Protein AF-0000000080749570 (afdb_homodimer)

Structure (mmCIF, N/CA/C/O backbone):
data_AF-0000000080749570-model_v1
#
loop_
_entity.id
_entity.type
_entity.pdbx_description
1 polymer 'precorrin-2 dehydrogenase'
#
loop_
_atom_site.group_PDB
_atom_site.id
_atom_site.type_symbol
_atom_site.label_atom_id
_atom_site.label_alt_id
_atom_site.label_comp_id
_atom_site.label_asym_id
_atom_site.label_entity_id
_atom_site.label_seq_id
_atom_site.pdbx_PDB_ins_code
_atom_site.Cartn_x
_atom_site.Cartn_y
_atom_site.Cartn_z
_atom_site.occupancy
_atom_site.B_iso_or_equiv
_atom_site.auth_seq_id
_atom_site.auth_comp_id
_atom_site.auth_asym_id
_atom_site.auth_atom_id
_atom_site.pdbx_PDB_model_num
ATOM 1 N N . MET A 1 1 ? -4.152 6.586 -16.875 1 64.56 1 MET A N 1
ATOM 2 C CA . MET A 1 1 ? -4.52 6.867 -15.484 1 64.56 1 MET A CA 1
ATOM 3 C C . MET A 1 1 ? -3.297 6.824 -14.578 1 64.56 1 MET A C 1
ATOM 5 O O . MET A 1 1 ? -2.416 5.98 -14.758 1 64.56 1 MET A O 1
ATOM 9 N N . ALA A 1 2 ? -3.205 7.879 -13.703 1 78.88 2 ALA A N 1
ATOM 10 C CA . ALA A 1 2 ? -2.021 8.008 -12.859 1 78.88 2 ALA A CA 1
ATOM 11 C C . ALA A 1 2 ? -1.94 6.863 -11.852 1 78.88 2 ALA A C 1
ATOM 13 O O . ALA A 1 2 ? -2.967 6.348 -11.406 1 78.88 2 ALA A O 1
ATOM 14 N N . ASN A 1 3 ? -0.75 6.363 -11.641 1 90.94 3 ASN A N 1
ATOM 15 C CA . ASN A 1 3 ? -0.526 5.344 -10.617 1 90.94 3 ASN A CA 1
ATOM 16 C C . ASN A 1 3 ? -0.785 5.891 -9.219 1 90.94 3 ASN A C 1
ATOM 18 O O . ASN A 1 3 ? -0.678 7.098 -8.984 1 90.94 3 ASN A O 1
ATOM 22 N N . SER A 1 4 ? -1.277 5.031 -8.391 1 94.94 4 SER A N 1
ATOM 23 C CA . SER A 1 4 ? -1.299 5.348 -6.969 1 94.94 4 SER A CA 1
ATOM 24 C C . SER A 1 4 ? 0.067 5.121 -6.332 1 94.94 4 SER A C 1
ATOM 26 O O . SER A 1 4 ? 0.882 4.355 -6.852 1 94.94 4 SER A O 1
ATOM 28 N N . LEU A 1 5 ? 0.403 5.84 -5.367 1 97.56 5 LEU A N 1
ATOM 29 C CA . LEU A 1 5 ? 1.567 5.523 -4.551 1 97.56 5 LEU A CA 1
ATOM 30 C C . LEU A 1 5 ? 1.2 4.547 -3.438 1 97.56 5 LEU A C 1
ATOM 32 O O . LEU A 1 5 ? 0.427 4.883 -2.539 1 97.56 5 LEU A O 1
ATOM 36 N N . GLN A 1 6 ? 1.698 3.361 -3.506 1 97.69 6 GLN A N 1
ATOM 37 C CA . GLN A 1 6 ? 1.393 2.354 -2.494 1 97.69 6 GLN A CA 1
ATOM 38 C C . GLN A 1 6 ? 2.426 2.369 -1.372 1 97.69 6 GLN A C 1
ATOM 40 O O . GLN A 1 6 ? 3.623 2.221 -1.621 1 97.69 6 GLN A O 1
ATOM 45 N N . LEU A 1 7 ? 1.91 2.537 -0.157 1 97.81 7 LEU A N 1
ATOM 46 C CA . LEU A 1 7 ? 2.791 2.652 1 1 97.81 7 LEU A CA 1
ATOM 47 C C . LEU A 1 7 ? 2.305 1.77 2.145 1 97.81 7 LEU A C 1
ATOM 49 O O . LEU A 1 7 ? 1.117 1.447 2.225 1 97.81 7 LEU A O 1
ATOM 53 N N . ALA A 1 8 ? 3.225 1.352 2.971 1 96.81 8 ALA A N 1
ATOM 54 C CA . ALA A 1 8 ? 2.941 0.642 4.215 1 96.81 8 ALA A CA 1
ATOM 55 C C . ALA A 1 8 ? 3.088 1.567 5.422 1 96.81 8 ALA A C 1
ATOM 57 O O . ALA A 1 8 ? 4.203 1.917 5.809 1 96.81 8 ALA A O 1
ATOM 58 N N . HIS A 1 9 ? 1.997 1.903 6.074 1 97.38 9 HIS A N 1
ATOM 59 C CA . HIS A 1 9 ? 1.994 2.906 7.133 1 97.38 9 HIS A CA 1
ATOM 60 C C . HIS A 1 9 ? 2.193 2.264 8.5 1 97.38 9 HIS A C 1
ATOM 62 O O . HIS A 1 9 ? 1.623 1.209 8.789 1 97.38 9 HIS A O 1
ATOM 68 N N . GLN A 1 10 ? 2.988 2.902 9.281 1 94.38 10 GLN A N 1
ATOM 69 C CA . GLN A 1 10 ? 3.189 2.512 10.672 1 94.38 10 GLN A CA 1
ATOM 70 C C . GLN A 1 10 ? 2.229 3.256 11.602 1 94.38 10 GLN A C 1
ATOM 72 O O . GLN A 1 10 ? 2.379 4.457 11.82 1 94.38 10 GLN A O 1
ATOM 77 N N . LEU A 1 11 ? 1.306 2.463 12.25 1 95.88 11 LEU A N 1
ATOM 78 C CA . LEU A 1 11 ? 0.235 3.152 12.961 1 95.88 11 LEU A CA 1
ATOM 79 C C . LEU A 1 11 ? 0.234 2.777 14.438 1 95.88 11 LEU A C 1
ATOM 81 O O . LEU A 1 11 ? -0.666 3.172 15.188 1 95.88 11 LEU A O 1
ATOM 85 N N . LYS A 1 12 ? 1.249 2.039 14.859 1 94.5 12 LYS A N 1
ATOM 86 C CA . LYS A 1 12 ? 1.294 1.617 16.25 1 94.5 12 LYS A CA 1
ATOM 87 C C . LYS A 1 12 ? 1.203 2.816 17.188 1 94.5 12 LYS A C 1
ATOM 89 O O . LYS A 1 12 ? 2.061 3.703 17.156 1 94.5 12 LYS A O 1
ATOM 94 N N . GLY A 1 13 ? 0.148 2.877 17.938 1 93.38 13 GLY A N 1
ATOM 95 C CA . GLY A 1 13 ? -0.026 3.912 18.953 1 93.38 13 GLY A CA 1
ATOM 96 C C . GLY A 1 13 ? -0.554 5.215 18.375 1 93.38 13 GLY A C 1
ATOM 97 O O . GLY A 1 13 ? -0.75 6.184 19.109 1 93.38 13 GLY A O 1
ATOM 98 N N . LYS A 1 14 ? -0.749 5.301 17.125 1 94.69 14 LYS A N 1
ATOM 99 C CA . LYS A 1 14 ? -1.244 6.52 16.5 1 94.69 14 LYS A CA 1
ATOM 100 C C . LYS A 1 14 ? -2.77 6.551 16.484 1 94.69 14 LYS A C 1
ATOM 102 O O . LYS A 1 14 ? -3.418 5.508 16.391 1 94.69 14 LYS A O 1
ATOM 107 N N . HIS A 1 15 ? -3.312 7.715 16.531 1 96.19 15 HIS A N 1
ATOM 108 C CA . HIS A 1 15 ? -4.762 7.875 16.609 1 96.19 15 HIS A CA 1
ATOM 109 C C . HIS A 1 15 ? -5.379 7.906 15.211 1 96.19 15 HIS A C 1
ATOM 111 O O . HIS A 1 15 ? -4.887 8.602 14.32 1 96.19 15 HIS A O 1
ATOM 117 N N . VAL A 1 16 ? -6.43 7.121 15.023 1 97.5 16 VAL A N 1
ATOM 118 C CA . VAL A 1 16 ? -7.195 7.078 13.781 1 97.5 16 VAL A CA 1
ATOM 119 C C . VAL A 1 16 ? -8.68 7.289 14.086 1 97.5 16 VAL A C 1
ATOM 121 O O . VAL A 1 16 ? -9.211 6.723 15.047 1 97.5 16 VAL A O 1
ATOM 124 N N . LEU A 1 17 ? -9.32 8.117 13.305 1 97.56 17 LEU A N 1
ATOM 125 C CA . LEU A 1 17 ? -10.734 8.422 13.5 1 97.56 17 LEU A CA 1
ATOM 126 C C . LEU A 1 17 ? -11.586 7.773 12.414 1 97.56 17 LEU A C 1
ATOM 128 O O . LEU A 1 17 ? -11.312 7.938 11.219 1 97.56 17 LEU A O 1
ATOM 132 N N . LEU A 1 18 ? -12.562 7.016 12.773 1 98.12 18 LEU A N 1
ATOM 133 C CA . LEU A 1 18 ? -13.539 6.418 11.867 1 98.12 18 LEU A CA 1
ATOM 134 C C . LEU A 1 18 ? -14.953 6.852 12.227 1 98.12 18 LEU A C 1
ATOM 136 O O . LEU A 1 18 ? -15.445 6.535 13.312 1 98.12 18 LEU A O 1
ATOM 140 N N . VAL A 1 19 ? -15.578 7.613 11.375 1 98.25 19 VAL A N 1
ATOM 141 C CA . VAL A 1 19 ? -16.953 8.047 11.562 1 98.25 19 VAL A CA 1
ATOM 142 C C . VAL A 1 19 ? -17.906 7.078 10.867 1 98.25 19 VAL A C 1
ATOM 144 O O . VAL A 1 19 ? -17.922 6.992 9.633 1 98.25 19 VAL A O 1
ATOM 147 N N . GLY A 1 20 ? -18.703 6.383 11.609 1 97.19 20 GLY A N 1
ATOM 148 C CA . GLY A 1 20 ? -19.578 5.348 11.102 1 97.19 20 GLY A CA 1
ATOM 149 C C . GLY A 1 20 ? -19.391 4.012 11.797 1 97.19 20 GLY A C 1
ATOM 150 O O . GLY A 1 20 ? -18.281 3.668 12.203 1 97.19 20 GLY A O 1
ATOM 151 N N . GLY A 1 21 ? -20.438 3.193 11.859 1 95.12 21 GLY A N 1
ATOM 152 C CA . GLY A 1 21 ? -20.391 1.929 12.57 1 95.12 21 GLY A CA 1
ATOM 153 C C . GLY A 1 21 ? -21.125 0.81 11.852 1 95.12 21 GLY A C 1
ATOM 154 O O . GLY A 1 21 ? -21.5 -0.193 12.469 1 95.12 21 GLY A O 1
ATOM 155 N N . GLY A 1 22 ? -21.344 0.989 10.586 1 94 22 GLY A N 1
ATOM 156 C CA . GLY A 1 22 ? -22.062 -0.008 9.812 1 94 22 GLY A CA 1
ATOM 157 C C . GLY A 1 22 ? -21.156 -1.038 9.164 1 94 22 GLY A C 1
ATOM 158 O O . GLY A 1 22 ? -20.047 -1.284 9.641 1 94 22 GLY A O 1
ATOM 159 N N . GLU A 1 23 ? -21.656 -1.644 8.102 1 92.5 23 GLU A N 1
ATOM 160 C CA . GLU A 1 23 ? -20.953 -2.715 7.406 1 92.5 23 GLU A CA 1
ATOM 161 C C . GLU A 1 23 ? -19.656 -2.203 6.77 1 92.5 23 GLU A C 1
ATOM 163 O O . GLU A 1 23 ? -18.625 -2.867 6.836 1 92.5 23 GLU A O 1
ATOM 168 N N . VAL A 1 24 ? -19.797 -1.054 6.172 1 93.38 24 VAL A N 1
ATOM 169 C CA . VAL A 1 24 ? -18.625 -0.469 5.535 1 93.38 24 VAL A CA 1
ATOM 170 C C . VAL A 1 24 ? -17.562 -0.155 6.59 1 93.38 24 VAL A C 1
ATOM 172 O O . VAL A 1 24 ? -16.375 -0.413 6.383 1 93.38 24 VAL A O 1
ATOM 175 N N . ALA A 1 25 ? -17.953 0.399 7.684 1 95.5 25 ALA A N 1
ATOM 176 C CA . ALA A 1 25 ? -17.047 0.666 8.789 1 95.5 25 ALA A CA 1
ATOM 177 C C . ALA A 1 25 ? -16.344 -0.614 9.25 1 95.5 25 ALA A C 1
ATOM 179 O O . ALA A 1 25 ? -15.148 -0.61 9.531 1 95.5 25 ALA A O 1
ATOM 180 N N . LEU A 1 26 ? -17.109 -1.695 9.32 1 94.5 26 LEU A N 1
ATOM 181 C CA . LEU A 1 26 ? -16.562 -2.984 9.742 1 94.5 26 LEU A CA 1
ATOM 182 C C . LEU A 1 26 ? -15.406 -3.408 8.836 1 94.5 26 LEU A C 1
ATOM 184 O O . LEU A 1 26 ? -14.383 -3.898 9.312 1 94.5 26 LEU A O 1
ATOM 188 N N . THR A 1 27 ? -15.5 -3.168 7.555 1 92.69 27 THR A N 1
ATOM 189 C CA . THR A 1 27 ? -14.445 -3.531 6.609 1 92.69 27 THR A CA 1
ATOM 190 C C . THR A 1 27 ? -13.172 -2.75 6.898 1 92.69 27 THR A C 1
ATOM 192 O O . THR A 1 27 ? -12.062 -3.277 6.738 1 92.69 27 THR A O 1
ATOM 195 N N . ARG A 1 28 ? -13.312 -1.502 7.352 1 95.94 28 ARG A N 1
ATOM 196 C CA . ARG A 1 28 ? -12.148 -0.694 7.691 1 95.94 28 ARG A CA 1
ATOM 197 C C . ARG A 1 28 ? -11.523 -1.156 9 1 95.94 28 ARG A C 1
ATOM 199 O O . ARG A 1 28 ? -10.297 -1.222 9.125 1 95.94 28 ARG A O 1
ATOM 206 N N . ILE A 1 29 ? -12.391 -1.461 9.914 1 95.94 29 ILE A N 1
ATOM 207 C CA . ILE A 1 29 ? -11.938 -1.851 11.242 1 95.94 29 ILE A CA 1
ATOM 208 C C . ILE A 1 29 ? -11.07 -3.105 11.148 1 95.94 29 ILE A C 1
ATOM 210 O O . ILE A 1 29 ? -10.023 -3.195 11.789 1 95.94 29 ILE A O 1
ATOM 214 N N . LEU A 1 30 ? -11.445 -4.043 10.336 1 93.12 30 LEU A N 1
ATOM 215 C CA . LEU A 1 30 ? -10.719 -5.297 10.164 1 93.12 30 LEU A CA 1
ATOM 216 C C . LEU A 1 30 ? -9.289 -5.043 9.703 1 93.12 30 LEU A C 1
ATOM 218 O O . LEU A 1 30 ? -8.375 -5.773 10.086 1 93.12 30 LEU A O 1
ATOM 222 N N . LYS A 1 31 ? -9.078 -4.004 8.961 1 95 31 LYS A N 1
ATOM 223 C CA . LYS A 1 31 ? -7.754 -3.658 8.453 1 95 31 LYS A CA 1
ATOM 224 C C . LYS A 1 31 ? -6.977 -2.812 9.453 1 95 31 LYS A C 1
ATOM 226 O O . LYS A 1 31 ? -5.754 -2.93 9.562 1 95 31 LYS A O 1
ATOM 231 N N . LEU A 1 32 ? -7.672 -2.027 10.227 1 97.25 32 LEU A N 1
ATOM 232 C CA . LEU A 1 32 ? -7.047 -1.048 11.109 1 97.25 32 LEU A CA 1
ATOM 233 C C . LEU A 1 32 ? -6.641 -1.688 12.43 1 97.25 32 LEU A C 1
ATOM 235 O O . LEU A 1 32 ? -5.586 -1.365 12.984 1 97.25 32 LEU A O 1
ATOM 239 N N . ILE A 1 33 ? -7.438 -2.594 12.914 1 95.44 33 ILE A N 1
ATOM 240 C CA . ILE A 1 33 ? -7.266 -3.127 14.258 1 95.44 33 ILE A CA 1
ATOM 241 C C . ILE A 1 33 ? -5.926 -3.852 14.367 1 95.44 33 ILE A C 1
ATOM 243 O O . ILE A 1 33 ? -5.262 -3.799 15.398 1 95.44 33 ILE A O 1
ATOM 247 N N . LYS A 1 34 ? -5.461 -4.457 13.312 1 94.19 34 LYS A N 1
ATOM 248 C CA . LYS A 1 34 ? -4.234 -5.25 13.297 1 94.19 34 LYS A CA 1
ATOM 249 C C . LYS A 1 34 ? -3 -4.355 13.25 1 94.19 34 LYS A C 1
ATOM 251 O O . LYS A 1 34 ? -1.874 -4.836 13.398 1 94.19 34 LYS A O 1
ATOM 256 N N . THR A 1 35 ? -3.129 -3.094 13.055 1 96.31 35 THR A N 1
ATOM 257 C CA . THR A 1 35 ? -2.002 -2.176 12.93 1 96.31 35 THR A CA 1
ATOM 258 C C . THR A 1 35 ? -1.602 -1.619 14.289 1 96.31 35 THR A C 1
ATOM 260 O O . THR A 1 35 ? -0.654 -0.837 14.391 1 96.31 35 THR A O 1
ATOM 263 N N . ASP A 1 36 ? -2.391 -1.942 15.367 1 95.94 36 ASP A N 1
ATOM 264 C CA . ASP A 1 36 ? -2.174 -1.469 16.734 1 95.94 36 ASP A CA 1
ATOM 265 C C . ASP A 1 36 ? -2.363 0.043 16.828 1 95.94 36 ASP A C 1
ATOM 267 O O . ASP A 1 36 ? -1.687 0.711 17.609 1 95.94 36 ASP A O 1
ATOM 271 N N . CYS A 1 37 ? -3.164 0.59 15.992 1 96.5 37 CYS A N 1
ATOM 272 C CA . CYS A 1 37 ? -3.521 1.999 16.109 1 96.5 37 CYS A CA 1
ATOM 273 C C . CYS A 1 37 ? -4.531 2.215 17.234 1 96.5 37 CYS A C 1
ATOM 275 O O . CYS A 1 37 ? -5.207 1.274 17.656 1 96.5 37 CYS A O 1
ATOM 277 N N . LYS A 1 38 ? -4.555 3.387 17.766 1 95.81 38 LYS A N 1
ATOM 278 C CA . LYS A 1 38 ? -5.621 3.811 18.672 1 95.81 38 LYS A CA 1
ATOM 279 C C . LYS A 1 38 ? -6.852 4.258 17.891 1 95.81 38 LYS A C 1
ATOM 281 O O . LYS A 1 38 ? -7.012 5.441 17.594 1 95.81 38 LYS A O 1
ATOM 286 N N . LEU A 1 39 ? -7.734 3.285 17.625 1 96.69 39 LEU A N 1
ATOM 287 C CA . LEU A 1 39 ? -8.891 3.496 16.75 1 96.69 39 LEU A CA 1
ATOM 288 C C . LEU A 1 39 ? -10.062 4.059 17.547 1 96.69 39 LEU A C 1
ATOM 290 O O . LEU A 1 39 ? -10.484 3.471 18.547 1 96.69 39 LEU A O 1
ATOM 294 N N . THR A 1 40 ? -10.555 5.188 17.141 1 95.69 40 THR A N 1
ATOM 295 C CA . THR A 1 40 ? -11.75 5.812 17.703 1 95.69 40 THR A CA 1
ATOM 296 C C . THR A 1 40 ? -12.898 5.777 16.688 1 95.69 40 THR A C 1
ATOM 298 O O . THR A 1 40 ? -12.758 6.254 15.562 1 95.69 40 THR A O 1
ATOM 301 N N . ILE A 1 41 ? -14.008 5.254 17.109 1 96.5 41 ILE A N 1
ATOM 302 C CA . ILE A 1 41 ? -15.203 5.207 16.266 1 96.5 41 ILE A CA 1
ATOM 303 C C . ILE A 1 41 ? -16.25 6.176 16.797 1 96.5 41 ILE A C 1
ATOM 305 O O . ILE A 1 41 ? -16.484 6.238 18.016 1 96.5 41 ILE A O 1
ATOM 309 N N . VAL A 1 42 ? -16.797 6.941 15.945 1 96.38 42 VAL A N 1
ATOM 310 C CA . VAL A 1 42 ? -17.922 7.801 16.297 1 96.38 42 VAL A CA 1
ATOM 311 C C . VAL A 1 42 ? -19.156 7.391 15.492 1 96.38 42 VAL A C 1
ATOM 313 O O . VAL A 1 42 ? -19.172 7.504 14.266 1 96.38 42 VAL A O 1
ATOM 316 N N . ALA A 1 43 ? -20.156 6.965 16.125 1 96.81 43 ALA A N 1
ATOM 317 C CA . ALA A 1 43 ? -21.391 6.523 15.492 1 96.81 43 ALA A CA 1
ATOM 318 C C . ALA A 1 43 ? -22.516 6.418 16.516 1 96.81 43 ALA A C 1
ATOM 320 O O . ALA A 1 43 ? -22.297 6.004 17.656 1 96.81 43 ALA A O 1
ATOM 321 N N . PRO A 1 44 ? -23.688 6.816 16.094 1 95.56 44 PRO A N 1
ATOM 322 C CA . PRO A 1 44 ? -24.812 6.648 17.031 1 95.56 44 PRO A CA 1
ATOM 323 C C . PRO A 1 44 ? -25.125 5.18 17.312 1 95.56 44 PRO A C 1
ATOM 325 O O . PRO A 1 44 ? -25.609 4.848 18.391 1 95.56 44 PRO A O 1
ATOM 328 N N . VAL A 1 45 ? -24.938 4.383 16.312 1 91.75 45 VAL A N 1
ATOM 329 C CA . VAL A 1 45 ? -25.156 2.943 16.422 1 91.75 45 VAL A CA 1
ATOM 330 C C . VAL A 1 45 ? -23.984 2.199 15.773 1 91.75 45 VAL A C 1
ATOM 332 O O . VAL A 1 45 ? -23.516 2.584 14.703 1 91.75 45 VAL A O 1
ATOM 335 N N . ILE A 1 46 ? -23.484 1.22 16.469 1 89.12 46 ILE A N 1
ATOM 336 C CA . ILE A 1 46 ? -22.375 0.45 15.938 1 89.12 46 ILE A CA 1
ATOM 337 C C . ILE A 1 46 ? -22.812 -0.983 15.656 1 89.12 46 ILE A C 1
ATOM 339 O O . ILE A 1 46 ? -23.594 -1.555 16.422 1 89.12 46 ILE A O 1
ATOM 343 N N . HIS A 1 47 ? -22.422 -1.49 14.609 1 86.25 47 HIS A N 1
ATOM 344 C CA . HIS A 1 47 ? -22.734 -2.865 14.234 1 86.25 47 HIS A CA 1
ATOM 345 C C . HIS A 1 47 ? -22.391 -3.834 15.367 1 86.25 47 HIS A C 1
ATOM 347 O O . HIS A 1 47 ? -21.344 -3.717 16 1 86.25 47 HIS A O 1
ATOM 353 N N . GLU A 1 48 ? -23.203 -4.758 15.633 1 87.06 48 GLU A N 1
ATOM 354 C CA . GLU A 1 48 ? -23.094 -5.684 16.75 1 87.06 48 GLU A CA 1
ATOM 355 C C . GLU A 1 48 ? -21.797 -6.484 16.672 1 87.06 48 GLU A C 1
ATOM 357 O O . GLU A 1 48 ? -21.141 -6.738 17.688 1 87.06 48 GLU A O 1
ATOM 362 N N . LYS A 1 49 ? -21.406 -6.883 15.5 1 88.06 49 LYS A N 1
ATOM 363 C CA . LYS A 1 49 ? -20.203 -7.668 15.297 1 88.06 49 LYS A CA 1
ATOM 364 C C . LYS A 1 49 ? -18.953 -6.887 15.727 1 88.06 49 LYS A C 1
ATOM 366 O O . LYS A 1 49 ? -17.984 -7.473 16.219 1 88.06 49 LYS A O 1
ATOM 371 N N . ILE A 1 50 ? -19.031 -5.559 15.578 1 87 50 ILE A N 1
ATOM 372 C CA . ILE A 1 50 ? -17.922 -4.699 15.93 1 87 50 ILE A CA 1
ATOM 373 C C . ILE A 1 50 ? -17.75 -4.676 17.453 1 87 50 ILE A C 1
ATOM 375 O O . ILE A 1 50 ? -16.641 -4.898 17.953 1 87 50 ILE A O 1
ATOM 379 N N . LEU A 1 51 ? -18.844 -4.461 18.078 1 84.06 51 LEU A N 1
ATOM 380 C CA . LEU A 1 51 ? -18.797 -4.355 19.531 1 84.06 51 LEU A CA 1
ATOM 381 C C . LEU A 1 51 ? -18.406 -5.688 20.172 1 84.06 51 LEU A C 1
ATOM 383 O O . LEU A 1 51 ? -17.625 -5.727 21.109 1 84.06 51 LEU A O 1
ATOM 387 N N . ARG A 1 52 ? -18.953 -6.723 19.688 1 87.25 52 ARG A N 1
ATOM 388 C CA . ARG A 1 52 ? -18.719 -8.047 20.25 1 87.25 52 ARG A CA 1
ATOM 389 C C . ARG A 1 52 ? -17.25 -8.453 20.078 1 87.25 52 ARG A C 1
ATOM 391 O O . ARG A 1 52 ? -16.641 -8.984 21 1 87.25 52 ARG A O 1
ATOM 398 N N . LYS A 1 53 ? -16.703 -8.18 19 1 89.5 53 LYS A N 1
ATOM 399 C CA . LYS A 1 53 ? -15.383 -8.695 18.672 1 89.5 53 LYS A CA 1
ATOM 400 C C . LYS A 1 53 ? -14.297 -7.715 19.109 1 89.5 53 LYS A C 1
ATOM 402 O O . LYS A 1 53 ? -13.219 -8.125 19.547 1 89.5 53 LYS A O 1
ATOM 407 N N . TYR A 1 54 ? -14.586 -6.43 18.984 1 91.19 54 TYR A N 1
ATOM 408 C CA . TYR A 1 54 ? -13.5 -5.465 19.109 1 91.19 54 TYR A CA 1
ATOM 409 C C . TYR A 1 54 ? -13.766 -4.496 20.25 1 91.19 54 TYR A C 1
ATOM 411 O O . TYR A 1 54 ? -12.922 -3.645 20.562 1 91.19 54 TYR A O 1
ATOM 419 N N . GLY A 1 55 ? -14.914 -4.73 20.828 1 85.31 55 GLY A N 1
ATOM 420 C CA . GLY A 1 55 ? -15.234 -3.9 21.984 1 85.31 55 GLY A CA 1
ATOM 421 C C . GLY A 1 55 ? -14.516 -4.328 23.25 1 85.31 55 GLY A C 1
ATOM 422 O O . GLY A 1 55 ? -13.758 -5.301 23.234 1 85.31 55 GLY A O 1
ATOM 423 N N . GLY A 1 56 ? -14.617 -3.676 24.281 1 76.38 56 GLY A N 1
ATOM 424 C CA . GLY A 1 56 ? -14.016 -3.92 25.578 1 76.38 56 GLY A CA 1
ATOM 425 C C . GLY A 1 56 ? -13.938 -2.676 26.453 1 76.38 56 GLY A C 1
ATOM 426 O O . GLY A 1 56 ? -12.93 -2.443 27.125 1 76.38 56 GLY A O 1
ATOM 427 N N . PHE A 1 57 ? -14.93 -2.023 26.25 1 74.44 57 PHE A N 1
ATOM 428 C CA . PHE A 1 57 ? -14.953 -0.741 26.938 1 74.44 57 PHE A CA 1
ATOM 429 C C . PHE A 1 57 ? -15.422 -0.911 28.375 1 74.44 57 PHE A C 1
ATOM 431 O O . PHE A 1 57 ? -16.172 -1.838 28.688 1 74.44 57 PHE A O 1
ATOM 438 N N . ASP A 1 58 ? -14.594 -0.319 29.234 1 62.5 58 ASP A N 1
ATOM 439 C CA . ASP A 1 58 ? -14.992 -0.351 30.641 1 62.5 58 ASP A CA 1
ATOM 440 C C . ASP A 1 58 ? -16.312 0.387 30.844 1 62.5 58 ASP A C 1
ATOM 442 O O . ASP A 1 58 ? -16.625 1.33 30.125 1 62.5 58 ASP A O 1
ATOM 446 N N . THR A 1 59 ? -17.328 -0.321 31.375 1 54.69 59 THR A N 1
ATOM 447 C CA . THR A 1 59 ? -18.656 0.139 31.75 1 54.69 59 THR A CA 1
ATOM 448 C C . THR A 1 59 ? -18.609 1.544 32.344 1 54.69 59 THR A C 1
ATOM 450 O O . THR A 1 59 ? -19.625 2.232 32.438 1 54.69 59 THR A O 1
ATOM 453 N N . ALA A 1 60 ? -17.531 1.9 33.031 1 50.12 60 ALA A N 1
ATOM 454 C CA . ALA A 1 60 ? -17.609 3.148 33.781 1 50.12 60 ALA A CA 1
ATOM 455 C C . ALA A 1 60 ? -17.719 4.352 32.844 1 50.12 60 ALA A C 1
ATOM 457 O O . ALA A 1 60 ? -17.453 5.484 33.25 1 50.12 60 ALA A O 1
ATOM 458 N N . SER A 1 61 ? -17.922 4.039 31.594 1 55.28 61 SER A N 1
ATOM 459 C CA . SER A 1 61 ? -17.891 5.121 30.609 1 55.28 61 SER A CA 1
ATOM 460 C C . SER A 1 61 ? -18.922 6.203 30.938 1 55.28 61 SER A C 1
ATOM 462 O O . SER A 1 61 ? -20.062 5.898 31.297 1 55.28 61 SER A O 1
ATOM 464 N N . ASP A 1 62 ? -18.469 7.34 31.453 1 55.88 62 ASP A N 1
ATOM 465 C CA . ASP A 1 62 ? -19.281 8.531 31.672 1 55.88 62 ASP A CA 1
ATOM 466 C C . ASP A 1 62 ? -19.828 9.078 30.359 1 55.88 62 ASP A C 1
ATOM 468 O O . ASP A 1 62 ? -19.062 9.477 29.484 1 55.88 62 ASP A O 1
ATOM 472 N N . GLY A 1 63 ? -21 8.734 29.984 1 79.06 63 GLY A N 1
ATOM 473 C CA . GLY A 1 63 ? -21.719 9.453 28.938 1 79.06 63 GLY A CA 1
ATOM 474 C C . GLY A 1 63 ? -21.562 8.812 27.578 1 79.06 63 GLY A C 1
ATOM 475 O O . GLY A 1 63 ? -21.641 7.59 27.453 1 79.06 63 GLY A O 1
ATOM 476 N N . LYS A 1 64 ? -21.266 9.562 26.516 1 88.75 64 LYS A N 1
ATOM 477 C CA . LYS A 1 64 ? -21.297 9.125 25.125 1 88.75 64 LYS A CA 1
ATOM 478 C C . LYS A 1 64 ? -19.922 8.602 24.688 1 88.75 64 LYS A C 1
ATOM 480 O O . LYS A 1 64 ? -19.812 7.926 23.672 1 88.75 64 LYS A O 1
ATOM 485 N N . VAL A 1 65 ? -18.906 8.812 25.547 1 90.25 65 VAL A N 1
ATOM 486 C CA . VAL A 1 65 ? -17.547 8.43 25.172 1 90.25 65 VAL A CA 1
ATOM 487 C C . VAL A 1 65 ? -17.109 7.211 25.969 1 90.25 65 VAL A C 1
ATOM 489 O O . VAL A 1 65 ? -17.062 7.254 27.203 1 90.25 65 VAL A O 1
ATOM 492 N N . HIS A 1 66 ? -16.859 6.145 25.344 1 90.94 66 HIS A N 1
ATOM 493 C CA . HIS A 1 66 ? -16.391 4.895 25.938 1 90.94 66 HIS A CA 1
ATOM 494 C C . HIS A 1 66 ? -14.938 4.609 25.562 1 90.94 66 HIS A C 1
ATOM 496 O O . HIS A 1 66 ? -14.648 4.25 24.422 1 90.94 66 HIS A O 1
ATOM 502 N N . ARG A 1 67 ? -14.062 4.738 26.531 1 91.19 67 ARG A N 1
ATOM 503 C CA . ARG A 1 67 ? -12.633 4.559 26.281 1 91.19 67 ARG A CA 1
ATOM 504 C C . ARG A 1 67 ? -12.125 3.264 26.906 1 91.19 67 ARG A C 1
ATOM 506 O O . ARG A 1 67 ? -12.523 2.906 28.016 1 91.19 67 ARG A O 1
ATOM 513 N N . ASN A 1 68 ? -11.273 2.615 26.203 1 91.62 68 ASN A N 1
ATOM 514 C CA . ASN A 1 68 ? -10.57 1.461 26.75 1 91.62 68 ASN A CA 1
ATOM 515 C C . ASN A 1 68 ? -9.305 1.876 27.5 1 91.62 68 ASN A C 1
ATOM 517 O O . ASN A 1 68 ? -8.242 2.027 26.891 1 91.62 68 ASN A O 1
ATOM 521 N N . GLU A 1 69 ? -9.359 1.955 28.766 1 88.62 69 GLU A N 1
ATOM 522 C CA . GLU A 1 69 ? -8.258 2.43 29.594 1 88.62 69 GLU A CA 1
ATOM 523 C C . GLU A 1 69 ? -7.117 1.417 29.625 1 88.62 69 GLU A C 1
ATOM 525 O O . GLU A 1 69 ? -5.984 1.762 29.969 1 88.62 69 GLU A O 1
ATOM 530 N N . LYS A 1 70 ? -7.406 0.164 29.359 1 91.75 70 LYS A N 1
ATOM 531 C CA . LYS A 1 70 ? -6.402 -0.893 29.406 1 91.75 70 LYS A CA 1
ATOM 532 C C . LYS A 1 70 ? -5.844 -1.182 28.016 1 91.75 70 LYS A C 1
ATOM 534 O O . LYS A 1 70 ? -5.203 -2.211 27.797 1 91.75 70 LYS A O 1
ATOM 539 N N . TRP A 1 71 ? -6.125 -0.277 27.078 1 93.75 71 TRP A N 1
ATOM 540 C CA . TRP A 1 71 ? -5.684 -0.492 25.703 1 93.75 71 TRP A CA 1
ATOM 541 C C . TRP A 1 71 ? -4.16 -0.521 25.625 1 93.75 71 TRP A C 1
ATOM 543 O O . TRP A 1 71 ? -3.484 0.338 26.188 1 93.75 71 TRP A O 1
ATOM 553 N N . VAL A 1 72 ? -3.598 -1.487 24.984 1 94.12 72 VAL A N 1
ATOM 554 C CA . VAL A 1 72 ? -2.174 -1.627 24.688 1 94.12 72 VAL A CA 1
ATOM 555 C C . VAL A 1 72 ? -1.988 -2.215 23.281 1 94.12 72 VAL A C 1
ATOM 557 O O . VAL A 1 72 ? -2.85 -2.945 22.797 1 94.12 72 VAL A O 1
ATOM 560 N N . PRO A 1 73 ? -0.879 -1.902 22.672 1 93.56 73 PRO A N 1
ATOM 561 C CA . PRO A 1 73 ? -0.634 -2.555 21.375 1 93.56 73 PRO A CA 1
ATOM 562 C C . PRO A 1 73 ? -0.752 -4.074 21.453 1 93.56 73 PRO A C 1
ATOM 564 O O . PRO A 1 73 ? -0.306 -4.684 22.438 1 93.56 73 PRO A O 1
ATOM 567 N N . GLY A 1 74 ? -1.396 -4.613 20.469 1 93.5 74 GLY A N 1
ATOM 568 C CA . GLY A 1 74 ? -1.532 -6.062 20.406 1 93.5 74 GLY A CA 1
ATOM 569 C C . GLY A 1 74 ? -2.855 -6.559 20.969 1 93.5 74 GLY A C 1
ATOM 570 O O . GLY A 1 74 ? -3.227 -7.715 20.75 1 93.5 74 GLY A O 1
ATOM 571 N N . CYS A 1 75 ? -3.666 -5.707 21.625 1 93.62 75 CYS A N 1
ATOM 572 C CA . CYS A 1 75 ? -4.887 -6.16 22.281 1 93.62 75 CYS A CA 1
ATOM 573 C C . CYS A 1 75 ? -5.996 -6.402 21.266 1 93.62 75 CYS A C 1
ATOM 575 O O . CYS A 1 75 ? -7.004 -7.039 21.578 1 93.62 75 CYS A O 1
ATOM 577 N N . LEU A 1 76 ? -5.902 -5.855 20.047 1 93.5 76 LEU A N 1
ATOM 578 C CA . LEU A 1 76 ? -6.848 -6.047 18.953 1 93.5 76 LEU A CA 1
ATOM 579 C C . LEU A 1 76 ? -8.242 -5.574 19.344 1 93.5 76 LEU A C 1
ATOM 581 O O . LEU A 1 76 ? -9.234 -6.25 19.062 1 93.5 76 LEU A O 1
ATOM 585 N N . LYS A 1 77 ? -8.305 -4.434 20.094 1 94.81 77 LYS A N 1
ATOM 586 C CA . LYS A 1 77 ? -9.555 -3.814 20.516 1 94.81 77 LYS A CA 1
ATOM 587 C C . LYS A 1 77 ? -9.586 -2.336 20.141 1 94.81 77 LYS A C 1
ATOM 589 O O . LYS A 1 77 ? -8.547 -1.722 19.922 1 94.81 77 LYS A O 1
ATOM 594 N N . LEU A 1 78 ? -10.797 -1.834 20.156 1 95.31 78 LEU A N 1
ATOM 595 C CA . LEU A 1 78 ? -10.977 -0.406 19.922 1 95.31 78 LEU A CA 1
ATOM 596 C C . LEU A 1 78 ? -10.406 0.414 21.078 1 95.31 78 LEU A C 1
ATOM 598 O O . LEU A 1 78 ? -10.492 0.006 22.234 1 95.31 78 LEU A O 1
ATOM 602 N N . TYR A 1 79 ? -9.828 1.496 20.734 1 94.44 79 TYR A N 1
ATOM 603 C CA . TYR A 1 79 ? -9.328 2.406 21.75 1 94.44 79 TYR A CA 1
ATOM 604 C C . TYR A 1 79 ? -10.469 3.199 22.375 1 94.44 79 TYR A C 1
ATOM 606 O O . TYR A 1 79 ? -10.492 3.408 23.594 1 94.44 79 TYR A O 1
ATOM 614 N N . GLN A 1 80 ? -11.398 3.615 21.5 1 93.19 80 GLN A N 1
ATOM 615 C CA . GLN A 1 80 ? -12.469 4.492 21.953 1 93.19 80 GLN A CA 1
ATOM 616 C C . GLN A 1 80 ? -13.703 4.379 21.062 1 93.19 80 GLN A C 1
ATOM 618 O O . GLN A 1 80 ? -13.57 4.219 19.844 1 93.19 80 GLN A O 1
ATOM 623 N N . TYR A 1 81 ? -14.883 4.465 21.688 1 93.56 81 TYR A N 1
ATO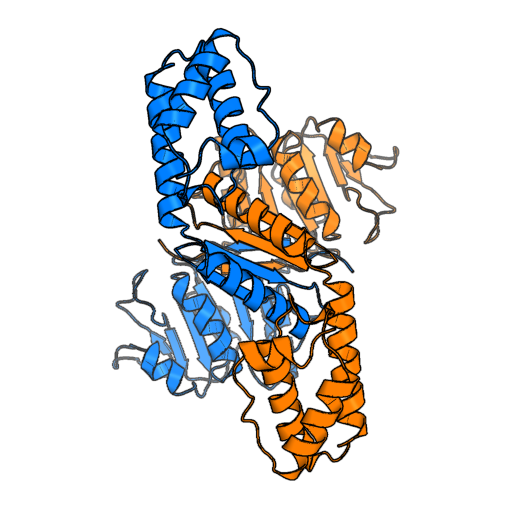M 624 C CA . TYR A 1 81 ? -16.172 4.52 21 1 93.56 81 TYR A CA 1
ATOM 625 C C . TYR A 1 81 ? -17 5.688 21.516 1 93.56 81 TYR A C 1
ATOM 627 O O . TYR A 1 81 ? -17.266 5.805 22.719 1 93.56 81 TYR A O 1
ATOM 635 N N . VAL A 1 82 ? -17.328 6.57 20.625 1 93.75 82 VAL A N 1
ATOM 636 C CA . VAL A 1 82 ? -18.219 7.676 20.938 1 93.75 82 VAL A CA 1
ATOM 637 C C . VAL A 1 82 ? -19.609 7.387 20.391 1 93.75 82 VAL A C 1
ATOM 639 O O . VAL A 1 82 ? -19.828 7.445 19.188 1 93.75 82 VAL A O 1
ATOM 642 N N . GLU A 1 83 ? -20.516 7.094 21.281 1 93.31 83 GLU A N 1
ATOM 643 C CA . GLU A 1 83 ? -21.875 6.73 20.906 1 93.31 83 GLU A CA 1
ATOM 644 C C . GLU A 1 83 ? -22.719 7.973 20.625 1 93.31 83 GLU A C 1
ATOM 646 O O . GLU A 1 83 ? -23.609 8.32 21.391 1 93.31 83 GLU A O 1
ATOM 651 N N . ASP A 1 84 ? -22.422 8.57 19.516 1 95.12 84 ASP A N 1
ATOM 652 C CA . ASP A 1 84 ? -23.078 9.812 19.109 1 95.12 84 ASP A CA 1
ATOM 653 C C . ASP A 1 84 ? -22.938 10.055 17.609 1 95.12 84 ASP A C 1
ATOM 655 O O . ASP A 1 84 ? -22.125 9.398 16.953 1 95.12 84 ASP A O 1
ATOM 659 N N . THR A 1 85 ? -23.844 10.984 17.156 1 96 85 THR A N 1
ATOM 660 C CA . THR A 1 85 ? -23.609 11.523 15.812 1 96 85 THR A CA 1
ATOM 661 C C . THR A 1 85 ? -22.375 12.422 15.797 1 96 85 THR A C 1
ATOM 663 O O . THR A 1 85 ? -22.156 13.203 16.719 1 96 85 THR A O 1
ATOM 666 N N . PHE A 1 86 ? -21.656 12.281 14.742 1 96.5 86 PHE A N 1
ATOM 667 C CA . PHE A 1 86 ? -20.422 13.047 14.656 1 96.5 86 PHE A CA 1
ATOM 668 C C . PHE A 1 86 ? -20.688 14.539 14.75 1 96.5 86 PHE A C 1
ATOM 670 O O . PHE A 1 86 ? -21.656 15.039 14.156 1 96.5 86 PHE A O 1
ATOM 677 N N . ASN A 1 87 ? -19.938 15.219 15.383 1 94.38 87 ASN A N 1
ATOM 678 C CA . ASN A 1 87 ? -19.875 16.672 15.367 1 94.38 87 ASN A CA 1
ATOM 679 C C . ASN A 1 87 ? -18.438 17.172 15.445 1 94.38 87 ASN A C 1
ATOM 681 O O . ASN A 1 87 ? -17.531 16.422 15.828 1 94.38 87 ASN A O 1
ATOM 685 N N . ASP A 1 88 ? -18.156 18.406 15.164 1 94.31 88 ASP A N 1
ATOM 686 C CA . ASP A 1 88 ? -16.812 18.953 14.945 1 94.31 88 ASP A CA 1
ATOM 687 C C . ASP A 1 88 ? -15.984 18.906 16.219 1 94.31 88 ASP A C 1
ATOM 689 O O . ASP A 1 88 ? -14.75 18.891 16.172 1 94.31 88 ASP A O 1
ATOM 693 N N . ASP A 1 89 ? -16.641 18.875 17.391 1 91.88 89 ASP A N 1
ATOM 694 C CA . ASP A 1 89 ? -15.938 18.812 18.672 1 91.88 89 ASP A CA 1
ATOM 695 C C . ASP A 1 89 ? -15.117 17.531 18.781 1 91.88 89 ASP A C 1
ATOM 697 O O . ASP A 1 89 ? -14.117 17.484 19.516 1 91.88 89 ASP A O 1
ATOM 701 N N . TYR A 1 90 ? -15.484 16.562 18.031 1 91.81 90 TYR A N 1
ATOM 702 C CA . TYR A 1 90 ? -14.844 15.266 18.156 1 91.81 90 TYR A CA 1
ATOM 703 C C . TYR A 1 90 ? -13.508 15.242 17.422 1 91.81 90 TYR A C 1
ATOM 705 O O . TYR A 1 90 ? -12.703 14.32 17.609 1 91.81 90 TYR A O 1
ATOM 713 N N . PHE A 1 91 ? -13.203 16.281 16.609 1 93.12 91 PHE A N 1
ATOM 714 C CA . PHE A 1 91 ? -11.867 16.438 16.047 1 93.12 91 PHE A CA 1
ATOM 715 C C . PHE A 1 91 ? -10.844 16.688 17.141 1 93.12 91 PHE A C 1
ATOM 717 O O . PHE A 1 91 ? -9.672 16.344 17 1 93.12 91 PHE A O 1
ATOM 724 N N . ALA A 1 92 ? -11.328 17.172 18.25 1 88.81 92 ALA A N 1
ATOM 725 C CA . ALA A 1 92 ? -10.414 17.547 19.328 1 88.81 92 ALA A CA 1
ATOM 726 C C . ALA A 1 92 ? -10.336 16.438 20.391 1 88.81 92 ALA A C 1
ATOM 728 O O . ALA A 1 92 ? -9.664 16.594 21.406 1 88.81 92 ALA A O 1
ATOM 729 N N . LEU A 1 93 ? -11.008 15.391 20.094 1 83.25 93 LEU A N 1
ATOM 730 C CA . LEU A 1 93 ? -10.938 14.273 21.031 1 83.25 93 LEU A CA 1
ATOM 731 C C . LEU A 1 93 ? -9.508 13.742 21.141 1 83.25 93 LEU A C 1
ATOM 733 O O . LEU A 1 93 ? -8.844 13.539 20.125 1 83.25 93 LEU A O 1
ATOM 737 N N . ASP A 1 94 ? -8.969 13.672 22.188 1 66.94 94 ASP A N 1
ATOM 738 C CA . ASP A 1 94 ? -7.617 13.164 22.406 1 66.94 94 ASP A CA 1
ATOM 739 C C . ASP A 1 94 ? -6.602 13.953 21.578 1 66.94 94 ASP A C 1
ATOM 741 O O . ASP A 1 94 ? -5.707 13.367 20.969 1 66.94 94 ASP A O 1
ATOM 745 N N . ASN A 1 95 ? -6.711 15.156 21.359 1 63.25 95 ASN A N 1
ATOM 746 C CA . ASN A 1 95 ? -6.23 16.172 20.438 1 63.25 95 ASN A CA 1
ATOM 747 C C . ASN A 1 95 ? -4.727 16.391 20.562 1 63.25 95 ASN A C 1
ATOM 749 O O . ASN A 1 95 ? -4.133 17.125 19.766 1 63.25 95 ASN A O 1
ATOM 753 N N . LYS A 1 96 ? -3.957 15.773 21.406 1 68.44 96 LYS A N 1
ATOM 754 C CA . LYS A 1 96 ? -2.58 16.25 21.469 1 68.44 96 LYS A CA 1
ATOM 755 C C . LYS A 1 96 ? -1.764 15.766 20.281 1 68.44 96 LYS A C 1
ATOM 757 O O . LYS A 1 96 ? -0.87 16.469 19.797 1 68.44 96 LYS A O 1
ATOM 762 N N . GLU A 1 97 ? -2.217 14.758 19.734 1 79.12 97 GLU A N 1
ATOM 763 C CA . GLU A 1 97 ? -1.347 14.195 18.703 1 79.12 97 GLU A CA 1
ATOM 764 C C . GLU A 1 97 ? -2.02 14.227 17.344 1 79.12 97 GLU A C 1
ATOM 766 O O . GLU A 1 97 ? -1.374 13.969 16.312 1 79.12 97 GLU A O 1
ATOM 771 N N . GLY A 1 98 ? -3.346 14.75 17.375 1 88.56 98 GLY A N 1
ATOM 772 C CA . GLY A 1 98 ? -4.062 14.789 16.125 1 88.56 98 GLY A CA 1
ATOM 773 C C . GLY A 1 98 ? -4.402 13.406 15.586 1 88.56 98 GLY A C 1
ATOM 774 O O . GLY A 1 98 ? -4.352 12.422 16.328 1 88.56 98 GLY A O 1
ATOM 775 N N . TRP A 1 99 ? -4.949 13.359 14.297 1 95.69 99 TRP A N 1
ATOM 776 C CA . TRP A 1 99 ? -5.367 12.117 13.664 1 95.69 99 TRP A CA 1
ATOM 777 C C . TRP A 1 99 ? -4.445 11.758 12.5 1 95.69 99 TRP A C 1
ATOM 779 O O . TRP A 1 99 ? -4.223 12.57 11.602 1 95.69 99 TRP A O 1
ATOM 789 N N . SER A 1 100 ? -3.926 10.578 12.547 1 96.19 100 SER A N 1
ATOM 790 C CA . SER A 1 100 ? -3.131 10.133 11.406 1 96.19 100 SER A CA 1
ATOM 791 C C . SER A 1 100 ? -4 9.938 10.172 1 96.19 100 SER A C 1
ATOM 793 O O . SER A 1 100 ? -3.605 10.305 9.062 1 96.19 100 SER A O 1
ATOM 795 N N . PHE A 1 101 ? -5.133 9.336 10.391 1 97.94 101 PHE A N 1
ATOM 796 C CA . PHE A 1 101 ? -6.113 9.117 9.336 1 97.94 101 PHE A CA 1
ATOM 797 C C . PHE A 1 101 ? -7.523 9.406 9.836 1 97.94 101 PHE A C 1
ATOM 799 O O . PHE A 1 101 ? -7.844 9.133 10.992 1 97.94 101 PHE A O 1
ATOM 806 N N . ILE A 1 102 ? -8.289 9.969 8.953 1 98.12 102 ILE A N 1
ATOM 807 C CA . ILE A 1 102 ? -9.711 10.203 9.195 1 98.12 102 ILE A CA 1
ATOM 808 C C . ILE A 1 102 ? -10.539 9.539 8.102 1 98.12 102 ILE A C 1
ATOM 810 O O . ILE A 1 102 ? -10.266 9.727 6.91 1 98.12 102 ILE A O 1
ATOM 814 N N . MET A 1 103 ? -11.5 8.773 8.492 1 98.5 103 MET A N 1
ATOM 815 C CA . MET A 1 103 ? -12.336 8.07 7.527 1 98.5 103 MET A CA 1
ATOM 816 C C . MET A 1 103 ? -13.82 8.25 7.852 1 98.5 103 MET A C 1
ATOM 818 O O . MET A 1 103 ? -14.203 8.258 9.016 1 98.5 103 MET A O 1
ATOM 822 N N . THR A 1 104 ? -14.594 8.359 6.832 1 98.31 104 THR A N 1
ATOM 823 C CA . THR A 1 104 ? -16.047 8.398 7 1 98.31 104 THR A CA 1
ATOM 824 C C . THR A 1 104 ? -16.703 7.223 6.281 1 98.31 104 THR A C 1
ATOM 826 O O . THR A 1 104 ? -16.344 6.898 5.148 1 98.31 104 THR A O 1
ATOM 829 N N . ALA A 1 105 ? -17.547 6.547 6.922 1 97.25 105 ALA A N 1
ATOM 830 C CA . ALA A 1 105 ? -18.328 5.434 6.398 1 97.25 105 ALA A CA 1
ATOM 831 C C . ALA A 1 105 ? -19.797 5.551 6.82 1 97.25 105 ALA A C 1
ATOM 833 O O . ALA A 1 105 ? -20.344 4.629 7.43 1 97.25 105 ALA A O 1
ATOM 834 N N . ILE A 1 106 ? -20.406 6.641 6.48 1 96.12 106 ILE A N 1
ATOM 835 C CA . ILE A 1 106 ? -21.812 6.918 6.785 1 96.12 106 ILE A CA 1
ATOM 836 C C . ILE A 1 106 ? -22.594 7.102 5.488 1 96.12 106 ILE A C 1
ATOM 838 O O . ILE A 1 106 ? -22.016 7.441 4.449 1 96.12 106 ILE A O 1
ATOM 842 N N . PRO A 1 107 ? -23.859 6.875 5.484 1 92.81 107 PRO A N 1
ATOM 843 C CA . PRO A 1 107 ? -24.672 6.961 4.258 1 92.81 107 PRO A CA 1
ATOM 844 C C . PRO A 1 107 ? -24.938 8.398 3.828 1 92.81 107 PRO A C 1
ATOM 846 O O . PRO A 1 107 ? -25.281 8.648 2.67 1 92.81 107 PRO A O 1
ATOM 849 N N . ASP A 1 108 ? -24.75 9.383 4.602 1 94.69 108 ASP A N 1
ATOM 850 C CA . ASP A 1 108 ? -24.984 10.797 4.309 1 94.69 108 ASP A CA 1
ATOM 851 C C . ASP A 1 108 ? -23.781 11.422 3.609 1 94.69 108 ASP A C 1
ATOM 853 O O . ASP A 1 108 ? -22.828 11.859 4.266 1 94.69 108 ASP A O 1
ATOM 857 N N . GLN A 1 109 ? -23.859 11.594 2.354 1 94.94 109 GLN A N 1
ATOM 858 C CA . GLN A 1 109 ? -22.734 12.094 1.562 1 94.94 109 GLN A CA 1
ATOM 859 C C . GLN A 1 109 ? -22.469 13.562 1.859 1 94.94 109 GLN A C 1
ATOM 861 O O . GLN A 1 109 ? -21.312 14.008 1.839 1 94.94 109 GLN A O 1
ATOM 866 N N . VAL A 1 110 ? -23.531 14.25 2.074 1 97.25 110 VAL A N 1
ATOM 867 C CA . VAL A 1 110 ? -23.391 15.664 2.393 1 97.25 110 VAL A CA 1
ATOM 868 C C . VAL A 1 110 ? -22.594 15.828 3.688 1 97.25 110 VAL A C 1
ATOM 870 O O . VAL A 1 110 ? -21.672 16.641 3.756 1 97.25 110 VAL A O 1
ATOM 873 N N . GLU A 1 111 ? -22.969 15.062 4.641 1 97.5 111 GLU A N 1
ATOM 874 C CA . GLU A 1 111 ? -22.25 15.102 5.91 1 97.5 111 GLU A CA 1
ATOM 875 C C . GLU A 1 111 ? -20.812 14.633 5.75 1 97.5 111 GLU A C 1
ATOM 877 O O . GLU A 1 111 ? -19.891 15.211 6.336 1 97.5 111 GLU A O 1
ATOM 882 N N . SER A 1 112 ? -20.594 13.648 5.031 1 97.69 112 SER A N 1
ATOM 883 C CA . SER A 1 112 ? -19.25 13.133 4.777 1 97.69 112 SER A CA 1
ATOM 884 C C . SER A 1 112 ? -18.359 14.203 4.148 1 97.69 112 SER A C 1
ATOM 886 O O . SER A 1 112 ? -17.203 14.367 4.543 1 97.69 112 SER A O 1
ATOM 888 N N . GLU A 1 113 ? -18.906 14.875 3.195 1 97.81 113 GLU A N 1
ATOM 889 C CA . GLU A 1 113 ? -18.172 15.945 2.541 1 97.81 113 GLU A CA 1
ATOM 890 C C . GLU A 1 113 ? -17.844 17.078 3.52 1 97.81 113 GLU A C 1
ATOM 892 O O . GLU A 1 113 ? -16.75 17.625 3.492 1 97.81 113 GLU A O 1
ATOM 897 N N . ARG A 1 114 ? -18.844 17.391 4.316 1 98.12 114 ARG A N 1
ATOM 898 C CA . ARG A 1 114 ? -18.625 18.422 5.336 1 98.12 114 ARG A CA 1
ATOM 899 C C . ARG A 1 114 ? -17.484 18.047 6.266 1 98.12 114 ARG A C 1
ATOM 901 O O . ARG A 1 114 ? -16.641 18.875 6.582 1 98.12 114 ARG A O 1
ATOM 908 N N . ILE A 1 115 ? -17.438 16.812 6.723 1 98.06 115 ILE A N 1
ATOM 909 C CA . ILE A 1 115 ? -16.391 16.312 7.609 1 98.06 115 ILE A CA 1
ATOM 910 C C . ILE A 1 115 ? -15.039 16.406 6.91 1 98.06 115 ILE A C 1
ATOM 912 O O . ILE A 1 115 ? -14.047 16.828 7.512 1 98.06 115 ILE A O 1
ATOM 916 N N . TYR A 1 116 ? -15.055 16.062 5.66 1 98.19 116 TYR A N 1
ATOM 917 C CA . TYR A 1 116 ? -13.844 16.141 4.855 1 98.19 116 TYR A CA 1
ATOM 918 C C . TYR A 1 116 ? -13.297 17.562 4.832 1 98.19 116 TYR A C 1
ATOM 920 O O . TYR A 1 116 ? -12.133 17.781 5.18 1 98.19 116 TYR A O 1
ATOM 928 N N . LYS A 1 117 ? -14.117 18.484 4.453 1 97.88 117 LYS A N 1
ATOM 929 C CA . LYS A 1 117 ? -13.719 19.875 4.336 1 97.88 117 LYS A CA 1
ATOM 930 C C . LYS A 1 117 ? -13.258 20.438 5.68 1 97.88 117 LYS A C 1
ATOM 932 O O . LYS A 1 117 ? -12.266 21.156 5.75 1 97.88 117 LYS A O 1
ATOM 937 N N . LYS A 1 118 ? -13.969 20.078 6.695 1 97.62 118 LYS A N 1
ATOM 938 C CA . LYS A 1 118 ? -13.617 20.562 8.031 1 97.62 118 LYS A CA 1
ATOM 939 C C . LYS A 1 118 ? -12.273 20 8.477 1 97.62 118 LYS A C 1
ATOM 941 O O . LYS A 1 118 ? -11.453 20.734 9.047 1 97.62 118 LYS A O 1
ATOM 946 N N . ALA A 1 119 ? -12.031 18.703 8.273 1 96.44 119 ALA A N 1
ATOM 947 C CA . ALA A 1 119 ? -10.758 18.094 8.617 1 96.44 119 ALA A CA 1
ATOM 948 C C . ALA A 1 119 ? -9.594 18.797 7.926 1 96.44 119 ALA A C 1
ATOM 950 O O . ALA A 1 119 ? -8.586 19.109 8.555 1 96.44 119 ALA A O 1
ATOM 951 N N . LYS A 1 120 ? -9.805 19.047 6.621 1 95.5 120 LYS A N 1
ATOM 952 C CA . LYS A 1 120 ? -8.766 19.734 5.859 1 95.5 120 LYS A CA 1
ATOM 953 C C . LYS A 1 120 ? -8.539 21.156 6.391 1 95.5 120 LYS A C 1
ATOM 955 O O . LYS A 1 120 ? -7.402 21.625 6.438 1 95.5 120 LYS A O 1
ATOM 960 N N . SER A 1 121 ? -9.609 21.781 6.801 1 95 121 SER A N 1
ATOM 961 C CA . SER A 1 121 ? -9.523 23.125 7.332 1 95 121 SER A CA 1
ATOM 962 C C . SER A 1 121 ? -8.773 23.156 8.664 1 95 121 SER A C 1
ATOM 964 O O . SER A 1 121 ? -8 24.078 8.93 1 95 121 SER A O 1
ATOM 966 N N . ILE A 1 122 ? -8.938 22.156 9.461 1 92.94 122 ILE A N 1
ATOM 967 C CA . ILE A 1 122 ? -8.367 22.109 10.805 1 92.94 122 ILE A CA 1
ATOM 968 C C . ILE A 1 122 ? -6.922 21.641 10.742 1 92.94 122 ILE A C 1
ATOM 970 O O . ILE A 1 122 ? -6.035 22.234 11.359 1 92.94 122 ILE A O 1
ATOM 974 N N . TYR A 1 123 ? -6.664 20.625 9.953 1 92.69 123 TYR A N 1
ATOM 975 C CA . TYR A 1 123 ? -5.383 19.938 10.047 1 92.69 123 TYR A CA 1
ATOM 976 C C . TYR A 1 123 ? -4.52 20.219 8.82 1 92.69 123 TYR A C 1
ATOM 978 O O . TYR A 1 123 ? -3.336 19.875 8.789 1 92.69 123 TYR A O 1
ATOM 986 N N . GLY A 1 124 ? -5.098 20.891 7.832 1 91.62 124 GLY A N 1
ATOM 987 C CA . GLY A 1 124 ? -4.371 21.219 6.617 1 91.62 124 GLY A CA 1
ATOM 988 C C . GLY A 1 124 ? -4.672 20.266 5.469 1 91.62 124 GLY A C 1
ATOM 989 O O . GLY A 1 124 ? -5.191 19.172 5.684 1 91.62 124 GLY A O 1
ATOM 990 N N . PRO A 1 125 ? -4.324 20.656 4.25 1 92.88 125 PRO A N 1
ATOM 991 C CA . PRO A 1 125 ? -4.617 19.859 3.059 1 92.88 125 PRO A CA 1
ATOM 992 C C . PRO A 1 125 ? -3.91 18.5 3.064 1 92.88 125 PRO A C 1
ATOM 994 O O . PRO A 1 125 ? -4.344 17.578 2.379 1 92.88 125 PRO A O 1
ATOM 997 N N . GLN A 1 126 ? -2.898 18.375 3.84 1 93.5 126 GLN A N 1
ATOM 998 C CA . GLN A 1 126 ? -2.115 17.141 3.846 1 93.5 126 GLN A CA 1
ATOM 999 C C . GLN A 1 126 ? -2.766 16.078 4.727 1 93.5 126 GLN A C 1
ATOM 1001 O O . GLN A 1 126 ? -2.328 14.922 4.746 1 93.5 126 GLN A O 1
ATOM 1006 N N . GLN A 1 127 ? -3.809 16.453 5.484 1 95.5 127 GLN A N 1
ATOM 1007 C CA . GLN A 1 127 ? -4.512 15.477 6.309 1 95.5 127 GLN A CA 1
ATOM 1008 C C . GLN A 1 127 ? -5.09 14.352 5.457 1 95.5 127 GLN A C 1
ATOM 1010 O O . GLN A 1 127 ? -5.789 14.609 4.473 1 95.5 127 GLN A O 1
ATOM 1015 N N . MET A 1 128 ? -4.773 13.133 5.844 1 97.44 128 MET A N 1
ATOM 1016 C CA . MET A 1 128 ? -5.254 11.961 5.105 1 97.44 128 MET A CA 1
ATOM 1017 C C . MET A 1 128 ? -6.703 11.656 5.465 1 97.44 128 MET A C 1
ATOM 1019 O O . MET A 1 128 ? -7.016 11.367 6.625 1 97.44 128 MET A O 1
ATOM 1023 N N . VAL A 1 129 ? -7.547 11.742 4.445 1 98.25 129 VAL A N 1
ATOM 1024 C CA . VAL A 1 129 ? -8.969 11.516 4.656 1 98.25 129 VAL A CA 1
ATOM 1025 C C . VAL A 1 129 ? -9.508 10.57 3.59 1 98.25 129 VAL A C 1
ATOM 1027 O O . VAL A 1 129 ? -9.094 10.625 2.43 1 98.25 129 VAL A O 1
ATOM 1030 N N . ASN A 1 130 ? -10.367 9.633 3.953 1 98.12 130 ASN A N 1
ATOM 1031 C CA . ASN A 1 130 ? -11.07 8.719 3.061 1 98.12 130 ASN A CA 1
ATOM 1032 C C . ASN A 1 130 ? -12.578 8.758 3.291 1 98.12 130 ASN A C 1
ATOM 1034 O O . ASN A 1 130 ? -13.047 8.531 4.406 1 98.12 130 ASN A O 1
ATOM 1038 N N . VAL A 1 131 ? -13.32 9.102 2.256 1 97.5 131 VAL A N 1
ATOM 1039 C CA . VAL A 1 131 ? -14.773 9.156 2.309 1 97.5 131 VAL A CA 1
ATOM 1040 C C . VAL A 1 131 ? -15.359 7.977 1.532 1 97.5 131 VAL A C 1
ATOM 1042 O O . VAL A 1 131 ? -15.242 7.91 0.307 1 97.5 131 VAL A O 1
ATOM 1045 N N . AL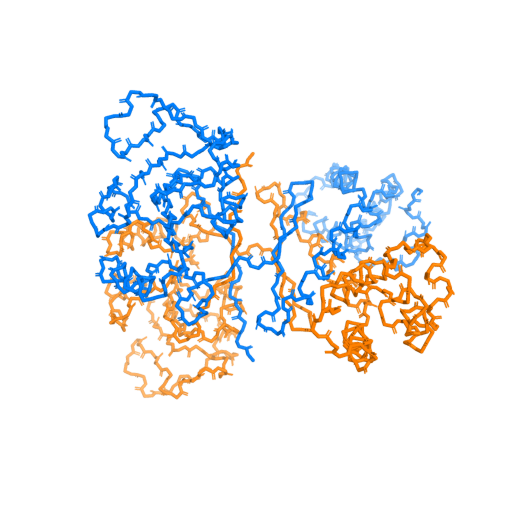A A 1 132 ? -16.047 7.094 2.264 1 94.75 132 ALA A N 1
ATOM 1046 C CA . ALA A 1 132 ? -16.594 5.898 1.621 1 94.75 132 ALA A CA 1
ATOM 1047 C C . ALA A 1 132 ? -17.5 6.273 0.457 1 94.75 132 ALA A C 1
ATOM 1049 O O . ALA A 1 132 ? -18.328 7.191 0.569 1 94.75 132 ALA A O 1
ATOM 1050 N N . ASP A 1 133 ? -17.312 5.66 -0.739 1 86.88 133 ASP A N 1
ATOM 1051 C CA . ASP A 1 133 ? -18.125 5.723 -1.949 1 86.88 133 ASP A CA 1
ATOM 1052 C C . ASP A 1 133 ? -18.047 7.109 -2.586 1 86.88 133 ASP A C 1
ATOM 1054 O O . ASP A 1 133 ? -19 7.543 -3.25 1 86.88 133 ASP A O 1
ATOM 1058 N N . ASN A 1 134 ? -17.031 7.898 -2.295 1 91.94 134 ASN A N 1
ATOM 1059 C CA . ASN A 1 134 ? -16.781 9.203 -2.904 1 91.94 134 ASN A CA 1
ATOM 1060 C C . ASN A 1 134 ? -15.328 9.352 -3.336 1 91.94 134 ASN A C 1
ATOM 1062 O O . ASN A 1 134 ? -14.547 10.039 -2.67 1 91.94 134 ASN A O 1
ATOM 1066 N N . PRO A 1 135 ? -14.969 8.875 -4.422 1 89.38 135 PRO A N 1
ATOM 1067 C CA . PRO A 1 135 ? -13.57 8.781 -4.859 1 89.38 135 PRO A CA 1
ATOM 1068 C C . PRO A 1 135 ? -12.883 10.141 -4.918 1 89.38 135 PRO A C 1
ATOM 1070 O O . PRO A 1 135 ? -11.742 10.281 -4.473 1 89.38 135 PRO A O 1
ATOM 1073 N N . PRO A 1 136 ? -13.547 11.25 -5.324 1 91.69 136 PRO A N 1
ATOM 1074 C CA . PRO A 1 136 ? -12.875 12.555 -5.391 1 91.69 136 PRO A CA 1
ATOM 1075 C C . PRO A 1 136 ? -12.43 13.055 -4.02 1 91.69 136 PRO A C 1
ATOM 1077 O O . PRO A 1 136 ? -11.562 13.93 -3.932 1 91.69 136 PRO A O 1
ATOM 1080 N N . LEU A 1 137 ? -13.023 12.523 -2.977 1 96.19 137 LEU A N 1
ATOM 1081 C CA . LEU A 1 137 ? -12.703 12.992 -1.63 1 96.19 137 LEU A CA 1
ATOM 1082 C C . LEU A 1 137 ? -11.891 11.945 -0.874 1 96.19 137 LEU A C 1
ATOM 1084 O O . LEU A 1 137 ? -11.945 11.883 0.356 1 96.19 137 LEU A O 1
ATOM 1088 N N . CYS A 1 138 ? -11.203 11.125 -1.626 1 96.12 138 CYS A N 1
ATOM 1089 C CA . CYS A 1 138 ? -10.336 10.102 -1.036 1 96.12 138 CYS A CA 1
ATOM 1090 C C . CYS A 1 138 ? -8.875 10.398 -1.323 1 96.12 138 CYS A C 1
ATOM 1092 O O . CYS A 1 138 ? -8.453 10.414 -2.482 1 96.12 138 CYS A O 1
ATOM 1094 N N . ASP A 1 139 ? -8.156 10.633 -0.282 1 97.06 139 ASP A N 1
ATOM 1095 C CA . ASP A 1 139 ? -6.715 10.82 -0.427 1 97.06 139 ASP A CA 1
ATOM 1096 C C . ASP A 1 139 ? -6.012 9.484 -0.667 1 97.06 139 ASP A C 1
ATOM 1098 O O . ASP A 1 139 ? -4.867 9.453 -1.131 1 97.06 139 ASP A O 1
ATOM 1102 N N . PHE A 1 140 ? -6.664 8.43 -0.34 1 97 140 PHE A N 1
ATOM 1103 C CA . PHE A 1 140 ? -6.102 7.09 -0.478 1 97 140 PHE A CA 1
ATOM 1104 C C . PHE A 1 140 ? -7.203 6.047 -0.625 1 97 140 PHE A C 1
ATOM 1106 O O . PHE A 1 140 ? -8.375 6.332 -0.354 1 97 140 PHE A O 1
ATOM 1113 N N . TYR A 1 141 ? -6.781 4.828 -1.002 1 94.81 141 TYR A N 1
ATOM 1114 C CA . TYR A 1 141 ? -7.676 3.684 -1.128 1 94.81 141 TYR A CA 1
ATOM 1115 C C . TYR A 1 141 ? -7.098 2.461 -0.426 1 94.81 141 TYR A C 1
ATOM 1117 O O . TYR A 1 141 ? -5.875 2.318 -0.317 1 94.81 141 TYR A O 1
ATOM 1125 N N . PHE A 1 142 ? -7.84 1.55 0.125 1 93.44 142 PHE A N 1
ATOM 1126 C CA . PHE A 1 142 ? -7.41 0.326 0.793 1 93.44 142 PHE A CA 1
ATOM 1127 C C . PHE A 1 142 ? -7.047 -0.748 -0.224 1 93.44 142 PHE A C 1
ATOM 1129 O O . PHE A 1 142 ? -6.211 -1.612 0.052 1 93.44 142 PHE A O 1
ATOM 1136 N N . GLY A 1 143 ? -7.48 -0.777 -1.355 1 91.44 143 GLY A N 1
ATOM 1137 C CA . GLY A 1 143 ? -7.223 -1.812 -2.344 1 91.44 143 GLY A CA 1
ATOM 1138 C C . GLY A 1 143 ? -7.531 -3.209 -1.84 1 91.44 143 GLY A C 1
ATOM 1139 O O . GLY A 1 143 ? -8.164 -3.371 -0.793 1 91.44 143 GLY A O 1
ATOM 1140 N N . ALA A 1 144 ? -7.148 -4.309 -2.572 1 93.88 144 ALA A N 1
ATOM 1141 C CA . ALA A 1 144 ? -7.289 -5.711 -2.186 1 93.88 144 ALA A CA 1
ATOM 1142 C C . ALA A 1 144 ? -6.055 -6.199 -1.427 1 93.88 144 ALA A C 1
ATOM 1144 O O . ALA A 1 144 ? -4.922 -5.977 -1.864 1 93.88 144 ALA A O 1
ATOM 1145 N N . ASN A 1 145 ? -6.266 -6.871 -0.306 1 96 145 ASN A N 1
ATOM 1146 C CA . ASN A 1 145 ? -5.145 -7.25 0.543 1 96 145 ASN A CA 1
ATOM 1147 C C . ASN A 1 145 ? -4.98 -8.766 0.612 1 96 145 ASN A C 1
ATOM 1149 O O . ASN A 1 145 ? -5.965 -9.5 0.569 1 96 145 ASN A O 1
ATOM 1153 N N . VAL A 1 146 ? -3.744 -9.18 0.689 1 95.25 146 VAL A N 1
ATOM 1154 C CA . VAL A 1 146 ? -3.363 -10.57 0.937 1 95.25 146 VAL A CA 1
ATOM 1155 C C . VAL A 1 146 ? -2.455 -10.641 2.162 1 95.25 146 VAL A C 1
ATOM 1157 O O . VAL A 1 146 ? -1.538 -9.836 2.312 1 95.25 146 VAL A O 1
ATOM 1160 N N . GLU A 1 147 ? -2.797 -11.523 3.014 1 92.25 147 GLU A N 1
ATOM 1161 C CA . GLU A 1 147 ? -1.912 -11.836 4.133 1 92.25 147 GLU A CA 1
ATOM 1162 C C . GLU A 1 147 ? -1.55 -13.312 4.152 1 92.25 147 GLU A C 1
ATOM 1164 O O . GLU A 1 147 ? -2.432 -14.172 4.203 1 92.25 147 GLU A O 1
ATOM 1169 N N . VAL A 1 148 ? -0.234 -13.516 4.066 1 88.31 148 VAL A N 1
ATOM 1170 C CA . VAL A 1 148 ? 0.239 -14.898 4.074 1 88.31 148 VAL A CA 1
ATOM 1171 C C . VAL A 1 148 ? 1.565 -14.984 4.824 1 88.31 148 VAL A C 1
ATOM 1173 O O . VAL A 1 148 ? 2.535 -14.312 4.465 1 88.31 148 VAL A O 1
ATOM 1176 N N . GLU A 1 149 ? 1.684 -15.844 5.867 1 81.56 149 GLU A N 1
ATOM 1177 C CA . GLU A 1 149 ? 2.914 -16.188 6.566 1 81.56 149 GLU A CA 1
ATOM 1178 C C . GLU A 1 149 ? 3.734 -14.945 6.898 1 81.56 149 GLU A C 1
ATOM 1180 O O . GLU A 1 149 ? 4.926 -14.883 6.598 1 81.56 149 GLU A O 1
ATOM 1185 N N . GLY A 1 150 ? 3.061 -13.906 7.406 1 82.56 150 GLY A N 1
ATOM 1186 C CA . GLY A 1 150 ? 3.773 -12.727 7.863 1 82.56 150 GLY A CA 1
ATOM 1187 C C . GLY A 1 150 ? 3.961 -11.688 6.777 1 82.56 150 GLY A C 1
ATOM 1188 O O . GLY A 1 150 ? 4.5 -10.609 7.031 1 82.56 150 GLY A O 1
ATOM 1189 N N . LEU A 1 151 ? 3.529 -12.047 5.535 1 89.94 151 LEU A N 1
ATOM 1190 C CA . LEU A 1 151 ? 3.621 -11.117 4.414 1 89.94 151 LEU A CA 1
ATOM 1191 C C . LEU A 1 151 ? 2.293 -10.406 4.188 1 89.94 151 LEU A C 1
ATOM 1193 O O . LEU A 1 151 ? 1.227 -10.984 4.402 1 89.94 151 LEU A O 1
ATOM 1197 N N . GLN A 1 152 ? 2.389 -9.203 3.809 1 95.19 152 GLN A N 1
ATOM 1198 C CA . GLN A 1 152 ? 1.223 -8.438 3.379 1 95.19 152 GLN A CA 1
ATOM 1199 C C . GLN A 1 152 ? 1.372 -7.969 1.933 1 95.19 152 GLN A C 1
ATOM 1201 O O . GLN A 1 152 ? 2.455 -7.551 1.521 1 95.19 152 GLN A O 1
ATOM 1206 N N . LEU A 1 153 ? 0.342 -8.094 1.192 1 96.94 153 LEU A N 1
ATOM 1207 C CA . LEU A 1 153 ? 0.305 -7.574 -0.169 1 96.94 153 LEU A CA 1
ATOM 1208 C C . LEU A 1 153 ? -0.898 -6.656 -0.367 1 96.94 153 LEU A C 1
ATOM 1210 O O . LEU A 1 153 ? -1.999 -6.961 0.097 1 96.94 153 LEU A O 1
ATOM 1214 N N . LEU A 1 154 ? -0.692 -5.574 -1.016 1 97.56 154 LEU A N 1
ATOM 1215 C CA . LEU A 1 154 ? -1.743 -4.676 -1.484 1 97.56 154 LEU A CA 1
ATOM 1216 C C . LEU A 1 154 ? -1.841 -4.699 -3.006 1 97.56 154 LEU A C 1
ATOM 1218 O O . LEU A 1 154 ? -0.839 -4.508 -3.699 1 97.56 154 LEU A O 1
ATOM 1222 N N . ILE A 1 155 ? -3 -4.965 -3.498 1 96.06 155 ILE A N 1
ATOM 1223 C CA . ILE A 1 155 ? -3.221 -5.035 -4.938 1 96.06 155 ILE A CA 1
ATOM 1224 C C . ILE A 1 155 ? -4.207 -3.945 -5.359 1 96.06 155 ILE A C 1
ATOM 1226 O O . ILE A 1 155 ? -5.277 -3.805 -4.762 1 96.06 155 ILE A O 1
ATOM 1230 N N . SER A 1 156 ? -3.783 -3.211 -6.34 1 93.06 156 SER A N 1
ATOM 1231 C CA . SER A 1 156 ? -4.625 -2.141 -6.863 1 93.06 156 SER A CA 1
ATOM 1232 C C . SER A 1 156 ? -4.691 -2.182 -8.383 1 93.06 156 SER A C 1
ATOM 1234 O O . SER A 1 156 ? -3.686 -2.443 -9.047 1 93.06 156 SER A O 1
ATOM 1236 N N . SER A 1 157 ? -5.84 -1.938 -8.914 1 85.62 157 SER A N 1
ATOM 1237 C CA . SER A 1 157 ? -6.016 -1.818 -10.359 1 85.62 157 SER A CA 1
ATOM 1238 C C . SER A 1 157 ? -6.113 -0.358 -10.781 1 85.62 157 SER A C 1
ATOM 1240 O O . SER A 1 157 ? -6.453 -0.063 -11.93 1 85.62 157 SER A O 1
ATOM 1242 N N . ASN A 1 158 ? -5.91 0.589 -9.875 1 81.19 158 ASN A N 1
ATOM 1243 C CA . ASN A 1 158 ? -6 2.025 -10.117 1 81.19 158 ASN A CA 1
ATOM 1244 C C . ASN A 1 158 ? -7.332 2.404 -10.75 1 81.19 158 ASN A C 1
ATOM 1246 O O . ASN A 1 158 ? -7.375 3.209 -11.688 1 81.19 158 ASN A O 1
ATOM 1250 N N . GLY A 1 159 ? -8.406 1.768 -10.281 1 70.56 159 GLY A N 1
ATOM 1251 C CA . GLY A 1 159 ? -9.75 2.139 -10.703 1 70.56 159 GLY A CA 1
ATOM 1252 C C . GLY A 1 159 ? -10.242 1.354 -11.906 1 70.56 159 GLY A C 1
ATOM 1253 O O . GLY A 1 159 ? -11.414 1.433 -12.266 1 70.56 159 GLY A O 1
ATOM 1254 N N . SER A 1 160 ? -9.438 0.598 -12.539 1 67.5 160 SER A N 1
ATOM 1255 C CA . SER A 1 160 ? -9.875 -0.058 -13.766 1 67.5 160 SER A CA 1
ATOM 1256 C C . SER A 1 160 ? -10.945 -1.104 -13.484 1 67.5 160 SER A C 1
ATOM 1258 O O . SER A 1 160 ? -11.938 -1.192 -14.211 1 67.5 160 SER A O 1
ATOM 1260 N N . SER A 1 161 ? -10.734 -1.936 -12.43 1 70.44 161 SER A N 1
ATOM 1261 C CA . SER A 1 161 ? -11.727 -2.973 -12.172 1 70.44 161 SER A CA 1
ATOM 1262 C C . SER A 1 161 ? -11.547 -3.586 -10.789 1 70.44 161 SER A C 1
ATOM 1264 O O . SER A 1 161 ? -10.633 -4.387 -10.578 1 70.44 161 SER A O 1
ATOM 1266 N N . PRO A 1 162 ? -12.383 -3.15 -9.859 1 73.5 162 PRO A N 1
ATOM 1267 C CA . PRO A 1 162 ? -12.32 -3.781 -8.531 1 73.5 162 PRO A CA 1
ATOM 1268 C C . PRO A 1 162 ? -12.445 -5.301 -8.602 1 73.5 162 PRO A C 1
ATOM 1270 O O . PRO A 1 162 ? -11.789 -6.012 -7.832 1 73.5 162 PRO A O 1
ATOM 1273 N N . ARG A 1 163 ? -13.219 -5.762 -9.461 1 71.44 163 ARG A N 1
ATOM 1274 C CA . ARG A 1 163 ? -13.375 -7.203 -9.625 1 71.44 163 ARG A CA 1
ATOM 1275 C C . ARG A 1 163 ? -12.07 -7.844 -10.086 1 71.44 163 ARG A C 1
ATOM 1277 O O . ARG A 1 163 ? -11.703 -8.922 -9.617 1 71.44 163 ARG A O 1
ATOM 1284 N N . PHE A 1 164 ? -11.445 -7.164 -10.977 1 77.12 164 PHE A N 1
ATOM 1285 C CA . PHE A 1 164 ? -10.172 -7.656 -11.477 1 77.12 164 PHE A CA 1
ATOM 1286 C C . PHE A 1 164 ? -9.133 -7.711 -10.359 1 77.12 164 PHE A C 1
ATOM 1288 O O . PHE A 1 164 ? -8.43 -8.711 -10.211 1 77.12 164 PHE A O 1
ATOM 1295 N N . ALA A 1 165 ? -9.039 -6.715 -9.555 1 85.56 165 ALA A N 1
ATOM 1296 C CA . ALA A 1 165 ? -8.117 -6.684 -8.43 1 85.56 165 ALA A CA 1
ATOM 1297 C C . ALA A 1 165 ? -8.391 -7.828 -7.457 1 85.56 165 ALA A C 1
ATOM 1299 O O . ALA A 1 165 ? -7.465 -8.461 -6.949 1 85.56 165 ALA A O 1
ATOM 1300 N N . ALA A 1 166 ? -9.648 -8.102 -7.242 1 84.38 166 ALA A N 1
ATOM 1301 C CA . ALA A 1 166 ? -10.039 -9.164 -6.328 1 84.38 166 ALA A CA 1
ATOM 1302 C C . ALA A 1 166 ? -9.625 -10.531 -6.867 1 84.38 166 ALA A C 1
ATOM 1304 O O . ALA A 1 166 ? -9.164 -11.391 -6.109 1 84.38 166 ALA A O 1
ATOM 1305 N N . LEU A 1 167 ? -9.812 -10.711 -8.148 1 82.25 167 LEU A N 1
ATOM 1306 C CA . LEU A 1 167 ? -9.43 -11.969 -8.781 1 82.25 167 LEU A CA 1
ATOM 1307 C C . LEU A 1 167 ? -7.926 -12.188 -8.672 1 82.25 167 LEU A C 1
ATOM 1309 O O . LEU A 1 167 ? -7.477 -13.305 -8.391 1 82.25 167 LEU A O 1
ATOM 1313 N N . ILE A 1 168 ? -7.195 -11.141 -8.883 1 88.94 168 ILE A N 1
ATOM 1314 C CA . ILE A 1 168 ? -5.742 -11.234 -8.797 1 88.94 168 ILE A CA 1
ATOM 1315 C C . ILE A 1 168 ? -5.324 -11.5 -7.352 1 88.94 168 ILE A C 1
ATOM 1317 O O . ILE A 1 168 ? -4.426 -12.305 -7.094 1 88.94 168 ILE A O 1
ATOM 1321 N N . ARG A 1 169 ? -5.965 -10.82 -6.445 1 91.75 169 ARG A N 1
ATOM 1322 C CA . ARG A 1 169 ? -5.719 -11.055 -5.023 1 91.75 169 ARG A CA 1
ATOM 1323 C C . ARG A 1 169 ? -5.875 -12.531 -4.676 1 91.75 169 ARG A C 1
ATOM 1325 O O . ARG A 1 169 ? -4.988 -13.125 -4.051 1 91.75 169 ARG A O 1
ATOM 1332 N N . ASP A 1 170 ? -6.98 -13.078 -5.117 1 87.31 170 ASP A N 1
ATOM 1333 C CA . ASP A 1 170 ? -7.254 -14.477 -4.812 1 87.31 170 ASP A CA 1
ATOM 1334 C C . ASP A 1 170 ? -6.23 -15.398 -5.473 1 87.31 170 ASP A C 1
ATOM 1336 O O . ASP A 1 170 ? -5.797 -16.375 -4.875 1 87.31 170 ASP A O 1
ATOM 1340 N N . GLU A 1 171 ? -5.859 -15.055 -6.676 1 86.5 171 GLU A N 1
ATOM 1341 C CA . GLU A 1 171 ? -4.859 -15.828 -7.406 1 86.5 171 GLU A CA 1
ATOM 1342 C C . GLU A 1 171 ? -3.508 -15.789 -6.699 1 86.5 171 GLU A C 1
ATOM 1344 O O . GLU A 1 171 ? -2.863 -16.828 -6.52 1 86.5 171 GLU A O 1
ATOM 1349 N N . VAL A 1 172 ? -3.08 -14.641 -6.344 1 91.94 172 VAL A N 1
ATOM 1350 C CA . VAL A 1 172 ? -1.794 -14.469 -5.676 1 91.94 172 VAL A CA 1
ATOM 1351 C C . VAL A 1 172 ? -1.804 -15.203 -4.336 1 91.94 172 VAL A C 1
ATOM 1353 O O . VAL A 1 172 ? -0.838 -15.883 -3.99 1 91.94 172 VAL A O 1
ATOM 1356 N N . LYS A 1 173 ? -2.896 -15.047 -3.621 1 91.25 173 LYS A N 1
ATOM 1357 C CA . LYS A 1 173 ? -3.023 -15.742 -2.34 1 91.25 173 LYS A CA 1
ATOM 1358 C C . LYS A 1 173 ? -2.883 -17.25 -2.514 1 91.25 173 LYS A C 1
ATOM 1360 O O . LYS A 1 173 ? -2.1 -17.891 -1.81 1 91.25 173 LYS A O 1
ATOM 1365 N N . ARG A 1 174 ? -3.643 -17.797 -3.438 1 84.56 174 ARG A N 1
ATOM 1366 C CA . ARG A 1 174 ? -3.596 -19.234 -3.709 1 84.56 174 ARG A CA 1
ATOM 1367 C C . ARG A 1 174 ? -2.186 -19.672 -4.09 1 84.56 174 ARG A C 1
ATOM 1369 O O . ARG A 1 174 ? -1.684 -20.672 -3.578 1 84.56 174 ARG A O 1
ATOM 1376 N N . HIS A 1 175 ? -1.618 -18.875 -4.949 1 85.62 175 HIS A N 1
ATOM 1377 C CA . HIS A 1 175 ? -0.277 -19.203 -5.418 1 85.62 175 HIS A CA 1
ATOM 1378 C C . HIS A 1 175 ? 0.721 -19.219 -4.266 1 85.62 175 HIS A C 1
ATOM 1380 O O . HIS A 1 175 ? 1.498 -20.172 -4.129 1 85.62 175 HIS A O 1
ATOM 1386 N N . LEU A 1 176 ? 0.714 -18.281 -3.441 1 89.25 176 LEU A N 1
ATOM 1387 C CA . LEU A 1 176 ? 1.668 -18.172 -2.342 1 89.25 176 LEU A CA 1
ATOM 1388 C C . LEU A 1 176 ? 1.422 -19.266 -1.301 1 89.25 176 LEU A C 1
ATOM 1390 O O . LEU A 1 176 ? 2.365 -19.75 -0.676 1 89.25 176 LEU A O 1
ATOM 1394 N N . GLU A 1 177 ? 0.165 -19.578 -1.087 1 86.88 177 GLU A N 1
ATOM 1395 C CA . GLU A 1 177 ? -0.182 -20.594 -0.103 1 86.88 177 GLU A CA 1
ATOM 1396 C C . GLU A 1 177 ? 0.283 -21.969 -0.553 1 86.88 177 GLU A C 1
ATOM 1398 O O . GLU A 1 177 ? 0.408 -22.891 0.263 1 86.88 177 GLU A O 1
ATOM 1403 N N . THR A 1 178 ? 0.464 -22.125 -1.834 1 82.5 178 THR A N 1
ATOM 1404 C CA . THR A 1 178 ? 0.942 -23.406 -2.344 1 82.5 178 THR A CA 1
ATOM 1405 C C . THR A 1 178 ? 2.449 -23.531 -2.145 1 82.5 178 THR A C 1
ATOM 1407 O O . THR A 1 178 ? 3 -24.641 -2.242 1 82.5 178 THR A O 1
ATOM 1410 N N . LEU A 1 179 ? 3.066 -22.438 -1.888 1 83.94 179 LEU A N 1
ATOM 1411 C CA . LEU A 1 179 ? 4.516 -22.438 -1.735 1 83.94 179 LEU A CA 1
ATOM 1412 C C . LEU A 1 179 ? 4.914 -22.719 -0.292 1 83.94 179 LEU A C 1
ATOM 1414 O O . LEU A 1 179 ? 4.172 -22.391 0.639 1 83.94 179 LEU A O 1
ATOM 1418 N N . ASP A 1 180 ? 5.922 -23.469 -0.104 1 83.69 180 ASP A N 1
ATOM 1419 C CA . ASP A 1 180 ? 6.488 -23.641 1.231 1 83.69 180 ASP A CA 1
ATOM 1420 C C . ASP A 1 180 ? 7.453 -22.5 1.562 1 83.69 180 ASP A C 1
ATOM 1422 O O . ASP A 1 180 ? 8.672 -22.688 1.522 1 83.69 180 ASP A O 1
ATOM 1426 N N . LEU A 1 181 ? 6.934 -21.391 1.93 1 82.19 181 LEU A N 1
ATOM 1427 C CA . LEU A 1 181 ? 7.703 -20.156 2.078 1 82.19 181 LEU A CA 1
ATOM 1428 C C . LEU A 1 181 ? 8.664 -20.266 3.254 1 82.19 181 LEU A C 1
ATOM 1430 O O . LEU A 1 181 ? 9.82 -19.828 3.158 1 82.19 181 LEU A O 1
ATOM 1434 N N . GLU A 1 182 ? 8.18 -20.812 4.305 1 79.44 182 GLU A N 1
ATOM 1435 C CA . GLU A 1 182 ? 9.039 -20.953 5.477 1 79.44 182 GLU A CA 1
ATOM 1436 C C . GLU A 1 182 ? 10.266 -21.812 5.164 1 79.44 182 GLU A C 1
ATOM 1438 O O . GLU A 1 182 ? 11.391 -21.422 5.473 1 79.44 182 GLU A O 1
ATOM 1443 N N . LYS A 1 183 ? 10.047 -22.984 4.566 1 86 183 LYS A N 1
ATOM 1444 C CA . LYS A 1 183 ? 11.148 -23.875 4.207 1 86 183 LYS A CA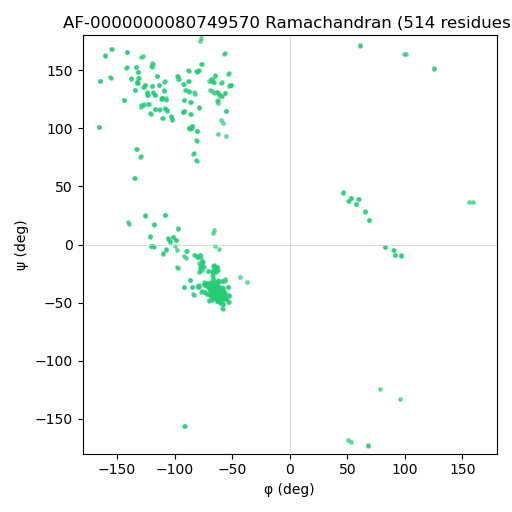 1
ATOM 1445 C C . LYS A 1 183 ? 12.086 -23.219 3.199 1 86 183 LYS A C 1
ATOM 1447 O O . LYS A 1 183 ? 13.305 -23.391 3.262 1 86 183 LYS A O 1
ATOM 1452 N N . SER A 1 184 ? 11.453 -22.469 2.336 1 85.75 184 SER A N 1
ATOM 1453 C CA . SER A 1 184 ? 12.25 -21.781 1.331 1 85.75 184 SER A CA 1
ATOM 1454 C C . SER A 1 184 ? 13.203 -20.766 1.977 1 85.75 184 SER A C 1
ATOM 1456 O O . SER A 1 184 ? 14.391 -20.734 1.66 1 85.75 184 SER A O 1
ATOM 1458 N N . VAL A 1 185 ? 12.711 -20 2.885 1 78.44 185 VAL A N 1
ATOM 1459 C CA . VAL A 1 185 ? 13.516 -18.984 3.557 1 78.44 185 VAL A CA 1
ATOM 1460 C C . VAL A 1 185 ? 14.594 -19.656 4.41 1 78.44 185 VAL A C 1
ATOM 1462 O O . VAL A 1 185 ? 15.742 -19.203 4.445 1 78.44 185 VAL A O 1
ATOM 1465 N N . GLU A 1 186 ? 14.219 -20.688 5.047 1 83.81 186 GLU A N 1
ATOM 1466 C CA . GLU A 1 186 ? 15.164 -21.438 5.871 1 83.81 186 GLU A CA 1
ATOM 1467 C C . GLU A 1 186 ? 16.297 -22.016 5.031 1 83.81 186 GLU A C 1
ATOM 1469 O O . GLU A 1 186 ? 17.469 -21.938 5.414 1 83.81 186 GLU A O 1
ATOM 1474 N N . THR A 1 187 ? 15.906 -22.641 3.951 1 88.12 187 THR A N 1
ATOM 1475 C CA . THR A 1 187 ? 16.891 -23.266 3.068 1 88.12 187 THR A CA 1
ATOM 1476 C C . THR A 1 187 ? 17.859 -22.219 2.525 1 88.12 187 THR A C 1
ATOM 1478 O O . THR A 1 187 ? 19.078 -22.438 2.512 1 88.12 187 THR A O 1
ATOM 1481 N N . LEU A 1 188 ? 17.344 -21.062 2.143 1 85.25 188 LEU A N 1
ATOM 1482 C CA . LEU A 1 188 ? 18.203 -19.984 1.644 1 85.25 188 LEU A CA 1
ATOM 1483 C C . LEU A 1 188 ? 19.109 -19.453 2.748 1 85.25 188 LEU A C 1
ATOM 1485 O O . LEU A 1 188 ? 20.266 -19.125 2.498 1 85.25 188 LEU A O 1
ATOM 1489 N N . GLY A 1 189 ? 18.547 -19.391 3.883 1 83.69 189 GLY A N 1
ATOM 1490 C CA . GLY A 1 189 ? 19.359 -19 5.023 1 83.69 189 GLY A CA 1
ATOM 1491 C C . GLY A 1 189 ? 20.5 -19.953 5.305 1 83.69 189 GLY A C 1
ATOM 1492 O O . GLY A 1 189 ? 21.625 -19.531 5.562 1 83.69 189 GLY A O 1
ATOM 1493 N N . THR A 1 190 ? 20.234 -21.219 5.293 1 89.38 190 THR A N 1
ATOM 1494 C CA . THR A 1 190 ? 21.234 -22.25 5.508 1 89.38 190 THR A CA 1
ATOM 1495 C C . THR A 1 190 ? 22.328 -22.172 4.441 1 89.38 190 THR A C 1
ATOM 1497 O O . THR A 1 190 ? 23.516 -22.266 4.754 1 89.38 190 THR A O 1
ATOM 1500 N N . LEU A 1 191 ? 21.938 -22.016 3.238 1 90.12 191 LEU A N 1
ATOM 1501 C CA . LEU A 1 191 ? 22.891 -21.891 2.141 1 90.12 191 LEU A CA 1
ATOM 1502 C C . LEU A 1 191 ? 23.812 -20.688 2.361 1 90.12 191 LEU A C 1
ATOM 1504 O O . LEU A 1 191 ? 25.031 -20.812 2.221 1 90.12 191 LEU A O 1
ATOM 1508 N N . ARG A 1 192 ? 23.219 -19.562 2.746 1 85.5 192 ARG A N 1
ATOM 1509 C CA . ARG A 1 192 ? 23.984 -18.344 2.977 1 85.5 192 ARG A CA 1
ATOM 1510 C C . ARG A 1 192 ? 24.984 -18.531 4.109 1 85.5 192 ARG A C 1
ATOM 1512 O O . ARG A 1 192 ? 26.141 -18.125 3.994 1 85.5 192 ARG A O 1
ATOM 1519 N N . SER A 1 193 ? 24.594 -19.203 5.086 1 88.62 193 SER A N 1
ATOM 1520 C CA . SER A 1 193 ? 25.453 -19.453 6.23 1 88.62 193 SER A CA 1
ATOM 1521 C C . SER A 1 193 ? 26.609 -20.375 5.859 1 88.62 193 SER A C 1
ATOM 1523 O O . SER A 1 193 ? 27.766 -20.125 6.242 1 88.62 193 SER A O 1
ATOM 1525 N N . ARG A 1 194 ? 26.344 -21.344 5.141 1 91.19 194 ARG A N 1
ATOM 1526 C CA . ARG A 1 194 ? 27.359 -22.328 4.762 1 91.19 194 ARG A CA 1
ATOM 1527 C C . ARG A 1 194 ? 28.406 -21.719 3.844 1 91.19 194 ARG A C 1
ATOM 1529 O O . ARG A 1 194 ? 29.594 -22 3.982 1 91.19 194 ARG A O 1
ATOM 1536 N N . ILE A 1 195 ? 27.953 -20.906 2.941 1 90.12 195 ILE A N 1
ATOM 1537 C CA . ILE A 1 195 ? 28.906 -20.297 2.01 1 90.12 195 ILE A CA 1
ATOM 1538 C C . ILE A 1 195 ? 29.734 -19.234 2.727 1 90.12 195 ILE A C 1
ATOM 1540 O O . ILE A 1 195 ? 30.891 -19.016 2.396 1 90.12 195 ILE A O 1
ATOM 1544 N N . ARG A 1 196 ? 29.125 -18.531 3.658 1 87.75 196 ARG A N 1
ATOM 1545 C CA . ARG A 1 196 ? 29.859 -17.562 4.461 1 87.75 196 ARG A CA 1
ATOM 1546 C C . ARG A 1 196 ? 30.984 -18.219 5.254 1 87.75 196 ARG A C 1
ATOM 1548 O O . ARG A 1 196 ? 32.062 -17.672 5.371 1 87.75 196 ARG A O 1
ATOM 1555 N N . ASP A 1 197 ? 30.641 -19.391 5.73 1 89.12 197 ASP A N 1
ATOM 1556 C CA . ASP A 1 197 ? 31.609 -20.141 6.508 1 89.12 197 ASP A CA 1
ATOM 1557 C C . ASP A 1 197 ? 32.781 -20.578 5.633 1 89.12 197 ASP A C 1
ATOM 1559 O O . ASP A 1 197 ? 33.906 -20.734 6.117 1 89.12 197 ASP A O 1
ATOM 1563 N N . LEU A 1 198 ? 32.562 -20.797 4.391 1 86.88 198 LEU A N 1
ATOM 1564 C CA . LEU A 1 198 ? 33.562 -21.25 3.453 1 86.88 198 LEU A CA 1
ATOM 1565 C C . LEU A 1 198 ? 34.469 -20.094 3.01 1 86.88 198 LEU A C 1
ATOM 1567 O O . LEU A 1 198 ? 35.625 -20.297 2.654 1 86.88 198 LEU A O 1
ATOM 1571 N N . SER A 1 199 ? 33.875 -18.922 2.873 1 81.12 199 SER A N 1
ATOM 1572 C CA . SER A 1 199 ? 34.625 -17.734 2.441 1 81.12 199 SER A CA 1
ATOM 1573 C C . SER A 1 199 ? 34.375 -16.562 3.377 1 81.12 199 SER A C 1
ATOM 1575 O O . SER A 1 199 ? 33.781 -15.57 2.984 1 81.12 199 SER A O 1
ATOM 1577 N N . PRO A 1 200 ? 35.031 -16.625 4.57 1 73.19 200 PRO A N 1
ATOM 1578 C CA . PRO A 1 200 ? 34.781 -15.602 5.586 1 73.19 200 PRO A CA 1
ATOM 1579 C C . PRO A 1 200 ? 35.469 -14.281 5.297 1 73.19 200 PRO A C 1
ATOM 1581 O O . PRO A 1 200 ? 35.125 -13.242 5.859 1 73.19 200 PRO A O 1
ATOM 1584 N N . ASP A 1 201 ? 36.406 -14.328 4.359 1 74.19 201 ASP A N 1
ATOM 1585 C CA . ASP A 1 201 ? 37.188 -13.133 4.094 1 74.19 201 ASP A CA 1
ATOM 1586 C C . ASP A 1 201 ? 36.344 -12.023 3.486 1 74.19 201 ASP A C 1
ATOM 1588 O O . ASP A 1 201 ? 35.531 -12.273 2.58 1 74.19 201 ASP A O 1
ATOM 1592 N N . MET A 1 202 ? 36.469 -10.867 4.023 1 69.81 202 MET A N 1
ATOM 1593 C CA . MET A 1 202 ? 35.719 -9.68 3.605 1 69.81 202 MET A CA 1
ATOM 1594 C C . MET A 1 202 ? 35.938 -9.398 2.125 1 69.81 202 MET A C 1
ATOM 1596 O O . MET A 1 202 ? 35.062 -8.859 1.451 1 69.81 202 MET A O 1
ATOM 1600 N N . SER A 1 203 ? 37.156 -9.781 1.61 1 75 203 SER A N 1
ATOM 1601 C CA . SER A 1 203 ? 37.5 -9.516 0.215 1 75 203 SER A CA 1
ATOM 1602 C C . SER A 1 203 ? 36.594 -10.305 -0.729 1 75 203 SER A C 1
ATOM 1604 O O . SER A 1 203 ? 36.406 -9.906 -1.879 1 75 203 SER A O 1
ATOM 1606 N N . GLN A 1 204 ? 36 -11.312 -0.143 1 78.62 204 GLN A N 1
ATOM 1607 C CA . GLN A 1 204 ? 35.156 -12.172 -0.979 1 78.62 204 GLN A CA 1
ATOM 1608 C C . GLN A 1 204 ? 33.688 -11.891 -0.756 1 78.62 204 GLN A C 1
ATOM 1610 O O . GLN A 1 204 ? 32.812 -12.523 -1.369 1 78.62 204 GLN A O 1
ATOM 1615 N N . SER A 1 205 ? 33.469 -10.898 0.095 1 80.75 205 SER A N 1
ATOM 1616 C CA . SER A 1 205 ? 32.094 -10.609 0.487 1 80.75 205 SER A CA 1
ATOM 1617 C C . SER A 1 205 ? 31.25 -10.18 -0.713 1 80.75 205 SER A C 1
ATOM 1619 O O . SER A 1 205 ? 30.094 -10.625 -0.865 1 80.75 205 SER A O 1
ATOM 1621 N N . LYS A 1 206 ? 31.891 -9.461 -1.588 1 82.25 206 LYS A N 1
ATOM 1622 C CA . LYS A 1 206 ? 31.172 -8.977 -2.76 1 82.25 206 LYS A CA 1
ATOM 1623 C C . LYS A 1 206 ? 30.781 -10.125 -3.686 1 82.25 206 LYS A C 1
ATOM 1625 O O . LYS A 1 206 ? 29.641 -10.203 -4.141 1 82.25 206 LYS A O 1
ATOM 1630 N N . TYR A 1 207 ? 31.797 -10.992 -3.932 1 86.88 207 TYR A N 1
ATOM 1631 C CA . TYR A 1 207 ? 31.531 -12.148 -4.785 1 86.88 207 TYR A CA 1
ATOM 1632 C C . TYR A 1 207 ? 30.453 -13.047 -4.176 1 86.88 207 TYR A C 1
ATOM 1634 O O . TYR A 1 207 ? 29.516 -13.453 -4.863 1 86.88 207 TYR A O 1
ATOM 1642 N N . ARG A 1 208 ? 30.609 -13.312 -2.885 1 86.81 208 ARG A N 1
ATOM 1643 C CA . ARG A 1 208 ? 29.688 -14.188 -2.174 1 86.81 208 ARG A CA 1
ATOM 1644 C C . ARG A 1 208 ? 28.25 -13.656 -2.273 1 86.81 208 ARG A C 1
ATOM 1646 O O . ARG A 1 208 ? 27.328 -14.414 -2.541 1 86.81 208 ARG A O 1
ATOM 1653 N N . MET A 1 209 ? 28.047 -12.367 -2.15 1 84.62 209 MET A N 1
ATOM 1654 C CA . MET A 1 209 ? 26.734 -11.75 -2.154 1 84.62 209 MET A CA 1
ATOM 1655 C C . MET A 1 209 ? 26.109 -11.789 -3.549 1 84.62 209 MET A C 1
ATOM 1657 O O . MET A 1 209 ? 24.922 -12.055 -3.697 1 84.62 209 MET A O 1
ATOM 1661 N N . GLN A 1 210 ? 26.938 -11.633 -4.535 1 86.56 210 GLN A N 1
ATOM 1662 C CA . GLN A 1 210 ? 26.453 -11.695 -5.906 1 86.56 210 GLN A CA 1
ATOM 1663 C C . GLN A 1 210 ? 26.031 -13.117 -6.273 1 86.56 210 GLN A C 1
ATOM 1665 O O . GLN A 1 210 ? 25.031 -13.328 -6.945 1 86.56 210 GLN A O 1
ATOM 1670 N N . TRP A 1 211 ? 26.922 -14 -5.824 1 89.25 211 TRP A N 1
ATOM 1671 C CA . TRP A 1 211 ? 26.641 -15.398 -6.113 1 89.25 211 TRP A CA 1
ATOM 1672 C C . TRP A 1 211 ? 25.312 -15.828 -5.5 1 89.25 211 TRP A C 1
ATOM 1674 O O . TRP A 1 211 ? 24.469 -16.422 -6.176 1 89.25 211 TRP A O 1
ATOM 1684 N N . ILE A 1 212 ? 25.094 -15.5 -4.223 1 86 212 ILE A N 1
ATOM 1685 C CA . ILE A 1 212 ? 23.875 -15.891 -3.533 1 86 212 ILE A CA 1
ATOM 1686 C C . ILE A 1 212 ? 22.672 -15.211 -4.184 1 86 212 ILE A C 1
ATOM 1688 O O . ILE A 1 212 ? 21.594 -15.805 -4.293 1 86 212 ILE A O 1
ATOM 1692 N N . LYS A 1 213 ? 22.766 -14 -4.512 1 82.06 213 LYS A N 1
ATOM 1693 C CA . LYS A 1 213 ? 21.703 -13.281 -5.199 1 82.06 213 LYS A CA 1
ATOM 1694 C C . LYS A 1 213 ? 21.281 -14.008 -6.48 1 82.06 213 LYS A C 1
ATOM 1696 O O . LYS A 1 213 ? 20.094 -14.227 -6.723 1 82.06 213 LYS A O 1
ATOM 1701 N N . GLN A 1 214 ? 22.281 -14.414 -7.27 1 84.62 214 GLN A N 1
ATOM 1702 C CA . GLN A 1 214 ? 22 -15.109 -8.523 1 84.62 214 GLN A CA 1
ATOM 1703 C C . GLN A 1 214 ? 21.359 -16.469 -8.266 1 84.62 214 GLN A C 1
ATOM 1705 O O . GLN A 1 214 ? 20.422 -16.859 -8.969 1 84.62 214 GLN A O 1
ATOM 1710 N N . CYS A 1 215 ? 21.938 -17.156 -7.285 1 86.31 215 CYS A N 1
ATOM 1711 C CA . CYS A 1 215 ? 21.375 -18.453 -6.902 1 86.31 215 CYS A CA 1
ATOM 1712 C C . CYS A 1 215 ? 19.906 -18.312 -6.52 1 86.31 215 CYS A C 1
ATOM 1714 O O . CYS A 1 215 ? 19.062 -19.094 -6.98 1 86.31 215 CYS A O 1
ATOM 1716 N N . THR A 1 216 ? 19.594 -17.328 -5.699 1 81.19 216 THR A N 1
ATOM 1717 C CA . THR A 1 216 ? 18.234 -17.078 -5.25 1 81.19 216 THR A CA 1
ATOM 1718 C C . THR A 1 216 ? 17.312 -16.75 -6.43 1 81.19 216 THR A C 1
ATOM 1720 O O . THR A 1 216 ? 16.172 -17.203 -6.488 1 81.19 216 THR A O 1
ATOM 1723 N N . ASP A 1 217 ? 17.875 -16.062 -7.352 1 80.5 217 ASP A N 1
ATOM 1724 C CA . ASP A 1 217 ? 17.094 -15.695 -8.531 1 80.5 217 ASP A CA 1
ATOM 1725 C C . ASP A 1 217 ? 16.781 -16.922 -9.391 1 80.5 217 ASP A C 1
ATOM 1727 O O . ASP A 1 217 ? 15.695 -17.016 -9.961 1 80.5 217 ASP A O 1
ATOM 1731 N N . ILE A 1 218 ? 17.734 -17.75 -9.484 1 83 218 ILE A N 1
ATOM 1732 C CA . ILE A 1 218 ? 17.578 -18.953 -10.312 1 83 218 ILE A CA 1
ATOM 1733 C C . ILE A 1 218 ? 16.516 -19.859 -9.695 1 83 218 ILE A C 1
ATOM 1735 O O . ILE A 1 218 ? 15.617 -20.328 -10.398 1 83 218 ILE A O 1
ATOM 1739 N N . PHE A 1 219 ? 16.562 -20.078 -8.453 1 84.12 219 PHE A N 1
ATOM 1740 C CA . PHE A 1 219 ? 15.648 -21.016 -7.797 1 84.12 219 PHE A CA 1
ATOM 1741 C C . PHE A 1 219 ? 14.297 -20.359 -7.535 1 84.12 219 PHE A C 1
ATOM 1743 O O . PHE A 1 219 ? 13.258 -21 -7.688 1 84.12 219 PHE A O 1
ATOM 1750 N N . GLY A 1 220 ? 14.383 -19.141 -7.227 1 77 220 GLY A N 1
ATOM 1751 C CA . GLY A 1 220 ? 13.156 -18.484 -6.797 1 77 220 GLY A CA 1
ATOM 1752 C C . GLY A 1 220 ? 12.555 -19.109 -5.551 1 77 220 GLY A C 1
ATOM 1753 O O . GLY A 1 220 ? 13.016 -20.172 -5.094 1 77 220 GLY A O 1
ATOM 1754 N N . ILE A 1 221 ? 11.562 -18.453 -5.039 1 76.81 221 ILE A N 1
ATOM 1755 C CA . ILE A 1 221 ? 10.945 -18.922 -3.805 1 76.81 221 ILE A CA 1
ATOM 1756 C C . ILE A 1 221 ? 10.234 -20.25 -4.051 1 76.81 221 ILE A C 1
ATOM 1758 O O . ILE A 1 221 ? 10.172 -21.109 -3.16 1 76.81 221 ILE A O 1
ATOM 1762 N N . GLN A 1 222 ? 9.828 -20.5 -5.184 1 76.88 222 GLN A N 1
ATOM 1763 C CA . GLN A 1 222 ? 9.094 -21.703 -5.547 1 76.88 222 GLN A CA 1
ATOM 1764 C C . GLN A 1 222 ? 9.969 -22.953 -5.402 1 76.88 222 GLN A C 1
ATOM 1766 O O . GLN A 1 222 ? 9.5 -24 -4.949 1 76.88 222 GLN A O 1
ATOM 1771 N N . ASN A 1 223 ? 11.195 -22.719 -5.766 1 80.81 223 ASN A N 1
ATOM 1772 C CA . ASN A 1 223 ? 12.07 -23.891 -5.801 1 80.81 223 ASN A CA 1
ATOM 1773 C C . ASN A 1 223 ? 13.07 -23.891 -4.652 1 80.81 223 ASN A C 1
ATOM 1775 O O . ASN A 1 223 ? 13.82 -24.844 -4.469 1 80.81 223 ASN A O 1
ATOM 1779 N N . ALA A 1 224 ? 12.992 -22.812 -3.945 1 84.94 224 ALA A N 1
ATOM 1780 C CA . ALA A 1 224 ? 13.992 -22.656 -2.891 1 84.94 224 ALA A CA 1
ATOM 1781 C C . ALA A 1 224 ? 13.844 -23.734 -1.827 1 84.94 224 ALA A C 1
ATOM 1783 O O . ALA A 1 224 ? 14.836 -24.234 -1.287 1 84.94 224 ALA A O 1
ATOM 1784 N N . ALA A 1 225 ? 12.664 -24.109 -1.605 1 84.44 225 ALA A N 1
ATOM 1785 C CA . ALA A 1 225 ? 12.406 -25.109 -0.58 1 84.44 225 ALA A CA 1
ATOM 1786 C C . ALA A 1 225 ? 13.008 -26.453 -0.971 1 84.44 225 ALA A C 1
ATOM 1788 O O . ALA A 1 225 ? 13.258 -27.312 -0.111 1 84.44 225 ALA A O 1
ATOM 1789 N N . ARG A 1 226 ? 13.312 -26.688 -2.17 1 88.62 226 ARG A N 1
ATOM 1790 C CA . ARG A 1 226 ? 13.766 -27.969 -2.67 1 88.62 226 ARG A CA 1
ATOM 1791 C C . ARG A 1 226 ? 15.266 -27.953 -2.949 1 88.62 226 ARG A C 1
ATOM 1793 O O . ARG A 1 226 ? 15.812 -28.938 -3.475 1 88.62 226 ARG A O 1
ATOM 1800 N N . ILE A 1 227 ? 15.859 -26.875 -2.604 1 90.94 227 ILE A N 1
ATOM 1801 C CA . ILE A 1 227 ? 17.297 -26.734 -2.867 1 90.94 227 ILE A CA 1
ATOM 1802 C C . ILE A 1 227 ? 18.062 -27.812 -2.109 1 90.94 227 ILE A C 1
ATOM 1804 O O . ILE A 1 227 ? 17.812 -28.047 -0.925 1 90.94 227 ILE A O 1
ATOM 1808 N N . ASP A 1 228 ? 18.922 -28.516 -2.809 1 93.38 228 ASP A N 1
ATOM 1809 C CA . ASP A 1 228 ? 19.938 -29.359 -2.182 1 93.38 228 ASP A CA 1
ATOM 1810 C C . ASP A 1 228 ? 21.125 -28.531 -1.735 1 93.38 228 ASP A C 1
ATOM 1812 O O . ASP A 1 228 ? 22.062 -28.297 -2.516 1 93.38 228 ASP A O 1
ATOM 1816 N N . VAL A 1 229 ? 21.141 -28.203 -0.51 1 93.75 229 VAL A N 1
ATOM 1817 C CA . VAL A 1 229 ? 22.125 -27.25 0.005 1 93.75 229 VAL A CA 1
ATOM 1818 C C . VAL A 1 229 ? 23.531 -27.828 -0.139 1 93.75 229 VAL A C 1
ATOM 1820 O O . VAL A 1 229 ? 24.453 -27.109 -0.531 1 93.75 229 VAL A O 1
ATOM 1823 N N . ASP A 1 230 ? 23.703 -29.062 0.083 1 94.19 230 ASP A N 1
ATOM 1824 C CA . ASP A 1 230 ? 25.016 -29.703 0.005 1 94.19 230 ASP A CA 1
ATOM 1825 C C . ASP A 1 230 ? 25.594 -29.594 -1.405 1 94.19 230 ASP A C 1
ATOM 1827 O O . ASP A 1 230 ? 26.75 -29.219 -1.582 1 94.19 230 ASP A O 1
ATOM 1831 N N . LYS A 1 231 ? 24.75 -29.875 -2.318 1 94.44 231 LYS A N 1
ATOM 1832 C CA . LYS A 1 231 ? 25.203 -29.828 -3.707 1 94.44 231 LYS A CA 1
ATOM 1833 C C . LYS A 1 231 ? 25.516 -28.406 -4.141 1 94.44 231 LYS A C 1
ATOM 1835 O O . LYS A 1 231 ? 26.5 -28.172 -4.852 1 94.44 231 LYS A O 1
ATOM 1840 N N . LEU A 1 232 ? 24.719 -27.516 -3.691 1 93.38 232 LEU A N 1
ATOM 1841 C CA . LEU A 1 232 ? 24.922 -26.125 -4.109 1 93.38 232 LEU A CA 1
ATOM 1842 C C . LEU A 1 232 ? 26.156 -25.531 -3.457 1 93.38 232 LEU A C 1
ATOM 1844 O O . LEU A 1 232 ? 26.844 -24.703 -4.059 1 93.38 232 LEU A O 1
ATOM 1848 N N . VAL A 1 233 ? 26.422 -25.953 -2.283 1 93.44 233 VAL A N 1
ATOM 1849 C CA . VAL A 1 233 ? 27.625 -25.484 -1.6 1 93.44 233 VAL A CA 1
ATOM 1850 C C . VAL A 1 233 ? 28.875 -25.953 -2.355 1 93.44 233 VAL A C 1
ATOM 1852 O O . VAL A 1 233 ? 29.844 -25.219 -2.482 1 93.44 233 VAL A O 1
ATOM 1855 N N . GLN A 1 234 ? 28.812 -27.188 -2.846 1 92.81 234 GLN A N 1
ATOM 1856 C CA . GLN A 1 234 ? 29.922 -27.703 -3.65 1 92.81 234 GLN A CA 1
ATOM 1857 C C . GLN A 1 234 ? 30.094 -26.891 -4.93 1 92.81 234 GLN A C 1
ATOM 1859 O O . GLN A 1 234 ? 31.219 -26.625 -5.359 1 92.81 234 GLN A O 1
ATOM 1864 N N . LEU A 1 235 ? 28.938 -26.531 -5.488 1 92.88 235 LEU A N 1
ATOM 1865 C CA . LEU A 1 235 ? 29 -25.672 -6.676 1 92.88 235 LEU A CA 1
ATOM 1866 C C . LEU A 1 235 ? 29.641 -24.328 -6.352 1 92.88 235 LEU A C 1
ATOM 1868 O O . LEU A 1 235 ? 30.453 -23.828 -7.125 1 92.88 235 LEU A O 1
ATOM 1872 N N . TYR A 1 236 ? 29.312 -23.766 -5.254 1 93 236 TYR A N 1
ATOM 1873 C CA . TYR A 1 236 ? 29.891 -22.5 -4.816 1 93 236 TYR A CA 1
ATOM 1874 C C . TYR A 1 236 ? 31.406 -22.609 -4.652 1 93 236 TYR A C 1
ATOM 1876 O O . TYR A 1 236 ? 32.156 -21.734 -5.078 1 93 236 TYR A O 1
ATOM 1884 N N . LYS A 1 237 ? 31.797 -23.703 -4.043 1 91.5 237 LYS A N 1
ATOM 1885 C CA . LYS A 1 237 ? 33.219 -23.938 -3.838 1 91.5 237 LYS A CA 1
ATOM 1886 C C . LYS A 1 237 ? 33.969 -23.922 -5.164 1 91.5 237 LYS A C 1
ATOM 1888 O O . LYS A 1 237 ? 35.031 -23.297 -5.281 1 91.5 237 LYS A O 1
ATOM 1893 N N . THR A 1 238 ? 33.438 -24.578 -6.09 1 91.75 238 THR A N 1
ATOM 1894 C CA . THR A 1 238 ? 34.062 -24.688 -7.406 1 91.75 238 THR A CA 1
ATOM 1895 C C . THR A 1 238 ? 34.062 -23.328 -8.102 1 91.75 238 THR A C 1
ATOM 1897 O O . THR A 1 238 ? 35.094 -22.906 -8.633 1 91.75 238 THR A O 1
ATOM 1900 N N . MET A 1 239 ? 32.906 -22.594 -7.996 1 91.75 239 MET A N 1
ATOM 1901 C CA . MET A 1 239 ? 32.781 -21.328 -8.703 1 91.75 239 MET A CA 1
ATOM 1902 C C . MET A 1 239 ? 33.594 -20.234 -8.023 1 91.75 239 MET A C 1
ATOM 1904 O O . MET A 1 239 ? 34.094 -19.328 -8.688 1 91.75 239 MET A O 1
ATOM 1908 N N . SER A 1 240 ? 33.688 -20.328 -6.746 1 89.88 240 SER A N 1
ATOM 1909 C CA . SER A 1 240 ? 34.406 -19.312 -5.996 1 89.88 240 SER A CA 1
ATOM 1910 C C . SER A 1 240 ? 35.906 -19.359 -6.277 1 89.88 240 SER A C 1
ATOM 1912 O O . SER A 1 240 ? 36.562 -18.328 -6.262 1 89.88 240 SER A O 1
ATOM 1914 N N . GLN A 1 241 ? 36.406 -20.578 -6.523 1 86.81 241 GLN A N 1
ATOM 1915 C CA . GLN A 1 241 ? 37.812 -20.75 -6.867 1 86.81 241 GLN A CA 1
ATOM 1916 C C . GLN A 1 241 ? 38.125 -20.031 -8.172 1 86.81 241 GLN A C 1
ATOM 1918 O O . GLN A 1 241 ? 39.219 -19.453 -8.312 1 86.81 241 GLN A O 1
ATOM 1923 N N . GLU A 1 242 ? 37.219 -19.984 -9.031 1 89.31 242 GLU A N 1
ATOM 1924 C CA . GLU A 1 242 ? 37.406 -19.359 -10.336 1 89.31 242 GLU A CA 1
ATOM 1925 C C . GLU A 1 242 ? 36.812 -17.953 -10.359 1 89.31 242 GLU A C 1
ATOM 1927 O O . GLU A 1 242 ? 36.938 -17.25 -11.359 1 89.31 242 GLU A O 1
ATOM 1932 N N . GLN A 1 243 ? 36.219 -17.516 -9.281 1 87.88 243 GLN A N 1
ATOM 1933 C CA . GLN A 1 243 ? 35.531 -16.234 -9.18 1 87.88 243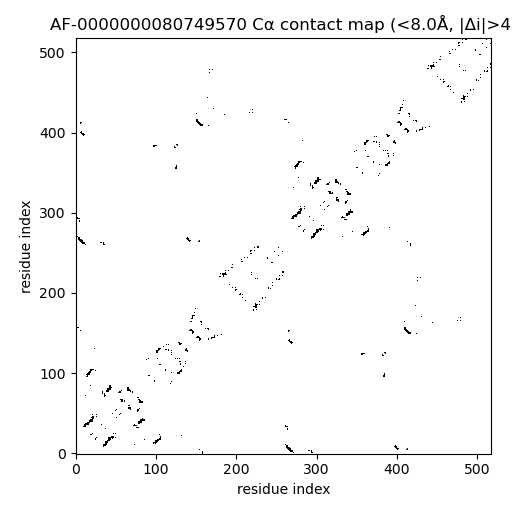 GLN A CA 1
ATOM 1934 C C . GLN A 1 243 ? 34.531 -16.047 -10.32 1 87.88 243 GLN A C 1
ATOM 1936 O O . GLN A 1 243 ? 34.5 -14.992 -10.953 1 87.88 243 GLN A O 1
ATOM 1941 N N . SER A 1 244 ? 33.906 -17.188 -10.648 1 88.56 244 SER A N 1
ATOM 1942 C CA . SER A 1 244 ? 32.938 -17.172 -11.742 1 88.56 244 SER A CA 1
ATOM 1943 C C . SER A 1 244 ? 31.531 -17.016 -11.227 1 88.56 244 SER A C 1
ATOM 1945 O O . SER A 1 244 ? 31.188 -17.531 -10.164 1 88.56 244 SER A O 1
ATOM 1947 N N . LEU A 1 245 ? 30.641 -16.266 -11.922 1 88.75 245 LEU A N 1
ATOM 1948 C CA . LEU A 1 245 ? 29.219 -16.094 -11.625 1 88.75 245 LEU A CA 1
ATOM 1949 C C . LEU A 1 245 ? 28.359 -16.625 -12.766 1 88.75 245 LEU A C 1
ATOM 1951 O O . LEU A 1 245 ? 27.172 -16.297 -12.859 1 88.75 245 LEU A O 1
ATOM 1955 N N . THR A 1 246 ? 29.031 -17.438 -13.586 1 89.12 246 THR A N 1
ATOM 1956 C CA . THR A 1 246 ? 28.297 -18.031 -14.711 1 89.12 246 THR A CA 1
ATOM 1957 C C . THR A 1 246 ? 27.625 -19.344 -14.297 1 89.12 246 THR A C 1
ATOM 1959 O O . THR A 1 246 ? 28.297 -20.375 -14.211 1 89.12 246 THR A O 1
ATOM 1962 N N . PHE A 1 247 ? 26.344 -19.25 -14.031 1 89.81 247 PHE A N 1
ATOM 1963 C CA . PHE A 1 247 ? 25.562 -20.422 -13.672 1 89.81 247 PHE A CA 1
ATOM 1964 C C . PHE A 1 247 ? 25.156 -21.203 -14.914 1 89.81 247 PHE A C 1
ATOM 1966 O O . PHE A 1 247 ? 25.016 -20.625 -16 1 89.81 247 PHE A O 1
ATOM 1973 N N . PRO A 1 248 ? 25.031 -22.547 -14.797 1 86.31 248 PRO A N 1
ATOM 1974 C CA . PRO A 1 248 ? 24.359 -23.281 -15.859 1 86.31 248 PRO A CA 1
ATOM 1975 C C . PRO A 1 248 ? 22.938 -22.766 -16.125 1 86.31 248 PRO A C 1
ATOM 1977 O O . PRO A 1 248 ? 22.422 -21.969 -15.359 1 86.31 248 PRO A O 1
ATOM 1980 N N . PRO A 1 249 ? 22.359 -23.156 -17.281 1 89.19 249 PRO A N 1
ATOM 1981 C CA . PRO A 1 249 ? 20.984 -22.766 -17.531 1 89.19 249 PRO A CA 1
ATOM 1982 C C . PRO A 1 249 ? 20.031 -23.156 -16.406 1 89.19 249 PRO A C 1
ATOM 1984 O O . PRO A 1 249 ? 20.25 -24.172 -15.742 1 89.19 249 PRO A O 1
ATOM 1987 N N . ARG A 1 250 ? 19.031 -22.344 -16.188 1 86.94 250 ARG A N 1
ATOM 1988 C CA . ARG A 1 250 ? 18.125 -22.5 -15.055 1 86.94 250 ARG A CA 1
ATOM 1989 C C . ARG A 1 250 ? 17.547 -23.906 -14.992 1 86.94 250 ARG A C 1
ATOM 1991 O O . ARG A 1 250 ? 17.469 -24.516 -13.914 1 86.94 250 ARG A O 1
ATOM 1998 N N . THR A 1 251 ? 17.156 -24.406 -16.109 1 87.69 251 THR A N 1
ATOM 1999 C CA . THR A 1 251 ? 16.547 -25.734 -16.156 1 87.69 251 THR A CA 1
ATOM 2000 C C . THR A 1 251 ? 17.531 -26.797 -15.617 1 87.69 251 THR A C 1
ATOM 2002 O O . THR A 1 251 ? 17.125 -27.719 -14.906 1 87.69 251 THR A O 1
ATOM 2005 N N . GLU A 1 252 ? 18.75 -26.578 -15.961 1 89.75 252 GLU A N 1
ATOM 2006 C CA . GLU A 1 252 ? 19.781 -27.5 -15.516 1 89.75 252 GLU A CA 1
ATOM 2007 C C . GLU A 1 252 ? 20.062 -27.359 -14.023 1 89.75 252 GLU A C 1
ATOM 2009 O O . GLU A 1 252 ? 20.25 -28.344 -13.32 1 89.75 252 GLU A O 1
ATOM 2014 N N . VAL A 1 253 ? 20.125 -26.156 -13.562 1 90.06 253 VAL A N 1
ATOM 2015 C CA . VAL A 1 253 ? 20.359 -25.906 -12.148 1 90.06 253 VAL A CA 1
ATOM 2016 C C . VAL A 1 253 ? 19.234 -26.516 -11.32 1 90.06 253 VAL A C 1
ATOM 2018 O O . VAL A 1 253 ? 19.484 -27.203 -10.328 1 90.06 253 VAL A O 1
ATOM 2021 N N . LEU A 1 254 ? 18.016 -26.375 -11.711 1 89.5 254 LEU A N 1
ATOM 2022 C CA . LEU A 1 254 ? 16.859 -26.875 -10.969 1 89.5 254 LEU A CA 1
ATOM 2023 C C . LEU A 1 254 ? 16.844 -28.406 -10.969 1 89.5 254 LEU A C 1
ATOM 2025 O O . LEU A 1 254 ? 16.484 -29.016 -9.961 1 89.5 254 LEU A O 1
ATOM 2029 N N . ALA A 1 255 ? 17.328 -28.938 -12.047 1 90.38 255 ALA A N 1
ATOM 2030 C CA . ALA A 1 255 ? 17.344 -30.391 -12.164 1 90.38 255 ALA A CA 1
ATOM 2031 C C . ALA A 1 255 ? 18.438 -31 -11.289 1 90.38 255 ALA A C 1
ATOM 2033 O O . ALA A 1 255 ? 18.234 -32.062 -10.68 1 90.38 255 ALA A O 1
ATOM 2034 N N . ASN A 1 256 ? 19.531 -30.281 -11.164 1 91.38 256 ASN A N 1
ATOM 2035 C CA . ASN A 1 256 ? 20.719 -30.875 -10.562 1 91.38 256 ASN A CA 1
ATOM 2036 C C . ASN A 1 256 ? 20.844 -30.5 -9.086 1 91.38 256 ASN A C 1
ATOM 2038 O O . ASN A 1 256 ? 21.547 -31.188 -8.328 1 91.38 256 ASN A O 1
ATOM 2042 N N . TYR A 1 257 ? 20.188 -29.484 -8.727 1 92.44 257 TYR A N 1
ATOM 2043 C CA . TYR A 1 257 ? 20.484 -28.969 -7.395 1 92.44 257 TYR A CA 1
ATOM 2044 C C . TYR A 1 257 ? 19.219 -28.859 -6.547 1 92.44 257 TYR A C 1
ATOM 2046 O O . TYR A 1 257 ? 19.141 -28.031 -5.633 1 92.44 257 TYR A O 1
ATOM 2054 N N . THR A 1 258 ? 18.188 -29.656 -6.859 1 91.31 258 THR A N 1
ATOM 2055 C CA . THR A 1 258 ? 17 -29.766 -6.023 1 91.31 258 THR A CA 1
ATOM 2056 C C . THR A 1 258 ? 16.797 -31.188 -5.539 1 91.31 258 THR A C 1
ATOM 2058 O O . THR A 1 258 ? 17.297 -32.125 -6.16 1 91.31 258 THR A O 1
ATOM 2061 N N . VAL A 1 259 ? 16.141 -31.281 -4.387 1 85.25 259 VAL A N 1
ATOM 2062 C CA . VAL A 1 259 ? 15.805 -32.594 -3.834 1 85.25 259 VAL A CA 1
ATOM 2063 C C . VAL A 1 259 ? 14.43 -33.031 -4.344 1 85.25 259 VAL A C 1
ATOM 2065 O O . VAL A 1 259 ? 13.57 -32.219 -4.629 1 85.25 259 VAL A O 1
ATOM 2068 N N . MET B 1 1 ? 4.816 -8.688 15.68 1 64.38 1 MET B N 1
ATOM 2069 C CA . MET B 1 1 ? 5.031 -7.375 15.086 1 64.38 1 MET B CA 1
ATOM 2070 C C . MET B 1 1 ? 3.756 -6.863 14.422 1 64.38 1 MET B C 1
ATOM 2072 O O . MET B 1 1 ? 3.018 -7.637 13.812 1 64.38 1 MET B O 1
ATOM 2076 N N . ALA B 1 2 ? 3.445 -5.555 14.711 1 78.75 2 ALA B N 1
ATOM 2077 C CA . ALA B 1 2 ? 2.193 -4.984 14.219 1 78.75 2 ALA B CA 1
ATOM 2078 C C . ALA B 1 2 ? 2.197 -4.883 12.695 1 78.75 2 ALA B C 1
ATOM 2080 O O . ALA B 1 2 ? 3.25 -4.684 12.086 1 78.75 2 ALA B O 1
ATOM 2081 N N . ASN B 1 3 ? 1.075 -5.184 12.094 1 91 3 ASN B N 1
ATOM 2082 C CA . ASN B 1 3 ? 0.919 -5.016 10.656 1 91 3 ASN B CA 1
ATOM 2083 C C . ASN B 1 3 ? 1.007 -3.545 10.25 1 91 3 ASN B C 1
ATOM 2085 O O . ASN B 1 3 ? 0.708 -2.658 11.055 1 91 3 ASN B O 1
ATOM 2089 N N . SER B 1 4 ? 1.568 -3.344 9.109 1 94.88 4 SER B N 1
ATOM 2090 C CA . SER B 1 4 ? 1.453 -2.025 8.492 1 94.88 4 SER B CA 1
ATOM 2091 C C . SER B 1 4 ? 0.092 -1.84 7.832 1 94.88 4 SER B C 1
ATOM 2093 O O . SER B 1 4 ? -0.58 -2.818 7.5 1 94.88 4 SER B O 1
ATOM 2095 N N . LEU B 1 5 ? -0.395 -0.692 7.77 1 97.56 5 LEU B N 1
ATOM 2096 C CA . LEU B 1 5 ? -1.556 -0.392 6.941 1 97.56 5 LEU B CA 1
ATOM 2097 C C . LEU B 1 5 ? -1.133 -0.056 5.516 1 97.56 5 LEU B C 1
ATOM 2099 O O . LEU B 1 5 ? -0.469 0.957 5.281 1 97.56 5 LEU B O 1
ATOM 2103 N N . GLN B 1 6 ? -1.466 -0.89 4.59 1 97.69 6 GLN B N 1
ATOM 2104 C CA . GLN B 1 6 ? -1.096 -0.657 3.199 1 97.69 6 GLN B CA 1
ATOM 2105 C C . GLN B 1 6 ? -2.193 0.099 2.457 1 97.69 6 GLN B C 1
ATOM 2107 O O . GLN B 1 6 ? -3.342 -0.347 2.416 1 97.69 6 GLN B O 1
ATOM 2112 N N . LEU B 1 7 ? -1.783 1.223 1.888 1 97.88 7 LEU B N 1
ATOM 2113 C CA . LEU B 1 7 ? -2.746 2.084 1.21 1 97.88 7 LEU B CA 1
ATOM 2114 C C . LEU B 1 7 ? -2.221 2.52 -0.154 1 97.88 7 LEU B C 1
ATOM 2116 O O . LEU B 1 7 ? -1.008 2.547 -0.377 1 97.88 7 LEU B O 1
ATOM 2120 N N . ALA B 1 8 ? -3.131 2.801 -1.058 1 96.88 8 ALA B N 1
ATOM 2121 C CA . ALA B 1 8 ? -2.836 3.389 -2.361 1 96.88 8 ALA B CA 1
ATOM 2122 C C . ALA B 1 8 ? -3.186 4.875 -2.385 1 96.88 8 ALA B C 1
ATOM 2124 O O . ALA B 1 8 ? -4.359 5.242 -2.434 1 96.88 8 ALA B O 1
ATOM 2125 N N . HIS B 1 9 ? -2.193 5.738 -2.436 1 97.5 9 HIS B N 1
ATOM 2126 C CA . HIS B 1 9 ? -2.396 7.176 -2.297 1 97.5 9 HIS B CA 1
ATOM 2127 C C . HIS B 1 9 ? -2.596 7.84 -3.654 1 97.5 9 HIS B C 1
ATOM 2129 O O . HIS B 1 9 ? -1.905 7.504 -4.621 1 97.5 9 HIS B O 1
ATOM 2135 N N . GLN B 1 10 ? -3.523 8.727 -3.697 1 94.62 10 GLN B N 1
ATOM 2136 C CA . GLN B 1 10 ? -3.762 9.562 -4.871 1 94.62 10 GLN B CA 1
ATOM 2137 C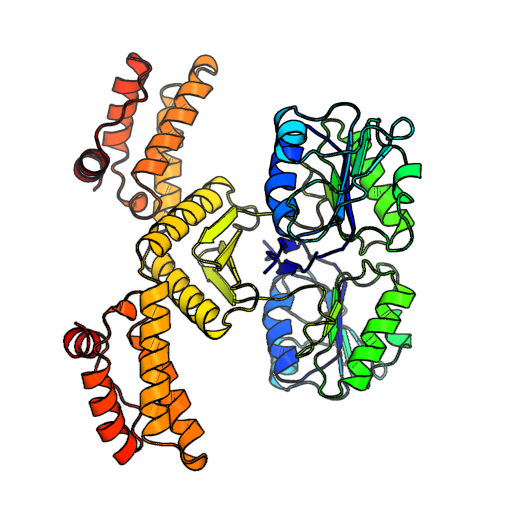 C . GLN B 1 10 ? -2.979 10.867 -4.793 1 94.62 10 GLN B C 1
ATOM 2139 O O . GLN B 1 10 ? -3.309 11.742 -3.992 1 94.62 10 GLN B O 1
ATOM 2144 N N . LEU B 1 11 ? -1.999 11.031 -5.746 1 95.94 11 LEU B N 1
ATOM 2145 C CA . LEU B 1 11 ? -1.082 12.148 -5.57 1 95.94 11 LEU B CA 1
ATOM 2146 C C . LEU B 1 11 ? -1.13 13.086 -6.773 1 95.94 11 LEU B C 1
ATOM 2148 O O . LEU B 1 11 ? -0.347 14.031 -6.855 1 95.94 11 LEU B O 1
ATOM 2152 N N . LYS B 1 12 ? -2.061 12.828 -7.684 1 94.62 12 LYS B N 1
ATOM 2153 C CA . LYS B 1 12 ? -2.143 13.664 -8.875 1 94.62 12 LYS B CA 1
ATOM 2154 C C . LYS B 1 12 ? -2.281 15.141 -8.508 1 94.62 12 LYS B C 1
ATOM 2156 O O . LYS B 1 12 ? -3.25 15.531 -7.855 1 94.62 12 LYS B O 1
ATOM 2161 N N . GLY B 1 13 ? -1.296 15.914 -8.852 1 93.38 13 GLY B N 1
ATOM 2162 C CA . GLY B 1 13 ? -1.334 17.359 -8.641 1 93.38 13 GLY B CA 1
ATOM 2163 C C . GLY B 1 13 ? -0.951 17.766 -7.234 1 93.38 13 GLY B C 1
ATOM 2164 O O . GLY B 1 13 ? -0.939 18.953 -6.91 1 93.38 13 GLY B O 1
ATOM 2165 N N . LYS B 1 14 ? -0.682 16.859 -6.379 1 94.62 14 LYS B N 1
ATOM 2166 C CA . LYS B 1 14 ? -0.317 17.156 -5 1 94.62 14 LYS B CA 1
ATOM 2167 C C . LYS B 1 14 ? 1.188 17.375 -4.867 1 94.62 14 LYS B C 1
ATOM 2169 O O . LYS B 1 14 ? 1.976 16.766 -5.586 1 94.62 14 LYS B O 1
ATOM 2174 N N . HIS B 1 15 ? 1.56 18.188 -3.949 1 96.12 15 HIS B N 1
ATOM 2175 C CA . HIS B 1 15 ? 2.965 18.547 -3.77 1 96.12 15 HIS B CA 1
ATOM 2176 C C . HIS B 1 15 ? 3.664 17.547 -2.852 1 96.12 15 HIS B C 1
ATOM 2178 O O . HIS B 1 15 ? 3.143 17.203 -1.79 1 96.12 15 HIS B O 1
ATOM 2184 N N . VAL B 1 16 ? 4.824 17.062 -3.285 1 97.5 16 VAL B N 1
ATOM 2185 C CA . VAL B 1 16 ? 5.676 16.156 -2.508 1 97.5 16 VAL B CA 1
ATOM 2186 C C . VAL B 1 16 ? 7.09 16.734 -2.432 1 97.5 16 VAL B C 1
ATOM 2188 O O . VAL B 1 16 ? 7.629 17.219 -3.432 1 97.5 16 VAL B O 1
ATOM 2191 N N . LEU B 1 17 ? 7.672 16.703 -1.259 1 97.5 17 LEU B N 1
ATOM 2192 C CA . LEU B 1 17 ? 9.016 17.234 -1.04 1 97.5 17 LEU B CA 1
ATOM 2193 C C . LEU B 1 17 ? 10.016 16.109 -0.831 1 97.5 17 LEU B C 1
ATOM 2195 O O . LEU B 1 17 ? 9.805 15.234 0.016 1 97.5 17 LEU B O 1
ATOM 2199 N N . LEU B 1 18 ? 11.055 16.047 -1.584 1 98.12 18 LEU B N 1
ATOM 2200 C CA . LEU B 1 18 ? 12.164 15.117 -1.434 1 98.12 18 LEU B CA 1
ATOM 2201 C C . LEU B 1 18 ? 13.477 15.852 -1.223 1 98.12 18 LEU B C 1
ATOM 2203 O O . LEU B 1 18 ? 13.938 16.578 -2.105 1 98.12 18 LEU B O 1
ATOM 2207 N N . VAL B 1 19 ? 14.039 15.727 -0.058 1 98.25 19 VAL B N 1
ATOM 2208 C CA . VAL B 1 19 ? 15.336 16.328 0.262 1 98.25 19 VAL B CA 1
ATOM 2209 C C . VAL B 1 19 ? 16.453 15.32 -0.014 1 98.25 19 VAL B C 1
ATOM 2211 O O . VAL B 1 19 ? 16.562 14.297 0.669 1 98.25 19 VAL B O 1
ATOM 2214 N N . GLY B 1 20 ? 17.281 15.586 -0.963 1 97.19 20 GLY B N 1
ATOM 2215 C CA . GLY B 1 20 ? 18.328 14.688 -1.412 1 97.19 20 GLY B CA 1
ATOM 2216 C C . GLY B 1 20 ? 18.281 14.398 -2.9 1 97.19 20 GLY B C 1
ATOM 2217 O O . GLY B 1 20 ? 17.188 14.359 -3.488 1 97.19 20 GLY B O 1
ATOM 2218 N N . GLY B 1 21 ? 19.406 14.109 -3.527 1 95.19 21 GLY B N 1
ATOM 2219 C CA . GLY B 1 21 ? 19.484 13.898 -4.965 1 95.19 21 GLY B CA 1
ATOM 2220 C C . GLY B 1 21 ? 20.391 12.758 -5.363 1 95.19 21 GLY B C 1
ATOM 2221 O O . GLY B 1 21 ? 20.859 12.695 -6.504 1 95.19 21 GLY B O 1
ATOM 2222 N N . GLY B 1 22 ? 20.688 11.898 -4.43 1 94.06 22 GLY B N 1
ATOM 2223 C CA . GLY B 1 22 ? 21.594 10.797 -4.699 1 94.06 22 GLY B CA 1
ATOM 2224 C C . GLY B 1 22 ? 20.875 9.539 -5.164 1 94.06 22 GLY B C 1
ATOM 2225 O O . GLY B 1 22 ? 19.781 9.609 -5.715 1 94.06 22 GLY B O 1
ATOM 2226 N N . GLU B 1 23 ? 21.516 8.406 -4.957 1 92.44 23 GLU B N 1
ATOM 2227 C CA . GLU B 1 23 ? 21.016 7.117 -5.418 1 92.44 23 GLU B CA 1
ATOM 2228 C C . GLU B 1 23 ? 19.719 6.75 -4.703 1 92.44 23 GLU B C 1
ATOM 2230 O O . GLU B 1 23 ? 18.766 6.258 -5.332 1 92.44 23 GLU B O 1
ATOM 2235 N N . VAL B 1 24 ? 19.75 6.984 -3.422 1 93.31 24 VAL B N 1
ATOM 2236 C CA . VAL B 1 24 ? 18.547 6.676 -2.645 1 93.31 24 VAL B CA 1
ATOM 2237 C C . VAL B 1 24 ? 17.391 7.551 -3.111 1 93.31 24 VAL B C 1
ATOM 2239 O O . VAL B 1 24 ? 16.266 7.07 -3.266 1 93.31 24 VAL B O 1
ATOM 2242 N N . ALA B 1 25 ? 17.625 8.797 -3.316 1 95.5 25 ALA B N 1
ATOM 2243 C CA . ALA B 1 25 ? 16.609 9.703 -3.846 1 95.5 25 ALA B CA 1
ATOM 2244 C C . ALA B 1 25 ? 16.062 9.203 -5.176 1 95.5 25 ALA B C 1
ATOM 2246 O O . ALA B 1 25 ? 14.859 9.266 -5.426 1 95.5 25 ALA B O 1
ATOM 2247 N N . LEU B 1 26 ? 16.953 8.703 -6.027 1 94.5 26 LEU B N 1
ATOM 2248 C CA . LEU B 1 26 ? 16.562 8.18 -7.332 1 94.5 26 LEU B CA 1
ATOM 2249 C C . LEU B 1 26 ? 15.539 7.059 -7.184 1 94.5 26 LEU B C 1
ATOM 2251 O O . LEU B 1 26 ? 14.562 7 -7.93 1 94.5 26 LEU B O 1
ATOM 2255 N N . THR B 1 27 ? 15.688 6.215 -6.207 1 92.62 27 THR B N 1
ATOM 2256 C CA . THR B 1 27 ? 14.758 5.109 -5.98 1 92.62 27 THR B CA 1
ATOM 2257 C C . THR B 1 27 ? 13.367 5.633 -5.625 1 92.62 27 THR B C 1
ATOM 2259 O O . THR B 1 27 ? 12.359 5.035 -6.004 1 92.62 27 THR B O 1
ATOM 2262 N N . ARG B 1 28 ? 13.305 6.762 -4.91 1 95.94 28 ARG B N 1
ATOM 2263 C CA . ARG B 1 28 ? 12.023 7.355 -4.559 1 95.94 28 ARG B CA 1
ATOM 2264 C C . ARG B 1 28 ? 11.375 8.023 -5.77 1 95.94 28 ARG B C 1
ATOM 2266 O O . ARG B 1 28 ? 10.164 7.918 -5.973 1 95.94 28 ARG B O 1
ATOM 2273 N N . ILE B 1 29 ? 12.219 8.68 -6.512 1 95.94 29 ILE B N 1
ATOM 2274 C CA . ILE B 1 29 ? 11.734 9.43 -7.664 1 95.94 29 ILE B CA 1
ATOM 2275 C C . ILE B 1 29 ? 11.047 8.477 -8.648 1 95.94 29 ILE B C 1
ATOM 2277 O O . ILE B 1 29 ? 9.984 8.789 -9.18 1 95.94 29 ILE B O 1
ATOM 2281 N N . LEU B 1 30 ? 11.594 7.328 -8.867 1 93.12 30 LEU B N 1
ATOM 2282 C CA . LEU B 1 30 ? 11.055 6.34 -9.797 1 93.12 30 LEU B CA 1
ATOM 2283 C C . LEU B 1 30 ? 9.641 5.938 -9.406 1 93.12 30 LEU B C 1
ATOM 2285 O O . LEU B 1 30 ? 8.805 5.672 -10.273 1 93.12 30 LEU B O 1
ATOM 2289 N N . LYS B 1 31 ? 9.344 5.949 -8.141 1 94.94 31 LYS B N 1
ATOM 2290 C CA . LYS B 1 31 ? 8.023 5.574 -7.641 1 94.94 31 LYS B CA 1
ATOM 2291 C C . LYS B 1 31 ? 7.074 6.77 -7.641 1 94.94 31 LYS B C 1
ATOM 2293 O O . LYS B 1 31 ? 5.875 6.621 -7.879 1 94.94 31 LYS B O 1
ATOM 2298 N N . LEU B 1 32 ? 7.602 7.949 -7.453 1 97.25 32 LEU B N 1
ATOM 2299 C CA . LEU B 1 32 ? 6.793 9.148 -7.258 1 97.25 32 LEU B CA 1
ATOM 2300 C C . LEU B 1 32 ? 6.387 9.75 -8.602 1 97.25 32 LEU B C 1
ATOM 2302 O O . LEU B 1 32 ? 5.266 10.234 -8.75 1 97.25 32 LEU B O 1
ATOM 2306 N N . ILE B 1 33 ? 7.266 9.688 -9.562 1 95.44 33 ILE B N 1
ATOM 2307 C CA . ILE B 1 33 ? 7.07 10.406 -10.82 1 95.44 33 ILE B CA 1
ATOM 2308 C C . ILE B 1 33 ? 5.836 9.875 -11.539 1 95.44 33 ILE B C 1
ATOM 2310 O O . ILE B 1 33 ? 5.098 10.633 -12.172 1 95.44 33 ILE B O 1
ATOM 2314 N N . LYS B 1 34 ? 5.535 8.617 -11.398 1 94.19 34 LYS B N 1
ATOM 2315 C CA . LYS B 1 34 ? 4.43 7.965 -12.102 1 94.19 34 LYS B CA 1
ATOM 2316 C C . LYS B 1 34 ? 3.092 8.297 -11.445 1 94.19 34 LYS B C 1
ATOM 2318 O O . LYS B 1 34 ? 2.033 7.98 -11.992 1 94.19 34 LYS B O 1
ATOM 2323 N N . THR B 1 35 ? 3.066 8.914 -10.32 1 96.38 35 THR B N 1
ATOM 2324 C CA . THR B 1 35 ? 1.836 9.219 -9.594 1 96.38 35 THR B CA 1
ATOM 2325 C C . THR B 1 35 ? 1.275 10.57 -10.023 1 96.38 35 THR B C 1
ATOM 2327 O O . THR B 1 35 ? 0.227 10.992 -9.531 1 96.38 35 THR B O 1
ATOM 2330 N N . ASP B 1 36 ? 2.033 11.328 -10.891 1 96 36 ASP B N 1
ATOM 2331 C CA . ASP B 1 36 ? 1.668 12.656 -11.367 1 96 36 ASP B CA 1
ATOM 2332 C C . ASP B 1 36 ? 1.642 13.664 -10.227 1 96 36 ASP B C 1
ATOM 2334 O O . ASP B 1 36 ? 0.828 14.594 -10.227 1 96 36 ASP B O 1
ATOM 2338 N N . CYS B 1 37 ? 2.416 13.453 -9.234 1 96.56 37 CYS B N 1
ATOM 2339 C CA . CYS B 1 37 ? 2.568 14.438 -8.172 1 96.56 37 CYS B CA 1
ATOM 2340 C C . CYS B 1 37 ? 3.463 15.586 -8.625 1 96.56 37 CYS B C 1
ATOM 2342 O O . CYS B 1 37 ? 4.227 15.445 -9.578 1 96.56 37 CYS B O 1
ATOM 2344 N N . LYS B 1 38 ? 3.287 16.719 -8.023 1 95.81 38 LYS B N 1
ATOM 2345 C CA . LYS B 1 38 ? 4.227 17.828 -8.172 1 95.81 38 LYS B CA 1
ATOM 2346 C C . LYS B 1 38 ? 5.438 17.656 -7.266 1 95.81 38 LYS B C 1
ATOM 2348 O O . LYS B 1 38 ? 5.457 18.156 -6.141 1 95.81 38 LYS B O 1
ATOM 2353 N N . LEU B 1 39 ? 6.457 16.969 -7.805 1 96.69 39 LEU B N 1
ATOM 2354 C CA . LEU B 1 39 ? 7.633 16.578 -7.035 1 96.69 39 LEU B CA 1
ATOM 2355 C C . LEU B 1 39 ? 8.664 17.688 -7 1 96.69 39 LEU B C 1
ATOM 2357 O O . LEU B 1 39 ? 9.094 18.172 -8.047 1 96.69 39 LEU B O 1
ATOM 2361 N N . THR B 1 40 ? 9.023 18.109 -5.828 1 95.75 40 THR B N 1
ATOM 2362 C CA . THR B 1 40 ? 10.078 19.094 -5.609 1 95.75 40 THR B CA 1
ATOM 2363 C C . THR B 1 40 ? 11.289 18.438 -4.941 1 95.75 40 THR B C 1
ATOM 2365 O O . THR B 1 40 ? 11.164 17.828 -3.881 1 95.75 40 THR B O 1
ATOM 2368 N N . ILE B 1 41 ? 12.43 18.594 -5.531 1 96.56 41 ILE B N 1
ATOM 2369 C CA . ILE B 1 41 ? 13.664 18.062 -4.977 1 96.56 41 ILE B CA 1
ATOM 2370 C C . ILE B 1 41 ? 14.539 19.219 -4.473 1 96.56 41 ILE B C 1
ATOM 2372 O O . ILE B 1 41 ? 14.688 20.234 -5.152 1 96.56 41 ILE B O 1
ATOM 2376 N N . VAL B 1 42 ? 15.039 19.078 -3.314 1 96.56 42 VAL B N 1
ATOM 2377 C CA . VAL B 1 42 ? 16.016 20.031 -2.777 1 96.56 42 VAL B CA 1
ATOM 2378 C C . VAL B 1 42 ? 17.344 19.312 -2.533 1 96.56 42 VAL B C 1
ATOM 2380 O O . VAL B 1 42 ? 17.422 18.422 -1.688 1 96.56 42 VAL B O 1
ATOM 2383 N N . ALA B 1 43 ? 18.344 19.688 -3.191 1 96.88 43 ALA B N 1
ATOM 2384 C CA . ALA B 1 43 ? 19.656 19.094 -3.072 1 96.88 43 ALA B CA 1
ATOM 2385 C C . ALA B 1 43 ? 20.734 19.984 -3.707 1 96.88 43 ALA B C 1
ATOM 2387 O O . ALA B 1 43 ? 20.5 20.594 -4.75 1 96.88 43 ALA B O 1
ATOM 2388 N N . PRO B 1 44 ? 21.859 20.047 -3.072 1 95.56 44 PRO B N 1
ATOM 2389 C CA . PRO B 1 44 ? 22.922 20.828 -3.695 1 95.56 44 PRO B CA 1
ATOM 2390 C C . PRO B 1 44 ? 23.422 20.203 -5.004 1 95.56 44 PRO B C 1
ATOM 2392 O O . PRO B 1 44 ? 23.859 20.922 -5.902 1 95.56 44 PRO B O 1
ATOM 2395 N N . VAL B 1 45 ? 23.406 18.906 -5.027 1 91.81 45 VAL B N 1
ATOM 2396 C CA . VAL B 1 45 ? 23.797 18.156 -6.215 1 91.81 45 VAL B CA 1
ATOM 2397 C C . VAL B 1 45 ? 22.781 17.047 -6.484 1 91.81 45 VAL B C 1
ATOM 2399 O O . VAL B 1 45 ? 22.328 16.375 -5.555 1 91.81 45 VAL B O 1
ATOM 2402 N N . ILE B 1 46 ? 22.375 16.953 -7.715 1 89.12 46 ILE B N 1
ATOM 2403 C CA . ILE B 1 46 ? 21.406 15.93 -8.07 1 89.12 46 ILE B CA 1
ATOM 2404 C C . ILE B 1 46 ? 22.047 14.898 -9 1 89.12 46 ILE B C 1
ATOM 2406 O O . ILE B 1 46 ? 22.859 15.258 -9.867 1 89.12 46 ILE B O 1
ATOM 2410 N N . HIS B 1 47 ? 21.797 13.711 -8.773 1 86.56 47 HIS B N 1
ATOM 2411 C CA . HIS B 1 47 ? 22.312 12.625 -9.602 1 86.56 47 HIS B CA 1
ATOM 2412 C C . HIS B 1 47 ? 22.031 12.883 -11.078 1 86.56 47 HIS B C 1
ATOM 2414 O O . HIS B 1 47 ? 20.938 13.312 -11.445 1 86.56 47 HIS B O 1
ATOM 2420 N N . GLU B 1 48 ? 22.953 12.641 -11.922 1 87.25 48 GLU B N 1
ATOM 2421 C CA . GLU B 1 48 ? 22.891 12.938 -13.352 1 87.25 48 GLU B CA 1
ATOM 2422 C C . GLU B 1 48 ? 21.719 12.219 -14.008 1 87.25 48 GLU B C 1
ATOM 2424 O O . GLU B 1 48 ? 21.047 12.789 -14.875 1 87.25 48 GLU B O 1
ATOM 2429 N N . LYS B 1 49 ? 21.469 11 -13.641 1 88.19 49 LYS B N 1
ATOM 2430 C CA . LYS B 1 49 ? 20.391 10.211 -14.219 1 88.19 49 LYS B CA 1
ATOM 2431 C C . LYS B 1 49 ? 19.031 10.859 -13.945 1 88.19 49 LYS B C 1
ATOM 2433 O O . LYS B 1 49 ? 18.109 10.75 -14.766 1 88.19 49 LYS B O 1
ATOM 2438 N N . ILE B 1 50 ? 18.938 11.555 -12.797 1 87 50 ILE B N 1
ATOM 2439 C CA . ILE B 1 50 ? 17.688 12.203 -12.414 1 87 50 ILE B CA 1
ATOM 2440 C C . ILE B 1 50 ? 17.422 13.391 -13.328 1 87 50 ILE B C 1
ATOM 2442 O O . ILE B 1 50 ? 16.328 13.523 -13.883 1 87 50 ILE B O 1
ATOM 2446 N N . LEU B 1 51 ? 18.438 14.156 -13.469 1 84.19 51 LEU B N 1
ATOM 2447 C CA . LEU B 1 51 ? 18.281 15.359 -14.273 1 84.19 51 LEU B CA 1
ATOM 2448 C C . LEU B 1 51 ? 18.031 15.016 -15.742 1 84.19 51 LEU B C 1
ATOM 2450 O O . LEU B 1 51 ? 17.203 15.633 -16.406 1 84.19 51 LEU B O 1
ATOM 2454 N N . ARG B 1 52 ? 18.75 14.086 -16.234 1 87.38 52 ARG B N 1
ATOM 2455 C CA . ARG B 1 52 ? 18.641 13.695 -17.641 1 87.38 52 ARG B CA 1
ATOM 2456 C C . ARG B 1 52 ? 17.266 13.125 -17.953 1 87.38 52 ARG B C 1
ATOM 2458 O O . ARG B 1 52 ? 16.672 13.453 -18.984 1 87.38 52 ARG B O 1
ATOM 2465 N N . LYS B 1 53 ? 16.766 12.375 -17.109 1 89.56 53 LYS B N 1
ATOM 2466 C CA . LYS B 1 53 ? 15.539 11.633 -17.391 1 89.56 53 LYS B CA 1
ATOM 2467 C C . LYS B 1 53 ? 14.305 12.422 -16.953 1 89.56 53 LYS B C 1
ATOM 2469 O O . LYS B 1 53 ? 13.273 12.383 -17.625 1 89.56 53 LYS B O 1
ATOM 2474 N N . TYR B 1 54 ? 14.43 13.133 -15.844 1 91.38 54 TYR B N 1
ATOM 2475 C CA . TYR B 1 54 ? 13.219 13.672 -15.234 1 91.38 54 TYR B CA 1
ATOM 2476 C C . TYR B 1 54 ? 13.281 15.195 -15.156 1 91.38 54 TYR B C 1
ATOM 2478 O O . TYR B 1 54 ? 12.312 15.836 -14.734 1 91.38 54 TYR B O 1
ATOM 2486 N N . GLY B 1 55 ? 14.414 15.641 -15.625 1 85.06 55 GLY B N 1
ATOM 2487 C CA . GLY B 1 55 ? 14.547 17.094 -15.664 1 85.06 55 GLY B CA 1
ATOM 2488 C C . GLY B 1 55 ? 13.797 17.734 -16.812 1 85.06 55 GLY B C 1
ATOM 2489 O O . GLY B 1 55 ? 13.125 17.047 -17.578 1 85.06 55 GLY B O 1
ATOM 2490 N N . GLY B 1 56 ? 13.781 18.969 -16.938 1 76.25 56 GLY B N 1
ATOM 2491 C CA . GLY B 1 56 ? 13.133 19.766 -17.969 1 76.25 56 GLY B CA 1
ATOM 2492 C C . GLY B 1 56 ? 12.82 21.188 -17.531 1 76.25 56 GLY B C 1
ATOM 2493 O O . GLY B 1 56 ? 11.742 21.719 -17.828 1 76.25 56 GLY B O 1
ATOM 2494 N N . PHE B 1 57 ? 13.727 21.547 -16.828 1 74.75 57 PHE B N 1
ATOM 2495 C CA . PHE B 1 57 ? 13.523 22.875 -16.25 1 74.75 57 PHE B CA 1
ATOM 2496 C C . PHE B 1 57 ? 13.93 23.969 -17.234 1 74.75 57 PHE B C 1
ATOM 2498 O O . PHE B 1 57 ? 14.797 23.75 -18.078 1 74.75 57 PHE B O 1
ATOM 2505 N N . ASP B 1 58 ? 12.977 24.891 -17.328 1 63.16 58 ASP B N 1
ATOM 2506 C CA . ASP B 1 58 ? 13.297 26.031 -18.188 1 63.16 58 ASP B CA 1
ATOM 2507 C C . ASP B 1 58 ? 14.445 26.844 -17.594 1 63.16 58 ASP B C 1
ATOM 2509 O O . ASP B 1 58 ? 14.648 26.859 -16.375 1 63.16 58 ASP B O 1
ATOM 2513 N N . THR B 1 59 ? 15.445 27.141 -18.391 1 55.56 59 THR B N 1
ATOM 2514 C CA . THR B 1 59 ? 16.625 27.969 -18.094 1 55.56 59 THR B CA 1
ATOM 2515 C C . THR B 1 59 ? 16.234 29.219 -17.328 1 55.56 59 THR B C 1
ATOM 2517 O O . THR B 1 59 ? 17.094 29.922 -16.797 1 55.56 59 THR B O 1
ATOM 2520 N N . ALA B 1 60 ? 15.062 29.719 -17.484 1 51.38 60 ALA B N 1
ATOM 2521 C CA . ALA B 1 60 ? 14.781 31.031 -16.906 1 51.38 60 ALA B CA 1
ATOM 2522 C C . ALA B 1 60 ? 14.836 30.969 -15.375 1 51.38 60 ALA B C 1
ATOM 2524 O O . ALA B 1 60 ? 14.328 31.859 -14.695 1 51.38 60 ALA B O 1
ATOM 2525 N N . SER B 1 61 ? 15.359 29.891 -14.914 1 56.16 61 SER B N 1
ATOM 2526 C CA . SER B 1 61 ? 15.305 29.609 -13.484 1 56.16 61 SER B CA 1
ATOM 2527 C C . SER B 1 61 ? 16 30.719 -12.688 1 56.16 61 SER B C 1
ATOM 2529 O O . SER B 1 61 ? 17.047 31.219 -13.102 1 56.16 61 SER B O 1
ATOM 2531 N N . ASP B 1 62 ? 15.266 31.547 -12.016 1 56.75 62 ASP B N 1
ATOM 2532 C CA . ASP B 1 62 ? 15.773 32.5 -11.055 1 56.75 62 ASP B CA 1
ATOM 2533 C C . ASP B 1 62 ? 16.609 31.828 -9.977 1 56.75 62 ASP B C 1
ATOM 2535 O O . ASP B 1 62 ? 16.094 31.125 -9.117 1 56.75 62 ASP B O 1
ATOM 2539 N N . GLY B 1 63 ? 17.859 31.781 -10.188 1 80.31 63 GLY B N 1
ATOM 2540 C CA . GLY B 1 63 ? 18.719 31.469 -9.062 1 80.31 63 GLY B CA 1
ATOM 2541 C C . GLY B 1 63 ? 18.75 29.984 -8.734 1 80.31 63 GLY B C 1
ATOM 2542 O O . GLY B 1 63 ? 18.922 29.156 -9.625 1 80.31 63 GLY B O 1
ATOM 2543 N N . LYS B 1 64 ? 18.438 29.562 -7.473 1 88.88 64 LYS B N 1
ATOM 2544 C CA . LYS B 1 64 ? 18.594 28.203 -6.949 1 88.88 64 LYS B CA 1
ATOM 2545 C C . LYS B 1 64 ? 17.344 27.375 -7.188 1 88.88 64 LYS B C 1
ATOM 2547 O O . LYS B 1 64 ? 17.375 26.141 -7.094 1 88.88 64 LYS B O 1
ATOM 2552 N N . VAL B 1 65 ? 16.266 28.031 -7.594 1 90.31 65 VAL B N 1
ATOM 2553 C CA . VAL B 1 65 ? 14.992 27.328 -7.742 1 90.31 65 VAL B CA 1
ATOM 2554 C C . VAL B 1 65 ? 14.656 27.172 -9.227 1 90.31 65 VAL B C 1
ATOM 2556 O O . VAL B 1 65 ? 14.523 28.156 -9.945 1 90.31 65 VAL B O 1
ATOM 2559 N N . HIS B 1 66 ? 14.578 26 -9.695 1 91.06 66 HIS B N 1
ATOM 2560 C CA . HIS B 1 66 ? 14.25 25.656 -11.07 1 91.06 66 HIS B CA 1
ATOM 2561 C C . HIS B 1 66 ? 12.875 25 -11.156 1 91.06 66 HIS B C 1
ATOM 2563 O O . HIS B 1 66 ? 12.703 23.844 -10.75 1 91.06 66 HIS B O 1
ATOM 2569 N N . ARG B 1 67 ? 11.922 25.719 -11.711 1 91.31 67 ARG B N 1
ATOM 2570 C CA . ARG B 1 67 ? 10.547 25.219 -11.789 1 91.31 67 ARG B CA 1
ATOM 2571 C C . ARG B 1 67 ? 10.172 24.875 -13.227 1 91.31 67 ARG B C 1
ATOM 2573 O O . ARG B 1 67 ? 10.531 25.594 -14.156 1 91.31 67 ARG B O 1
ATOM 2580 N N . ASN B 1 68 ? 9.484 23.797 -13.359 1 91.69 68 ASN B N 1
ATOM 2581 C CA . ASN B 1 68 ? 8.906 23.453 -14.656 1 91.69 68 ASN B CA 1
ATOM 2582 C C . ASN B 1 68 ? 7.555 24.125 -14.867 1 91.69 68 ASN B C 1
ATOM 2584 O O . ASN B 1 68 ? 6.523 23.594 -14.445 1 91.69 68 ASN B O 1
ATOM 2588 N N . GLU B 1 69 ? 7.527 25.172 -15.578 1 88.62 69 GLU B N 1
ATOM 2589 C CA . GLU B 1 69 ? 6.32 25.969 -15.781 1 88.62 69 GLU B CA 1
ATOM 2590 C C . GLU B 1 69 ? 5.316 25.234 -16.672 1 88.62 69 GLU B C 1
ATOM 2592 O O . GLU B 1 69 ? 4.133 25.578 -16.688 1 88.62 69 GLU B O 1
ATOM 2597 N N . LYS B 1 70 ? 5.777 24.312 -17.469 1 91.75 70 LYS B N 1
ATOM 2598 C CA . LYS B 1 70 ? 4.91 23.578 -18.391 1 91.75 70 LYS B CA 1
ATOM 2599 C C . LYS B 1 70 ? 4.492 22.234 -17.812 1 91.75 70 LYS B C 1
ATOM 2601 O O . LYS B 1 70 ? 4.012 21.359 -18.531 1 91.75 70 LYS B O 1
ATOM 2606 N N . TRP B 1 71 ? 4.711 22.078 -16.516 1 93.75 71 TRP B N 1
ATOM 2607 C CA . TRP B 1 71 ? 4.391 20.812 -15.867 1 93.75 71 TRP B CA 1
ATOM 2608 C C . TRP B 1 71 ? 2.895 20.531 -15.938 1 93.75 71 TRP B C 1
ATOM 2610 O O . TRP B 1 71 ? 2.076 21.406 -15.648 1 93.75 71 TRP B O 1
ATOM 2620 N N . VAL B 1 72 ? 2.516 19.359 -16.344 1 94.06 72 VAL B N 1
ATOM 2621 C CA . VAL B 1 72 ? 1.146 18.859 -16.359 1 94.06 72 VAL B CA 1
ATOM 2622 C C . VAL B 1 72 ? 1.135 17.391 -15.977 1 94.06 72 VAL B C 1
ATOM 2624 O O . VAL B 1 72 ? 2.115 16.672 -16.203 1 94.06 72 VAL B O 1
ATOM 2627 N N . PRO B 1 73 ? 0.039 16.938 -15.406 1 93.56 73 PRO B N 1
ATOM 2628 C CA . PRO B 1 73 ? -0.031 15.5 -15.148 1 93.56 73 PRO B CA 1
ATOM 2629 C C . PRO B 1 73 ? 0.275 14.656 -16.375 1 93.56 73 PRO B C 1
ATOM 2631 O O . PRO B 1 73 ? -0.158 14.992 -17.484 1 93.56 73 PRO B O 1
ATOM 2634 N N . GLY B 1 74 ? 1.048 13.633 -16.156 1 93.5 74 GLY B N 1
ATOM 2635 C CA . GLY B 1 74 ? 1.372 12.734 -17.25 1 93.5 74 GLY B CA 1
ATOM 2636 C C . GLY B 1 74 ? 2.705 13.047 -17.906 1 93.5 74 GLY B C 1
ATOM 2637 O O . GLY B 1 74 ? 3.232 12.234 -18.672 1 93.5 74 GLY B O 1
ATOM 2638 N N . CYS B 1 75 ? 3.35 14.18 -17.594 1 93.56 75 CYS B N 1
ATOM 2639 C CA . CYS B 1 75 ? 4.57 14.586 -18.281 1 93.56 75 CYS B CA 1
ATOM 2640 C C . CYS B 1 75 ? 5.77 13.789 -17.781 1 93.56 75 CYS B C 1
ATOM 2642 O O . CYS B 1 75 ? 6.824 13.789 -18.422 1 93.56 75 CYS B O 1
ATOM 2644 N N . LEU B 1 76 ? 5.695 13.148 -16.625 1 93.5 76 LEU B N 1
ATOM 2645 C CA . LEU B 1 76 ? 6.73 12.297 -16.047 1 93.5 76 LEU B CA 1
ATOM 2646 C C . LEU B 1 76 ? 8.023 13.078 -15.828 1 93.5 76 LEU B C 1
ATOM 2648 O O . LEU B 1 76 ? 9.109 12.594 -16.141 1 93.5 76 LEU B O 1
ATOM 2652 N N . LYS B 1 77 ? 7.879 14.359 -15.375 1 94.81 77 LYS B N 1
ATOM 2653 C CA . LYS B 1 77 ? 9.008 15.234 -15.07 1 94.81 77 LYS B CA 1
ATOM 2654 C C . LYS B 1 77 ? 8.867 15.844 -13.672 1 94.81 77 LYS B C 1
ATOM 2656 O O . LYS B 1 77 ? 7.77 15.898 -13.117 1 94.81 77 LYS B O 1
ATOM 2661 N N . LEU B 1 78 ? 10 16.312 -13.211 1 95.38 78 LEU B N 1
ATOM 2662 C CA . LEU B 1 78 ? 10 17.016 -11.922 1 95.38 78 LEU B CA 1
ATOM 2663 C C . LEU B 1 78 ? 9.25 18.328 -12.023 1 95.38 78 LEU B C 1
ATOM 2665 O O . LEU B 1 78 ? 9.32 19.016 -13.047 1 95.38 78 LEU B O 1
ATOM 2669 N N . TYR B 1 79 ? 8.555 18.625 -10.992 1 94.56 79 TYR B N 1
ATOM 2670 C CA . TYR B 1 79 ? 7.871 19.922 -10.938 1 94.56 79 TYR B CA 1
ATOM 2671 C C . TYR B 1 79 ? 8.852 21.047 -10.625 1 94.56 79 TYR B C 1
ATOM 2673 O O . TYR B 1 79 ? 8.773 22.125 -11.203 1 94.56 79 TYR B O 1
ATOM 2681 N N . GLN B 1 80 ? 9.773 20.719 -9.695 1 93.38 80 GLN B N 1
ATOM 2682 C CA . GLN B 1 80 ? 10.688 21.75 -9.219 1 93.38 80 GLN B CA 1
ATOM 2683 C C . GLN B 1 80 ? 11.977 21.141 -8.672 1 93.38 80 GLN B C 1
ATOM 2685 O O . GLN B 1 80 ? 11.953 20.062 -8.062 1 93.38 80 GLN B O 1
ATOM 2690 N N . TYR B 1 81 ? 13.086 21.844 -8.906 1 93.62 81 TYR B N 1
ATOM 2691 C CA . TYR B 1 81 ? 14.398 21.516 -8.367 1 93.62 81 TYR B CA 1
ATOM 2692 C C . TYR B 1 81 ? 15.039 22.719 -7.703 1 93.62 81 TYR B C 1
ATOM 2694 O O . TYR B 1 81 ? 15.195 23.766 -8.336 1 93.62 81 TYR B O 1
ATOM 2702 N N . VAL B 1 82 ? 15.289 22.594 -6.445 1 93.81 82 VAL B N 1
ATOM 2703 C CA . VAL B 1 82 ? 16 23.641 -5.719 1 93.81 82 VAL B CA 1
ATOM 2704 C C . VAL B 1 82 ? 17.453 23.219 -5.516 1 93.81 82 VAL B C 1
ATOM 2706 O O . VAL B 1 82 ? 17.75 22.328 -4.715 1 93.81 82 VAL B O 1
ATOM 2709 N N . GLU B 1 83 ? 18.328 23.859 -6.223 1 93.31 83 GLU B N 1
ATOM 2710 C CA . GLU B 1 83 ? 19.766 23.531 -6.195 1 93.31 83 GLU B CA 1
ATOM 2711 C C . GLU B 1 83 ? 20.438 24.156 -4.98 1 93.31 83 GLU B C 1
ATOM 2713 O O . GLU B 1 83 ? 21.219 25.109 -5.121 1 93.31 83 GLU B O 1
ATOM 2718 N N . ASP B 1 84 ? 20.141 23.609 -3.854 1 95.19 84 ASP B N 1
ATOM 2719 C CA . ASP B 1 84 ? 20.656 24.125 -2.592 1 95.19 84 ASP B CA 1
ATOM 2720 C C . ASP B 1 84 ? 20.578 23.078 -1.487 1 95.19 84 ASP B C 1
ATOM 2722 O O . ASP B 1 84 ? 19.906 22.047 -1.648 1 95.19 84 ASP B O 1
ATOM 2726 N N . THR B 1 85 ? 21.391 23.391 -0.411 1 96 85 THR B N 1
ATOM 2727 C CA . THR B 1 85 ? 21.172 22.641 0.817 1 96 85 THR B CA 1
ATOM 2728 C C . THR B 1 85 ? 19.828 23 1.451 1 96 85 THR B C 1
ATOM 2730 O O . THR B 1 85 ? 19.453 24.172 1.482 1 96 85 THR B O 1
ATOM 2733 N N . PHE B 1 86 ? 19.203 22 1.946 1 96.5 86 PHE B N 1
ATOM 2734 C CA . PHE B 1 86 ? 17.891 22.219 2.52 1 96.5 86 PHE B CA 1
ATOM 2735 C C . PHE B 1 86 ? 17.953 23.219 3.656 1 96.5 86 PHE B C 1
ATOM 2737 O O . PHE B 1 86 ? 18.875 23.203 4.469 1 96.5 86 PHE B O 1
ATOM 2744 N N . ASN B 1 87 ? 17.078 24.031 3.734 1 94.31 87 ASN B N 1
ATOM 2745 C CA . ASN B 1 87 ? 16.812 24.891 4.883 1 94.31 87 ASN B CA 1
ATOM 2746 C C . ASN B 1 87 ? 15.32 25.062 5.133 1 94.31 87 ASN B C 1
ATOM 2748 O O . ASN B 1 87 ? 14.508 24.797 4.25 1 94.31 87 ASN B O 1
ATOM 2752 N N . ASP B 1 88 ? 14.898 25.562 6.262 1 94.25 88 ASP B N 1
ATOM 2753 C CA . ASP B 1 88 ? 13.516 25.547 6.746 1 94.25 88 ASP B CA 1
ATOM 2754 C C . ASP B 1 88 ? 12.617 26.406 5.867 1 94.25 88 ASP B C 1
ATOM 2756 O O . ASP B 1 88 ? 11.406 26.188 5.809 1 94.25 88 ASP B O 1
ATOM 2760 N N . ASP B 1 89 ? 13.195 27.391 5.156 1 91.81 89 ASP B N 1
ATOM 2761 C CA . ASP B 1 89 ? 12.414 28.25 4.281 1 91.81 89 ASP B CA 1
ATOM 2762 C C . ASP B 1 89 ? 11.766 27.453 3.148 1 91.81 89 ASP B C 1
ATOM 2764 O O . ASP B 1 89 ? 10.734 27.859 2.607 1 91.81 89 ASP B O 1
ATOM 2768 N N . TYR B 1 90 ? 12.305 26.344 2.873 1 92 90 TYR B N 1
ATOM 2769 C CA . TYR B 1 90 ? 11.836 25.562 1.732 1 92 90 TYR B CA 1
ATOM 2770 C C . TYR B 1 90 ? 10.57 24.797 2.082 1 92 90 TYR B C 1
ATOM 2772 O O . TYR B 1 90 ? 9.891 24.266 1.196 1 92 90 TYR B O 1
ATOM 2780 N N . PHE B 1 91 ? 10.195 24.75 3.387 1 93.12 91 PHE B N 1
ATOM 2781 C CA . PHE B 1 91 ? 8.891 24.219 3.768 1 93.12 91 PHE B CA 1
ATOM 2782 C C . PHE B 1 91 ? 7.766 25.078 3.219 1 93.12 91 PHE B C 1
ATOM 2784 O O . PHE B 1 91 ? 6.664 24.594 2.965 1 93.12 91 PHE B O 1
ATOM 2791 N N . ALA B 1 92 ? 8.094 26.312 2.953 1 88.75 92 ALA B N 1
ATOM 2792 C CA . ALA B 1 92 ? 7.066 27.266 2.518 1 88.75 92 ALA B CA 1
ATOM 2793 C C . ALA B 1 92 ? 7.074 27.422 1.001 1 88.75 92 ALA B C 1
ATOM 2795 O O . ALA B 1 92 ? 6.324 28.234 0.45 1 88.75 92 ALA B O 1
ATOM 2796 N N . LEU B 1 93 ? 7.902 26.641 0.398 1 83.25 93 LEU B N 1
ATOM 2797 C CA . LEU B 1 93 ? 7.93 26.703 -1.059 1 83.25 93 LEU B CA 1
ATOM 2798 C C . LEU B 1 93 ? 6.586 26.281 -1.647 1 83.25 93 LEU B C 1
ATOM 2800 O O . LEU B 1 93 ? 6.008 25.281 -1.235 1 83.25 93 LEU B O 1
ATOM 2804 N N . ASP B 1 94 ? 6.012 27 -2.359 1 66.75 94 ASP B N 1
ATOM 2805 C CA . ASP B 1 94 ? 4.73 26.719 -2.996 1 66.75 94 ASP B CA 1
ATOM 2806 C C . ASP B 1 94 ? 3.654 26.406 -1.956 1 66.75 94 ASP B C 1
ATOM 2808 O O . ASP B 1 94 ? 2.854 25.5 -2.133 1 66.75 94 ASP B O 1
ATOM 2812 N N . ASN B 1 95 ? 3.639 26.969 -0.857 1 62.84 95 ASN B N 1
ATOM 2813 C CA . ASN B 1 95 ? 3.098 26.812 0.488 1 62.84 95 ASN B CA 1
ATOM 2814 C C . ASN B 1 95 ? 1.571 26.812 0.482 1 62.84 95 ASN B C 1
ATOM 2816 O O . ASN B 1 95 ? 0.941 26.531 1.501 1 62.84 95 ASN B O 1
ATOM 2820 N N . LYS B 1 96 ? 0.833 27 -0.551 1 68.19 96 LYS B N 1
ATOM 2821 C CA . LYS B 1 96 ? -0.592 27.156 -0.28 1 68.19 96 LYS B CA 1
ATOM 2822 C C . LYS B 1 96 ? -1.254 25.812 -0.003 1 68.19 96 LYS B C 1
ATOM 2824 O O . LYS B 1 96 ? -2.201 25.734 0.781 1 68.19 96 LYS B O 1
ATOM 2829 N N . GLU B 1 97 ? -0.623 24.828 -0.425 1 79.12 97 GLU B N 1
ATOM 2830 C CA . GLU B 1 97 ? -1.351 23.578 -0.304 1 79.12 97 GLU B CA 1
ATOM 2831 C C . GLU B 1 97 ? -0.612 22.594 0.604 1 79.12 97 GLU B C 1
ATOM 2833 O O . GLU B 1 97 ? -1.153 21.547 0.967 1 79.12 97 GLU B O 1
ATOM 2838 N N . GLY B 1 98 ? 0.622 23.109 1.088 1 88.56 98 GLY B N 1
ATOM 2839 C CA . GLY B 1 98 ? 1.396 22.219 1.937 1 88.56 98 GLY B CA 1
ATOM 2840 C C . GLY B 1 98 ? 1.951 21.016 1.191 1 88.56 98 GLY B C 1
ATOM 2841 O O . GLY B 1 98 ? 1.973 21 -0.041 1 88.56 98 GLY B O 1
ATOM 2842 N N . TRP B 1 99 ? 2.586 20.047 1.978 1 95.69 99 TRP B N 1
ATOM 2843 C CA . TRP B 1 99 ? 3.207 18.859 1.406 1 95.69 99 TRP B CA 1
ATOM 2844 C C . TRP B 1 99 ? 2.422 17.609 1.776 1 95.69 99 TRP B C 1
ATOM 2846 O O . TRP B 1 99 ? 2.164 17.359 2.955 1 95.69 99 TRP B O 1
ATOM 2856 N N . SER B 1 100 ? 2.055 16.875 0.789 1 96.19 100 SER B N 1
ATOM 2857 C CA . SER B 1 100 ? 1.404 15.594 1.085 1 96.19 100 SER B CA 1
ATOM 2858 C C . SER B 1 100 ? 2.373 14.617 1.745 1 96.19 100 SER B C 1
ATOM 2860 O O . SER B 1 100 ? 2.01 13.922 2.691 1 96.19 100 SER B O 1
ATOM 2862 N N . PHE B 1 101 ? 3.561 14.578 1.215 1 97.88 101 PHE B N 1
ATOM 2863 C CA . PHE B 1 101 ? 4.629 13.75 1.754 1 97.88 101 PHE B CA 1
ATOM 2864 C C . PHE B 1 101 ? 5.949 14.508 1.767 1 97.88 101 PHE B C 1
ATOM 2866 O O . PHE B 1 101 ? 6.227 15.305 0.864 1 97.88 101 PHE B O 1
ATOM 2873 N N . ILE B 1 102 ? 6.691 14.258 2.797 1 98.12 102 ILE B N 1
ATOM 2874 C CA . ILE B 1 102 ? 8.047 14.781 2.924 1 98.12 102 ILE B CA 1
ATOM 2875 C C . ILE B 1 102 ? 9.031 13.633 3.133 1 98.12 102 ILE B C 1
ATOM 2877 O O . ILE B 1 102 ? 8.82 12.781 4 1 98.12 102 ILE B O 1
ATOM 2881 N N . MET B 1 103 ? 10.055 13.602 2.352 1 98.5 103 MET B N 1
ATOM 2882 C CA . MET B 1 103 ? 11.047 12.531 2.451 1 98.5 103 MET B CA 1
ATOM 2883 C C . MET B 1 103 ? 12.461 13.094 2.49 1 98.5 103 MET B C 1
ATOM 2885 O O . MET B 1 103 ? 12.766 14.07 1.798 1 98.5 103 MET B O 1
ATOM 2889 N N . THR B 1 104 ? 13.281 12.469 3.246 1 98.31 104 THR B N 1
ATOM 2890 C CA . THR B 1 104 ? 14.703 12.812 3.268 1 98.31 104 THR B CA 1
ATOM 2891 C C . THR B 1 104 ? 15.555 11.633 2.824 1 98.31 104 THR B C 1
ATOM 2893 O O . THR B 1 104 ? 15.312 10.492 3.244 1 98.31 104 THR B O 1
ATOM 2896 N N . ALA B 1 105 ? 16.422 11.844 1.957 1 97.25 105 ALA B N 1
ATOM 2897 C CA . ALA B 1 105 ? 17.391 10.867 1.455 1 97.25 105 ALA B CA 1
ATOM 2898 C C . ALA B 1 105 ? 18.781 11.461 1.386 1 97.25 105 ALA B C 1
ATOM 2900 O O . ALA B 1 105 ? 19.422 11.477 0.323 1 97.25 105 ALA B O 1
ATOM 2901 N N . ILE B 1 106 ? 19.281 11.938 2.494 1 96.06 106 ILE B N 1
ATOM 2902 C CA . ILE B 1 106 ? 20.609 12.531 2.615 1 96.06 106 ILE B CA 1
ATOM 2903 C C . ILE B 1 106 ? 21.438 11.727 3.609 1 96.06 106 ILE B C 1
ATOM 2905 O O . ILE B 1 106 ? 20.891 11.039 4.473 1 96.06 106 ILE B O 1
ATOM 2909 N N . PRO B 1 107 ? 22.734 11.766 3.535 1 92.69 107 PRO B N 1
ATOM 2910 C CA . PRO B 1 107 ? 23.594 10.961 4.406 1 92.69 107 PRO B CA 1
ATOM 2911 C C . PRO B 1 107 ? 23.688 11.531 5.82 1 92.69 107 PRO B C 1
ATOM 2913 O O . PRO B 1 107 ? 24.078 10.812 6.75 1 92.69 107 PRO B O 1
ATOM 2916 N N . ASP B 1 108 ? 23.328 12.703 6.105 1 94.56 108 ASP B N 1
ATOM 2917 C CA . ASP B 1 108 ? 23.391 13.359 7.41 1 94.56 108 ASP B CA 1
ATOM 2918 C C . ASP B 1 108 ? 22.172 13.023 8.25 1 94.56 108 ASP B C 1
ATOM 2920 O O . ASP B 1 108 ? 21.125 13.672 8.133 1 94.56 108 ASP B O 1
ATOM 2924 N N . GLN B 1 109 ? 22.312 12.156 9.164 1 94.81 109 GLN B N 1
ATOM 2925 C CA . GLN B 1 109 ? 21.188 11.68 9.969 1 94.81 109 GLN B CA 1
ATOM 2926 C C . GLN B 1 109 ? 20.703 12.766 10.922 1 94.81 109 GLN B C 1
ATOM 2928 O O . GLN B 1 109 ? 19.5 12.852 11.211 1 94.81 109 GLN B O 1
ATOM 2933 N N . VAL B 1 110 ? 21.641 13.484 11.406 1 97.19 110 VAL B N 1
ATOM 2934 C CA . VAL B 1 110 ? 21.281 14.57 12.312 1 97.19 110 VAL B CA 1
ATOM 2935 C C . VAL B 1 110 ? 20.391 15.578 11.594 1 97.19 110 VAL B C 1
ATOM 2937 O O . VAL B 1 110 ? 19.359 15.992 12.125 1 97.19 110 VAL B O 1
ATOM 2940 N N . GLU B 1 111 ? 20.812 15.914 10.43 1 97.44 111 GLU B N 1
ATOM 2941 C CA . GLU B 1 111 ? 20.016 16.844 9.633 1 97.44 111 GLU B CA 1
ATOM 2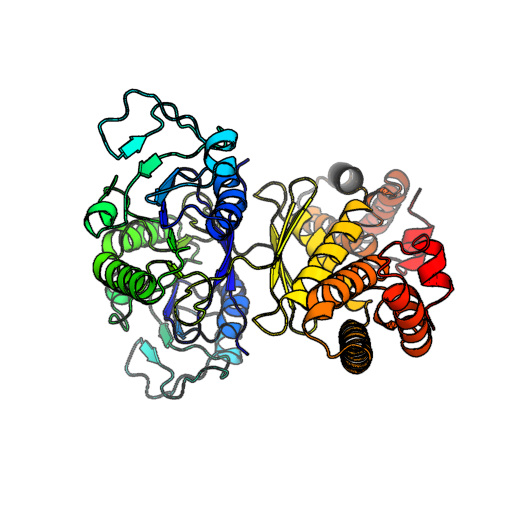942 C C . GLU B 1 111 ? 18.656 16.234 9.266 1 97.44 111 GLU B C 1
ATOM 2944 O O . GLU B 1 111 ? 17.641 16.922 9.297 1 97.44 111 GLU B O 1
ATOM 2949 N N . SER B 1 112 ? 18.625 15.047 8.914 1 97.69 112 SER B N 1
ATOM 2950 C CA . SER B 1 112 ? 17.391 14.359 8.578 1 97.69 112 SER B CA 1
ATOM 2951 C C . SER B 1 112 ? 16.406 14.391 9.742 1 97.69 112 SER B C 1
ATOM 2953 O O . SER B 1 112 ? 15.211 14.641 9.555 1 97.69 112 SER B O 1
ATOM 2955 N N . GLU B 1 113 ? 16.922 14.117 10.891 1 97.75 113 GLU B N 1
ATOM 2956 C CA . GLU B 1 113 ? 16.078 14.141 12.086 1 97.75 113 GLU B CA 1
ATOM 2957 C C . GLU B 1 113 ? 15.547 15.547 12.352 1 97.75 113 GLU B C 1
ATOM 2959 O O . GLU B 1 113 ? 14.383 15.711 12.734 1 97.75 113 GLU B O 1
ATOM 2964 N N . ARG B 1 114 ? 16.438 16.5 12.18 1 98.12 114 ARG B N 1
ATOM 2965 C CA . ARG B 1 114 ? 16.031 17.891 12.344 1 98.12 114 ARG B CA 1
ATOM 2966 C C . ARG B 1 114 ? 14.883 18.234 11.398 1 98.12 114 ARG B C 1
ATOM 2968 O O . ARG B 1 114 ? 13.906 18.875 11.805 1 98.12 114 ARG B O 1
ATOM 2975 N N . ILE B 1 115 ? 14.977 17.859 10.156 1 98.06 115 ILE B N 1
ATOM 2976 C CA . ILE B 1 115 ? 13.945 18.109 9.148 1 98.06 115 ILE B CA 1
ATOM 2977 C C . ILE B 1 115 ? 12.641 17.438 9.562 1 98.06 115 ILE B C 1
ATOM 2979 O O . ILE B 1 115 ? 11.57 18.031 9.461 1 98.06 115 ILE B O 1
ATOM 2983 N N . TYR B 1 116 ? 12.781 16.25 10.047 1 98.19 116 TYR B N 1
ATOM 2984 C CA . TYR B 1 116 ? 11.625 15.492 10.523 1 98.19 116 TYR B CA 1
ATOM 2985 C C . TYR B 1 116 ? 10.891 16.266 11.617 1 98.19 116 TYR B C 1
ATOM 2987 O O . TYR B 1 116 ? 9.695 16.516 11.516 1 98.19 116 TYR B O 1
ATOM 2995 N N . LYS B 1 117 ? 11.602 16.625 12.641 1 97.88 117 LYS B N 1
ATOM 2996 C CA . LYS B 1 117 ? 11.023 17.328 13.781 1 97.88 117 LYS B CA 1
ATOM 2997 C C . LYS B 1 117 ? 10.406 18.656 13.367 1 97.88 117 LYS B C 1
ATOM 2999 O O . LYS B 1 117 ? 9.32 19.016 13.828 1 97.88 117 LYS B O 1
ATOM 3004 N N . LYS B 1 118 ? 11.094 19.328 12.516 1 97.62 118 LYS B N 1
ATOM 3005 C CA . LYS B 1 118 ? 10.594 20.625 12.047 1 97.62 118 LYS B CA 1
ATOM 3006 C C . LYS B 1 118 ? 9.312 20.453 11.242 1 97.62 118 LYS B C 1
ATOM 3008 O O . LYS B 1 118 ? 8.359 21.234 11.414 1 97.62 118 LYS B O 1
ATOM 3013 N N . ALA B 1 119 ? 9.258 19.5 10.336 1 96.44 119 ALA B N 1
ATOM 3014 C CA . ALA B 1 119 ? 8.055 19.219 9.547 1 96.44 119 ALA B CA 1
ATOM 3015 C C . ALA B 1 119 ? 6.859 18.938 10.453 1 96.44 119 ALA B C 1
ATOM 3017 O O . ALA B 1 119 ? 5.777 19.5 10.25 1 96.44 119 ALA B O 1
ATOM 3018 N N . LYS B 1 120 ? 7.121 18.094 11.469 1 95.5 120 LYS B N 1
ATOM 3019 C CA . LYS B 1 120 ? 6.051 17.766 12.406 1 95.5 120 LYS B CA 1
ATOM 3020 C C . LYS B 1 120 ? 5.602 19.016 13.172 1 95.5 120 LYS B C 1
ATOM 3022 O O . LYS B 1 120 ? 4.41 19.172 13.445 1 95.5 120 LYS B O 1
ATOM 3027 N N . SER B 1 121 ? 6.551 19.859 13.477 1 94.94 121 SER B N 1
ATOM 3028 C CA . SER B 1 121 ? 6.238 21.078 14.211 1 94.94 121 SER B CA 1
ATOM 3029 C C . SER B 1 121 ? 5.41 22.031 13.367 1 94.94 121 SER B C 1
ATOM 3031 O O . SER B 1 121 ? 4.504 22.703 13.875 1 94.94 121 SER B O 1
ATOM 3033 N N . ILE B 1 122 ? 5.656 22.078 12.102 1 92.94 122 ILE B N 1
ATOM 3034 C CA . ILE B 1 122 ? 5.012 23.047 11.211 1 92.94 122 ILE B CA 1
ATOM 3035 C C . ILE B 1 122 ? 3.648 22.516 10.773 1 92.94 122 ILE B C 1
ATOM 3037 O O . ILE B 1 122 ? 2.654 23.234 10.797 1 92.94 122 ILE B O 1
ATOM 3041 N N . TYR B 1 123 ? 3.588 21.25 10.453 1 92.75 123 TYR B N 1
ATOM 3042 C CA . TYR B 1 123 ? 2.408 20.734 9.766 1 92.75 123 TYR B CA 1
ATOM 3043 C C . TYR B 1 123 ? 1.595 19.828 10.688 1 92.75 123 TYR B C 1
ATOM 3045 O O . TYR B 1 123 ? 0.477 19.422 10.344 1 92.75 123 TYR B O 1
ATOM 3053 N N . GLY B 1 124 ? 2.143 19.516 11.852 1 91.62 124 GLY B N 1
ATOM 3054 C CA . GLY B 1 124 ? 1.458 18.656 12.805 1 91.62 124 GLY B CA 1
ATOM 3055 C C . GLY B 1 124 ? 1.958 17.234 12.789 1 91.62 124 GLY B C 1
ATOM 3056 O O . GLY B 1 124 ? 2.604 16.797 11.828 1 91.62 124 GLY B O 1
ATOM 3057 N N . PRO B 1 125 ? 1.641 16.453 13.82 1 92.88 125 PRO B N 1
ATOM 3058 C CA . PRO B 1 125 ? 2.119 15.078 13.945 1 92.88 125 PRO B CA 1
ATOM 3059 C C . PRO B 1 125 ? 1.604 14.164 12.828 1 92.88 125 PRO B C 1
ATOM 3061 O O . PRO B 1 125 ? 2.201 13.125 12.547 1 92.88 125 PRO B O 1
ATOM 3064 N N . GLN B 1 126 ? 0.567 14.562 12.18 1 93.44 126 GLN B N 1
ATOM 3065 C CA . GLN B 1 126 ? -0.039 13.719 11.156 1 93.44 126 GLN B CA 1
ATOM 3066 C C . GLN B 1 126 ? 0.689 13.859 9.82 1 93.44 126 GLN B C 1
ATOM 3068 O O . GLN B 1 126 ? 0.416 13.117 8.875 1 93.44 126 GLN B O 1
ATOM 3073 N N . GLN B 1 127 ? 1.618 14.828 9.719 1 95.56 127 GLN B N 1
ATOM 3074 C CA . GLN B 1 127 ? 2.393 14.984 8.492 1 95.56 127 GLN B CA 1
ATOM 3075 C C . GLN B 1 127 ? 3.172 13.711 8.164 1 95.56 127 GLN B C 1
ATOM 3077 O O . GLN B 1 127 ? 3.891 13.188 9.016 1 95.56 127 GLN B O 1
ATOM 3082 N N . MET B 1 128 ? 3 13.242 6.945 1 97.38 128 MET B N 1
ATOM 3083 C CA . MET B 1 128 ? 3.678 12.023 6.512 1 97.38 128 MET B CA 1
ATOM 3084 C C . MET B 1 128 ? 5.133 12.312 6.148 1 97.38 128 MET B C 1
ATOM 3086 O O . MET B 1 128 ? 5.402 13.086 5.23 1 97.38 128 MET B O 1
ATOM 3090 N N . VAL B 1 129 ? 6.016 11.68 6.906 1 98.19 129 VAL B N 1
ATOM 3091 C CA . VAL B 1 129 ? 7.445 11.898 6.699 1 98.19 129 VAL B CA 1
ATOM 3092 C C . VAL B 1 129 ? 8.172 10.562 6.645 1 98.19 129 VAL B C 1
ATOM 3094 O O . VAL B 1 129 ? 7.828 9.625 7.371 1 98.19 129 VAL B O 1
ATOM 3097 N N . ASN B 1 130 ? 9.117 10.406 5.75 1 98.12 130 ASN B N 1
ATOM 3098 C CA . ASN B 1 130 ? 10 9.242 5.625 1 98.12 130 ASN B CA 1
ATOM 3099 C C . ASN B 1 130 ? 11.469 9.648 5.609 1 98.12 130 ASN B C 1
ATOM 3101 O O . ASN B 1 130 ? 11.891 10.445 4.77 1 98.12 130 ASN B O 1
ATOM 3105 N N . VAL B 1 131 ? 12.219 9.148 6.57 1 97.44 131 VAL B N 1
ATOM 3106 C CA . VAL B 1 131 ? 13.656 9.414 6.672 1 97.44 131 VAL B CA 1
ATOM 3107 C C . VAL B 1 131 ? 14.445 8.172 6.258 1 97.44 131 VAL B C 1
ATOM 3109 O O . VAL B 1 131 ? 14.422 7.156 6.953 1 97.44 131 VAL B O 1
ATOM 3112 N N . ALA B 1 132 ? 15.188 8.305 5.16 1 94.56 132 ALA B N 1
ATOM 3113 C CA . ALA B 1 132 ? 15.93 7.156 4.648 1 94.56 132 ALA B CA 1
ATOM 3114 C C . ALA B 1 132 ? 16.859 6.586 5.719 1 94.56 132 ALA B C 1
ATOM 3116 O O . ALA B 1 132 ? 17.531 7.336 6.43 1 94.56 132 ALA B O 1
ATOM 3117 N N . ASP B 1 133 ? 16.828 5.258 5.953 1 86.81 133 ASP B N 1
ATOM 3118 C CA . ASP B 1 133 ? 17.703 4.449 6.797 1 86.81 133 ASP B CA 1
ATOM 3119 C C . ASP B 1 133 ? 17.484 4.77 8.273 1 86.81 133 ASP B C 1
ATOM 3121 O O . ASP B 1 133 ? 18.391 4.625 9.086 1 86.81 133 ASP B O 1
ATOM 3125 N N . ASN B 1 134 ? 16.344 5.34 8.656 1 91.81 134 ASN B N 1
ATOM 3126 C CA . ASN B 1 134 ? 15.969 5.613 10.039 1 91.81 134 ASN B CA 1
ATOM 3127 C C . ASN B 1 134 ? 14.539 5.172 10.328 1 91.81 134 ASN B C 1
ATOM 3129 O O . ASN B 1 134 ? 13.633 6.004 10.406 1 91.81 134 ASN B O 1
ATOM 3133 N N . PRO B 1 135 ? 14.32 3.977 10.586 1 89.31 135 PRO B N 1
ATOM 3134 C CA . PRO B 1 135 ? 12.984 3.393 10.695 1 89.31 135 PRO B CA 1
ATOM 3135 C C . PRO B 1 135 ? 12.125 4.074 11.758 1 89.31 135 PRO B C 1
ATOM 3137 O O . PRO B 1 135 ? 10.953 4.359 11.523 1 89.31 135 PRO B O 1
ATOM 3140 N N . PRO B 1 136 ? 12.664 4.504 12.922 1 91.62 136 PRO B N 1
ATOM 3141 C CA . PRO B 1 136 ? 11.828 5.145 13.945 1 91.62 136 PRO B CA 1
ATOM 3142 C C . PRO B 1 136 ? 11.227 6.465 13.477 1 91.62 136 PRO B C 1
ATOM 3144 O O . PRO B 1 136 ? 10.25 6.945 14.055 1 91.62 136 PRO B O 1
ATOM 3147 N N . LEU B 1 137 ? 11.82 7.051 12.453 1 96.19 137 LEU B N 1
ATOM 3148 C CA . LEU B 1 137 ? 11.352 8.344 11.969 1 96.19 137 LEU B CA 1
ATOM 3149 C C . LEU B 1 137 ? 10.641 8.203 10.633 1 96.19 137 LEU B C 1
ATOM 3151 O O . LEU B 1 137 ? 10.617 9.141 9.828 1 96.19 137 LEU B O 1
ATOM 3155 N N . CYS B 1 138 ? 10.109 7.02 10.398 1 96.06 138 CYS B N 1
ATOM 3156 C CA . CYS B 1 138 ? 9.359 6.754 9.18 1 96.06 138 CYS B CA 1
ATOM 3157 C C . CYS B 1 138 ? 7.887 6.504 9.484 1 96.06 138 CYS B C 1
ATOM 3159 O O . CYS B 1 138 ? 7.547 5.543 10.18 1 96.06 138 CYS B O 1
ATOM 3161 N N . ASP B 1 139 ? 7.078 7.375 8.984 1 97 139 ASP B N 1
ATOM 3162 C CA . ASP B 1 139 ? 5.637 7.176 9.117 1 97 139 ASP B CA 1
ATOM 3163 C C . ASP B 1 139 ? 5.141 6.086 8.172 1 97 139 ASP B C 1
ATOM 3165 O O . ASP B 1 139 ? 4.051 5.547 8.359 1 97 139 ASP B O 1
ATOM 3169 N N . PHE B 1 140 ? 5.906 5.797 7.191 1 96.94 140 PHE B N 1
ATOM 3170 C CA . PHE B 1 140 ? 5.543 4.805 6.191 1 96.94 140 PHE B CA 1
ATOM 3171 C C . PHE B 1 140 ? 6.785 4.215 5.535 1 96.94 140 PHE B C 1
ATOM 3173 O O . PHE B 1 140 ? 7.883 4.762 5.668 1 96.94 140 PHE B O 1
ATOM 3180 N N . TYR B 1 141 ? 6.555 3.121 4.773 1 94.69 141 TYR B N 1
ATOM 3181 C CA . TYR B 1 141 ? 7.605 2.455 4.012 1 94.69 141 TYR B CA 1
ATOM 3182 C C . TYR B 1 141 ? 7.152 2.189 2.58 1 94.69 141 TYR B C 1
ATOM 3184 O O . TYR B 1 141 ? 5.961 2.01 2.32 1 94.69 141 TYR B O 1
ATOM 3192 N N . PHE B 1 142 ? 7.965 2.182 1.561 1 93.19 142 PHE B N 1
ATOM 3193 C CA . PHE B 1 142 ? 7.668 1.903 0.16 1 93.19 142 PHE B CA 1
ATOM 3194 C C . PHE B 1 142 ? 7.535 0.404 -0.077 1 93.19 142 PHE B C 1
ATOM 3196 O O . PHE B 1 142 ? 6.812 -0.025 -0.981 1 93.19 142 PHE B O 1
ATOM 3203 N N . GLY B 1 143 ? 8.016 -0.443 0.611 1 91.25 143 GLY B N 1
ATOM 3204 C CA . GLY B 1 143 ? 7.988 -1.881 0.395 1 91.25 143 GLY B CA 1
ATOM 3205 C C . GLY B 1 143 ? 8.438 -2.285 -0.996 1 91.25 143 GLY B C 1
ATOM 3206 O O . GLY B 1 143 ? 9.016 -1.476 -1.728 1 91.25 143 GLY B O 1
ATOM 3207 N N . ALA B 1 144 ? 8.25 -3.576 -1.454 1 93.88 144 ALA B N 1
ATOM 3208 C CA . ALA B 1 144 ? 8.555 -4.098 -2.785 1 93.88 144 ALA B CA 1
ATOM 3209 C C . ALA B 1 144 ? 7.352 -3.961 -3.713 1 93.88 144 ALA B C 1
ATOM 3211 O O . ALA B 1 144 ? 6.23 -4.324 -3.346 1 93.88 144 ALA B O 1
ATOM 3212 N N . ASN B 1 145 ? 7.574 -3.455 -4.918 1 96.06 145 ASN B N 1
ATOM 3213 C CA . ASN B 1 145 ? 6.457 -3.168 -5.809 1 96.06 145 ASN B CA 1
ATOM 3214 C C . ASN B 1 145 ? 6.496 -4.043 -7.059 1 96.06 145 ASN B C 1
ATOM 3216 O O . ASN B 1 145 ? 7.57 -4.383 -7.551 1 96.06 145 ASN B O 1
ATOM 3220 N N . VAL B 1 146 ? 5.328 -4.402 -7.52 1 95.31 146 VAL B N 1
ATOM 3221 C CA . VAL B 1 146 ? 5.125 -5.086 -8.789 1 95.31 146 VAL B CA 1
ATOM 3222 C C . VAL B 1 146 ? 4.152 -4.289 -9.656 1 95.31 146 VAL B C 1
ATOM 3224 O O . VAL B 1 146 ? 3.127 -3.809 -9.172 1 95.31 146 VAL B O 1
ATOM 3227 N N . GLU B 1 147 ? 4.555 -4.09 -10.852 1 92.31 147 GLU B N 1
ATOM 3228 C CA . GLU B 1 147 ? 3.646 -3.514 -11.844 1 92.31 147 GLU B CA 1
ATOM 3229 C C . GLU B 1 147 ? 3.486 -4.438 -13.047 1 92.31 147 GLU B C 1
ATOM 3231 O O . GLU B 1 147 ? 4.469 -4.789 -13.703 1 92.31 147 GLU B O 1
ATOM 3236 N N . VAL B 1 148 ? 2.221 -4.805 -13.234 1 88.31 148 VAL B N 1
ATOM 3237 C CA . VAL B 1 148 ? 1.938 -5.691 -14.359 1 88.31 148 VAL B CA 1
ATOM 3238 C C . VAL B 1 148 ? 0.587 -5.336 -14.977 1 88.31 148 VAL B C 1
ATOM 3240 O O . VAL B 1 148 ? -0.437 -5.348 -14.289 1 88.31 148 VAL B O 1
ATOM 3243 N N . GLU B 1 149 ? 0.511 -5.047 -16.297 1 81.56 149 GLU B N 1
ATOM 3244 C CA . GLU B 1 149 ? -0.708 -4.875 -17.078 1 81.56 149 GLU B CA 1
ATOM 3245 C C . GLU B 1 149 ? -1.706 -3.975 -16.359 1 81.56 149 GLU B C 1
ATOM 3247 O O . GLU B 1 149 ? -2.875 -4.336 -16.203 1 81.56 149 GLU B O 1
ATOM 3252 N N . GLY B 1 150 ? -1.215 -2.865 -15.797 1 82.5 150 GLY B N 1
ATOM 3253 C CA . GLY B 1 150 ? -2.107 -1.891 -15.195 1 82.5 150 GLY B CA 1
ATOM 3254 C C . GLY B 1 150 ? -2.361 -2.146 -13.719 1 82.5 150 GLY B C 1
ATOM 3255 O O . GLY B 1 150 ? -3.055 -1.368 -13.062 1 82.5 150 GLY B O 1
ATOM 3256 N N . LEU B 1 151 ? -1.804 -3.281 -13.211 1 90 151 LEU B N 1
ATOM 3257 C CA . LEU B 1 151 ? -1.943 -3.621 -11.797 1 90 151 LEU B CA 1
ATOM 3258 C C . LEU B 1 151 ? -0.71 -3.191 -11.016 1 90 151 LEU B C 1
ATOM 3260 O O . LEU B 1 151 ? 0.407 -3.227 -11.531 1 90 151 LEU B O 1
ATOM 3264 N N . GLN B 1 152 ? -0.94 -2.779 -9.836 1 95.25 152 GLN B N 1
ATOM 3265 C CA . GLN B 1 152 ? 0.139 -2.5 -8.891 1 95.25 152 GLN B CA 1
ATOM 3266 C C . GLN B 1 152 ? 0.025 -3.377 -7.648 1 95.25 152 GLN B C 1
ATOM 3268 O O . GLN B 1 152 ? -1.074 -3.598 -7.137 1 95.25 152 GLN B O 1
ATOM 3273 N N . LEU B 1 153 ? 1.111 -3.891 -7.227 1 96.94 153 LEU B N 1
ATOM 3274 C CA . LEU B 1 153 ? 1.171 -4.641 -5.977 1 96.94 153 LEU B CA 1
ATOM 3275 C C . LEU B 1 153 ? 2.25 -4.086 -5.059 1 96.94 153 LEU B C 1
ATOM 3277 O O . LEU B 1 153 ? 3.348 -3.752 -5.512 1 96.94 153 LEU B O 1
ATOM 3281 N N . LEU B 1 154 ? 1.934 -3.969 -3.822 1 97.56 154 LEU B N 1
ATOM 3282 C CA . LEU B 1 154 ? 2.885 -3.658 -2.76 1 97.56 154 LEU B CA 1
ATOM 3283 C C . LEU B 1 154 ? 3.082 -4.859 -1.84 1 97.56 154 LEU B C 1
ATOM 3285 O O . LEU B 1 154 ? 2.111 -5.422 -1.33 1 97.56 154 LEU B O 1
ATOM 3289 N N . ILE B 1 155 ? 4.305 -5.254 -1.671 1 96.06 155 ILE B N 1
ATOM 3290 C CA . ILE B 1 155 ? 4.625 -6.398 -0.824 1 96.06 155 ILE B CA 1
ATOM 3291 C C . ILE B 1 155 ? 5.477 -5.941 0.358 1 96.06 155 ILE B C 1
ATOM 3293 O O . ILE B 1 155 ? 6.477 -5.242 0.177 1 96.06 155 ILE B O 1
ATOM 3297 N N . SER B 1 156 ? 5.02 -6.328 1.509 1 93 156 SER B N 1
ATOM 3298 C CA . SER B 1 156 ? 5.738 -5.98 2.73 1 93 156 SER B CA 1
ATOM 3299 C C . SER B 1 156 ? 5.91 -7.195 3.637 1 93 156 SER B C 1
ATOM 3301 O O . SER B 1 156 ? 4.992 -8.008 3.771 1 93 156 SER B O 1
ATOM 3303 N N . SER B 1 157 ? 7.051 -7.309 4.227 1 85.56 157 SER B N 1
ATOM 3304 C CA . SER B 1 157 ? 7.301 -8.352 5.219 1 85.56 157 SER B CA 1
ATOM 3305 C C . SER B 1 157 ? 7.227 -7.793 6.637 1 85.56 157 SER B C 1
ATOM 3307 O O . SER B 1 157 ? 7.598 -8.477 7.594 1 85.56 157 SER B O 1
ATOM 3309 N N . ASN B 1 158 ? 6.84 -6.539 6.809 1 81.19 158 ASN B N 1
ATOM 3310 C CA . ASN B 1 158 ? 6.742 -5.848 8.094 1 81.19 158 ASN B CA 1
ATOM 3311 C C . ASN B 1 158 ? 8.047 -5.938 8.875 1 81.19 158 ASN B C 1
ATOM 3313 O O . ASN B 1 158 ? 8.039 -6.184 10.078 1 81.19 158 ASN B O 1
ATOM 3317 N N . GLY B 1 159 ? 9.172 -5.805 8.156 1 70.75 159 GLY B N 1
ATOM 3318 C CA . GLY B 1 159 ? 10.469 -5.723 8.797 1 70.75 159 GLY B CA 1
ATOM 3319 C C . GLY B 1 159 ? 11.141 -7.074 8.953 1 70.75 159 GLY B C 1
ATOM 3320 O O . GLY B 1 159 ? 12.312 -7.152 9.328 1 70.75 159 GLY B O 1
ATOM 3321 N N . SER B 1 160 ? 10.492 -8.141 8.695 1 67.62 160 SER B N 1
ATOM 3322 C CA . SER B 1 160 ? 11.094 -9.445 8.969 1 67.62 160 SER B CA 1
ATOM 3323 C C . SER B 1 160 ? 12.281 -9.703 8.047 1 67.62 160 SER B C 1
ATOM 3325 O O . SER B 1 160 ? 13.32 -10.188 8.492 1 67.62 160 SER B O 1
ATOM 3327 N N . SER B 1 161 ? 12.117 -9.414 6.723 1 70.62 161 SER B N 1
ATOM 3328 C CA . SER B 1 161 ? 13.227 -9.703 5.82 1 70.62 161 SER B CA 1
ATOM 3329 C C . SER B 1 161 ? 13.039 -9.016 4.477 1 70.62 161 SER B C 1
ATOM 3331 O O . SER B 1 161 ? 12.234 -9.453 3.65 1 70.62 161 SER B O 1
ATOM 3333 N N . PRO B 1 162 ? 13.742 -7.898 4.293 1 73.75 162 PRO B N 1
ATOM 3334 C CA . PRO B 1 162 ? 13.672 -7.246 2.982 1 73.75 162 PRO B CA 1
ATOM 3335 C C . PRO B 1 162 ? 14 -8.195 1.833 1 73.75 162 PRO B C 1
ATOM 3337 O O . PRO B 1 162 ? 13.398 -8.109 0.761 1 73.75 162 PRO B O 1
ATOM 3340 N N . ARG B 1 163 ? 14.891 -9.047 2.049 1 71.62 163 ARG B N 1
ATOM 3341 C CA . ARG B 1 163 ? 15.25 -10.023 1.023 1 71.62 163 ARG B CA 1
ATOM 3342 C C . ARG B 1 163 ? 14.078 -10.953 0.719 1 71.62 163 ARG B C 1
ATOM 3344 O O . ARG B 1 163 ? 13.828 -11.281 -0.442 1 71.62 163 ARG B O 1
ATOM 3351 N N . PHE B 1 164 ? 13.43 -11.32 1.756 1 77 164 PHE B N 1
ATOM 3352 C CA . PHE B 1 164 ? 12.258 -12.188 1.595 1 77 164 PHE B CA 1
ATOM 3353 C C . PHE B 1 164 ? 11.172 -11.477 0.793 1 77 164 PHE B C 1
ATOM 3355 O O . PHE B 1 164 ? 10.602 -12.055 -0.133 1 77 164 PHE B O 1
ATOM 3362 N N . ALA B 1 165 ? 10.898 -10.258 1.071 1 85.5 165 ALA B N 1
ATOM 3363 C CA . ALA B 1 165 ? 9.906 -9.477 0.339 1 85.5 165 ALA B CA 1
ATOM 3364 C C . ALA B 1 165 ? 10.273 -9.359 -1.138 1 85.5 165 ALA B C 1
ATOM 3366 O O . ALA B 1 165 ? 9.414 -9.477 -2.01 1 85.5 165 ALA B O 1
ATOM 3367 N N . ALA B 1 166 ? 11.539 -9.195 -1.398 1 84.5 166 ALA B N 1
ATOM 3368 C CA . ALA B 1 166 ? 12.016 -9.062 -2.773 1 84.5 166 ALA B CA 1
ATOM 3369 C C . ALA B 1 166 ? 11.82 -10.367 -3.547 1 84.5 166 ALA B C 1
ATOM 3371 O O . ALA B 1 166 ? 11.438 -10.352 -4.719 1 84.5 166 ALA B O 1
ATOM 3372 N N . LEU B 1 167 ? 12.117 -11.453 -2.885 1 82.38 167 LEU B N 1
ATOM 3373 C CA . LEU B 1 167 ? 11.945 -12.758 -3.512 1 82.38 167 LEU B CA 1
ATOM 3374 C C . LEU B 1 167 ? 10.484 -13.008 -3.857 1 82.38 167 LEU B C 1
ATOM 3376 O O . LEU B 1 167 ? 10.172 -13.516 -4.938 1 82.38 167 LEU B O 1
ATOM 3380 N N . ILE B 1 168 ? 9.633 -12.641 -2.945 1 89.06 168 ILE B N 1
ATOM 3381 C CA . ILE B 1 168 ? 8.203 -12.82 -3.17 1 89.06 168 ILE B CA 1
ATOM 3382 C C . ILE B 1 168 ? 7.734 -11.898 -4.293 1 89.06 168 ILE B C 1
ATOM 3384 O O . ILE B 1 168 ? 6.938 -12.305 -5.145 1 89.06 168 ILE B O 1
ATOM 3388 N N . ARG B 1 169 ? 8.219 -10.695 -4.273 1 91.81 169 ARG B N 1
ATOM 3389 C CA . ARG B 1 169 ? 7.914 -9.75 -5.344 1 91.81 169 ARG B CA 1
ATOM 3390 C C . ARG B 1 169 ? 8.25 -10.344 -6.707 1 91.81 169 ARG B C 1
ATOM 3392 O O . ARG B 1 169 ? 7.414 -10.328 -7.617 1 91.81 169 ARG B O 1
ATOM 3399 N N . ASP B 1 170 ? 9.438 -10.867 -6.801 1 87.38 170 ASP B N 1
ATOM 3400 C CA . ASP B 1 170 ? 9.875 -11.438 -8.07 1 87.38 170 ASP B CA 1
ATOM 3401 C C . ASP B 1 170 ? 9.031 -12.648 -8.453 1 87.38 170 ASP B C 1
ATOM 3403 O O . ASP B 1 170 ? 8.695 -12.828 -9.633 1 87.38 170 ASP B O 1
ATOM 3407 N N . GLU B 1 171 ? 8.703 -13.445 -7.473 1 86.56 171 GLU B N 1
ATOM 3408 C CA . GLU B 1 171 ? 7.863 -14.625 -7.699 1 86.56 171 GLU B CA 1
ATOM 3409 C C . GLU B 1 171 ? 6.477 -14.219 -8.195 1 86.56 171 GLU B C 1
ATOM 3411 O O . GLU B 1 171 ? 5.969 -14.789 -9.164 1 86.56 171 GLU B O 1
ATOM 3416 N N . VAL B 1 172 ? 5.879 -13.305 -7.543 1 92 172 VAL B N 1
ATOM 3417 C CA . VAL B 1 172 ? 4.539 -12.844 -7.898 1 92 172 VAL B CA 1
ATOM 3418 C C . VAL B 1 172 ? 4.559 -12.227 -9.297 1 92 172 VAL B C 1
ATOM 3420 O O . VAL B 1 172 ? 3.676 -12.5 -10.117 1 92 172 VAL B O 1
ATOM 3423 N N . LYS B 1 173 ? 5.574 -11.43 -9.539 1 91.38 173 LYS B N 1
ATOM 3424 C CA . LYS B 1 173 ? 5.711 -10.82 -10.859 1 91.38 173 LYS B CA 1
ATOM 3425 C C . LYS B 1 173 ? 5.785 -11.883 -11.953 1 91.38 173 LYS B C 1
ATOM 3427 O O . LYS B 1 173 ? 5.055 -11.82 -12.938 1 91.38 173 LYS B O 1
ATOM 3432 N N . ARG B 1 174 ? 6.664 -12.836 -11.781 1 84.62 174 ARG B N 1
ATOM 3433 C CA . ARG B 1 174 ? 6.828 -13.922 -12.742 1 84.62 174 ARG B CA 1
ATOM 3434 C C . ARG B 1 174 ? 5.516 -14.672 -12.953 1 84.62 174 ARG B C 1
ATOM 3436 O O . ARG B 1 174 ? 5.121 -14.938 -14.086 1 84.62 174 ARG B O 1
ATOM 3443 N N . HIS B 1 175 ? 4.902 -14.945 -11.82 1 85.62 175 HIS B N 1
ATOM 3444 C CA . HIS B 1 175 ? 3.648 -15.688 -11.883 1 85.62 175 HIS B CA 1
ATOM 3445 C C . HIS B 1 175 ? 2.592 -14.93 -12.672 1 85.62 175 HIS B C 1
ATOM 3447 O O . HIS B 1 175 ? 1.941 -15.492 -13.555 1 85.62 175 HIS B O 1
ATOM 3453 N N . LEU B 1 176 ? 2.43 -13.711 -12.438 1 89.25 176 LEU B N 1
ATOM 3454 C CA . LEU B 1 176 ? 1.402 -12.906 -13.094 1 89.25 176 LEU B CA 1
ATOM 3455 C C . LEU B 1 176 ? 1.727 -12.711 -14.57 1 89.25 176 LEU B C 1
ATOM 3457 O O . LEU B 1 176 ? 0.821 -12.633 -15.398 1 89.25 176 LEU B O 1
ATOM 3461 N N . GLU B 1 177 ? 2.994 -12.555 -14.867 1 86.81 177 GLU B N 1
ATOM 3462 C CA . GLU B 1 177 ? 3.414 -12.352 -16.25 1 86.81 177 GLU B CA 1
ATOM 3463 C C . GLU B 1 177 ? 3.17 -13.602 -17.094 1 86.81 177 GLU B C 1
ATOM 3465 O O . GLU B 1 177 ? 3.117 -13.523 -18.312 1 86.81 177 GLU B O 1
ATOM 3470 N N . THR B 1 178 ? 3.102 -14.719 -16.438 1 82.5 178 THR B N 1
ATOM 3471 C CA . THR B 1 178 ? 2.836 -15.953 -17.156 1 82.5 178 THR B CA 1
ATOM 3472 C C . THR B 1 178 ? 1.351 -16.078 -17.5 1 82.5 178 THR B C 1
ATOM 3474 O O . THR B 1 178 ? 0.961 -16.891 -18.328 1 82.5 178 THR B O 1
ATOM 3477 N N . LEU B 1 179 ? 0.578 -15.305 -16.828 1 83.88 179 LEU B N 1
ATOM 3478 C CA . LEU B 1 179 ? -0.868 -15.375 -17.016 1 83.88 179 LEU B CA 1
ATOM 3479 C C . LEU B 1 179 ? -1.314 -14.469 -18.156 1 83.88 179 LEU B C 1
ATOM 3481 O O . LEU B 1 179 ? -0.686 -13.438 -18.422 1 83.88 179 LEU B O 1
ATOM 3485 N N . ASP B 1 180 ? -2.223 -14.906 -18.922 1 83.5 180 ASP B N 1
ATOM 3486 C CA . ASP B 1 180 ? -2.848 -14.031 -19.922 1 83.5 180 ASP B CA 1
ATOM 3487 C C . ASP B 1 180 ? -3.982 -13.219 -19.297 1 83.5 180 ASP B C 1
ATOM 3489 O O . ASP B 1 180 ? -5.156 -13.523 -19.5 1 83.5 180 ASP B O 1
ATOM 3493 N N . LEU B 1 181 ? -3.652 -12.195 -18.594 1 82.06 181 LEU B N 1
ATOM 3494 C CA . LEU B 1 181 ? -4.594 -11.438 -17.766 1 82.06 181 LEU B CA 1
ATOM 3495 C C . LEU B 1 181 ? -5.613 -10.711 -18.641 1 82.06 181 LEU B C 1
ATOM 3497 O O . LEU B 1 181 ? -6.801 -10.688 -18.312 1 82.06 181 LEU B O 1
ATOM 3501 N N . GLU B 1 182 ? -5.121 -10.156 -19.688 1 79.38 182 GLU B N 1
ATOM 3502 C CA . GLU B 1 182 ? -6.027 -9.445 -20.578 1 79.38 182 GLU B CA 1
ATOM 3503 C C . GLU B 1 182 ? -7.098 -10.375 -21.141 1 79.38 182 GLU B C 1
ATOM 3505 O O . GLU B 1 182 ? -8.289 -10.055 -21.109 1 79.38 182 GLU B O 1
ATOM 3510 N N . LYS B 1 183 ? -6.691 -11.508 -21.672 1 85.81 183 LYS B N 1
ATOM 3511 C CA . LYS B 1 183 ? -7.633 -12.477 -22.234 1 85.81 183 LYS B CA 1
ATOM 3512 C C . LYS B 1 183 ? -8.578 -13 -21.156 1 85.81 183 LYS B C 1
ATOM 3514 O O . LYS B 1 183 ? -9.758 -13.227 -21.406 1 85.81 183 LYS B O 1
ATOM 3519 N N . SER B 1 184 ? -7.988 -13.148 -19.984 1 85.62 184 SER B N 1
ATOM 3520 C CA . SER B 1 184 ? -8.805 -13.641 -18.891 1 85.62 184 SER B CA 1
ATOM 3521 C C . SER B 1 184 ? -9.922 -12.664 -18.547 1 85.62 184 SER B C 1
ATOM 3523 O O . SER B 1 184 ? -11.086 -13.062 -18.406 1 85.62 184 SER B O 1
ATOM 3525 N N . VAL B 1 185 ? -9.617 -11.422 -18.469 1 78.25 185 VAL B N 1
ATOM 3526 C CA . VAL B 1 185 ? -10.602 -10.398 -18.125 1 78.25 185 VAL B CA 1
ATOM 3527 C C . VAL B 1 185 ? -11.625 -10.281 -19.25 1 78.25 185 VAL B C 1
ATOM 3529 O O . VAL B 1 185 ? -12.828 -10.148 -19 1 78.25 185 VAL B O 1
ATOM 3532 N N . GLU B 1 186 ? -11.164 -10.352 -20.438 1 83.56 186 GLU B N 1
ATOM 3533 C CA . GLU B 1 186 ? -12.055 -10.289 -21.594 1 83.56 186 GLU B CA 1
ATOM 3534 C C . GLU B 1 186 ? -13.031 -11.453 -21.609 1 83.56 186 GLU B C 1
ATOM 3536 O O . GLU B 1 186 ? -14.227 -11.273 -21.859 1 83.56 186 GLU B O 1
ATOM 3541 N N . THR B 1 187 ? -12.492 -12.625 -21.422 1 87.81 187 THR B N 1
ATOM 3542 C CA . THR B 1 187 ? -13.312 -13.828 -21.422 1 87.81 187 THR B CA 1
ATOM 3543 C C . THR B 1 187 ? -14.375 -13.766 -20.328 1 87.81 187 THR B C 1
ATOM 3545 O O . THR B 1 187 ? -15.547 -14.086 -20.578 1 87.81 187 THR B O 1
ATOM 3548 N N . LEU B 1 188 ? -14 -13.297 -19.156 1 85.12 188 LEU B N 1
ATOM 3549 C CA . LEU B 1 188 ? -14.953 -13.164 -18.047 1 85.12 188 LEU B CA 1
ATOM 3550 C C . LEU B 1 188 ? -16 -12.102 -18.375 1 85.12 188 LEU B C 1
ATOM 3552 O O . LEU B 1 188 ? -17.172 -12.266 -18.031 1 85.12 188 LEU B O 1
ATOM 3556 N N . GLY B 1 189 ? -15.539 -11.094 -18.984 1 83.44 189 GLY B N 1
ATOM 3557 C CA . GLY B 1 189 ? -16.469 -10.07 -19.422 1 83.44 189 GLY B CA 1
ATOM 3558 C C . GLY B 1 189 ? -17.484 -10.586 -20.422 1 83.44 189 GLY B C 1
ATOM 3559 O O . GLY B 1 189 ? -18.688 -10.289 -20.312 1 83.44 189 GLY B O 1
ATOM 3560 N N . THR B 1 190 ? -17.047 -11.312 -21.391 1 89.12 190 THR B N 1
ATOM 3561 C CA . THR B 1 190 ? -17.922 -11.906 -22.406 1 89.12 190 THR B CA 1
ATOM 3562 C C . THR B 1 190 ? -18.922 -12.852 -21.766 1 89.12 190 THR B C 1
ATOM 3564 O O . THR B 1 190 ? -20.109 -12.828 -22.094 1 89.12 190 THR B O 1
ATOM 3567 N N . LEU B 1 191 ? -18.484 -13.656 -20.875 1 89.88 191 LEU B N 1
ATOM 3568 C CA . LEU B 1 191 ? -19.359 -14.57 -20.156 1 89.88 191 LEU B CA 1
ATOM 3569 C C . LEU B 1 191 ? -20.453 -13.812 -19.422 1 89.88 191 LEU B C 1
ATOM 3571 O O . LEU B 1 191 ? -21.625 -14.164 -19.5 1 89.88 191 LEU B O 1
ATOM 3575 N N . ARG B 1 192 ? -20.047 -12.75 -18.719 1 85.19 192 ARG B N 1
ATOM 3576 C CA . ARG B 1 192 ? -21 -11.945 -17.953 1 85.19 192 ARG B CA 1
ATOM 3577 C C . ARG B 1 192 ? -22.047 -11.312 -18.859 1 85.19 192 ARG B C 1
ATOM 3579 O O . ARG B 1 192 ? -23.234 -11.32 -18.547 1 85.19 192 ARG B O 1
ATOM 3586 N N . SER B 1 193 ? -21.625 -10.891 -19.953 1 88.62 193 SER B N 1
ATOM 3587 C CA . SER B 1 193 ? -22.531 -10.258 -20.906 1 88.62 193 SER B CA 1
ATOM 3588 C C . SER B 1 193 ? -23.516 -11.266 -21.484 1 88.62 193 SER B C 1
ATOM 3590 O O . SER B 1 193 ? -24.719 -10.977 -21.609 1 88.62 193 SER B O 1
ATOM 3592 N N . ARG B 1 194 ? -23.062 -12.383 -21.797 1 91.06 194 ARG B N 1
ATOM 3593 C CA . ARG B 1 194 ? -23.891 -13.414 -22.406 1 91.06 194 ARG B CA 1
ATOM 3594 C C . ARG B 1 194 ? -24.953 -13.922 -21.422 1 91.06 194 ARG B C 1
ATOM 3596 O O . ARG B 1 194 ? -26.094 -14.141 -21.812 1 91.06 194 ARG B O 1
ATOM 3603 N N . ILE B 1 195 ? -24.562 -14.086 -20.219 1 90 195 ILE B N 1
ATOM 3604 C CA . ILE B 1 195 ? -25.5 -14.594 -19.234 1 90 195 ILE B CA 1
ATOM 3605 C C . ILE B 1 195 ? -26.516 -13.5 -18.891 1 90 195 ILE B C 1
ATOM 3607 O O . ILE B 1 195 ? -27.672 -13.797 -18.578 1 90 195 ILE B O 1
ATOM 3611 N N . ARG B 1 196 ? -26.094 -12.266 -18.875 1 87.75 196 ARG B N 1
ATOM 3612 C CA . ARG B 1 196 ? -27.016 -11.148 -18.641 1 87.75 196 ARG B CA 1
ATOM 3613 C C . ARG B 1 196 ? -28.078 -11.086 -19.719 1 87.75 196 ARG B C 1
ATOM 3615 O O . ARG B 1 196 ? -29.25 -10.82 -19.438 1 87.75 196 ARG B O 1
ATOM 3622 N N . ASP B 1 197 ? -27.609 -11.352 -20.906 1 88.88 197 ASP B N 1
ATOM 3623 C CA . ASP B 1 197 ? -28.531 -11.328 -22.047 1 88.88 197 ASP B CA 1
ATOM 3624 C C . ASP B 1 197 ? -29.562 -12.453 -21.953 1 88.88 197 ASP B C 1
ATOM 3626 O O . ASP B 1 197 ? -30.688 -12.32 -22.422 1 88.88 197 ASP B O 1
ATOM 3630 N N . LEU B 1 198 ? -29.203 -13.531 -21.344 1 86.81 198 LEU B N 1
ATOM 3631 C CA . LEU B 1 198 ? -30.078 -14.695 -21.188 1 86.81 198 LEU B CA 1
ATOM 3632 C C . LEU B 1 198 ? -31.078 -14.477 -20.062 1 86.81 198 LEU B C 1
ATOM 3634 O O . LEU B 1 198 ? -32.188 -15.039 -20.078 1 86.81 198 LEU B O 1
ATOM 3638 N N . SER B 1 199 ? -30.672 -13.797 -19.031 1 80.94 199 SER B N 1
ATOM 3639 C CA . SER B 1 199 ? -31.547 -13.547 -17.891 1 80.94 199 SER B CA 1
ATOM 3640 C C . SER B 1 199 ? -31.547 -12.062 -17.516 1 80.94 199 SER B C 1
ATOM 3642 O O . SER B 1 199 ? -31.062 -11.695 -16.438 1 80.94 199 SER B O 1
ATOM 3644 N N . PRO B 1 200 ? -32.25 -11.273 -18.328 1 73.25 200 PRO B N 1
ATOM 3645 C CA . PRO B 1 200 ? -32.219 -9.82 -18.125 1 73.25 200 PRO B CA 1
ATOM 3646 C C . PRO B 1 200 ? -33.094 -9.359 -16.969 1 73.25 200 PRO B C 1
ATOM 3648 O O . PRO B 1 200 ? -32.938 -8.242 -16.469 1 73.25 200 PRO B O 1
ATOM 3651 N N . ASP B 1 201 ? -33.906 -10.25 -16.484 1 74.56 201 ASP B N 1
ATOM 3652 C CA . ASP B 1 201 ? -34.875 -9.859 -15.445 1 74.56 201 ASP B CA 1
ATOM 3653 C C . ASP B 1 201 ? -34.125 -9.555 -14.133 1 74.56 201 ASP B C 1
ATOM 3655 O O . ASP B 1 201 ? -33.25 -10.305 -13.719 1 74.56 201 ASP B O 1
ATOM 3659 N N . MET B 1 202 ? -34.469 -8.469 -13.555 1 69.69 202 MET B N 1
ATOM 3660 C CA . MET B 1 202 ? -33.906 -7.984 -12.305 1 69.69 202 MET B CA 1
ATOM 3661 C C . MET B 1 202 ? -34.062 -9.023 -11.195 1 69.69 202 MET B C 1
ATOM 3663 O O . MET B 1 202 ? -33.219 -9.109 -10.305 1 69.69 202 MET B O 1
ATOM 3667 N N . SER B 1 203 ? -35.156 -9.828 -11.281 1 75.12 203 SER B N 1
ATOM 3668 C CA . SER B 1 203 ? -35.406 -10.828 -10.258 1 75.12 203 SER B CA 1
ATOM 3669 C C . SER B 1 203 ? -34.344 -11.906 -10.242 1 75.12 203 SER B C 1
ATOM 3671 O O . SER B 1 203 ? -34.125 -12.555 -9.211 1 75.12 203 SER B O 1
ATOM 3673 N N . GLN B 1 204 ? -33.656 -11.938 -11.344 1 78.5 204 GLN B N 1
ATOM 3674 C CA . GLN B 1 204 ? -32.625 -12.984 -11.461 1 78.5 204 GLN B CA 1
ATOM 3675 C C . GLN B 1 204 ? -31.234 -12.422 -11.266 1 78.5 204 GLN B C 1
ATOM 3677 O O . GLN B 1 204 ? -30.25 -13.164 -11.328 1 78.5 204 GLN B O 1
ATOM 3682 N N . SER B 1 205 ? -31.203 -11.125 -10.984 1 80.69 205 SER B N 1
ATOM 3683 C CA . SER B 1 205 ? -29.922 -10.445 -10.898 1 80.69 205 SER B CA 1
ATOM 3684 C C . SER B 1 205 ? -29.062 -11.016 -9.773 1 80.69 205 SER B C 1
ATOM 3686 O O . SER B 1 205 ? -27.859 -11.227 -9.945 1 80.69 205 SER B O 1
ATOM 3688 N N . LYS B 1 206 ? -29.75 -11.367 -8.711 1 82.44 206 LYS B N 1
ATOM 3689 C CA . LYS B 1 206 ? -29.031 -11.898 -7.562 1 82.44 206 LYS B CA 1
ATOM 3690 C C . LYS B 1 206 ? -28.406 -13.258 -7.879 1 82.44 206 LYS B C 1
ATOM 3692 O O . LYS B 1 206 ? -27.25 -13.508 -7.578 1 82.44 206 LYS B O 1
ATOM 3697 N N . TYR B 1 207 ? -29.25 -14.117 -8.484 1 86.81 207 TYR B N 1
ATOM 3698 C CA . TYR B 1 207 ? -28.781 -15.438 -8.852 1 86.81 207 TYR B CA 1
ATOM 3699 C C . TYR B 1 207 ? -27.625 -15.344 -9.859 1 86.81 207 TYR B C 1
ATOM 3701 O O . TYR B 1 207 ? -26.594 -15.992 -9.695 1 86.81 207 TYR B O 1
ATOM 3709 N N . ARG B 1 208 ? -27.844 -14.508 -10.867 1 86.88 208 ARG B N 1
ATOM 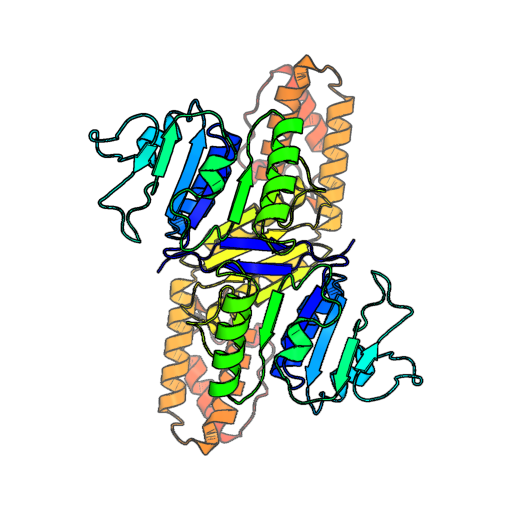3710 C CA . ARG B 1 208 ? -26.844 -14.328 -11.922 1 86.88 208 ARG B CA 1
ATOM 3711 C C . ARG B 1 208 ? -25.5 -13.883 -11.344 1 86.88 208 ARG B C 1
ATOM 3713 O O . ARG B 1 208 ? -24.453 -14.414 -11.719 1 86.88 208 ARG B O 1
ATOM 3720 N N . MET B 1 209 ? -25.484 -12.984 -10.398 1 84.69 209 MET B N 1
ATOM 3721 C CA . MET B 1 209 ? -24.266 -12.422 -9.82 1 84.69 209 MET B CA 1
ATOM 3722 C C . MET B 1 209 ? -23.562 -13.461 -8.953 1 84.69 209 MET B C 1
ATOM 3724 O O . MET B 1 209 ? -22.328 -13.562 -8.992 1 84.69 209 MET B O 1
ATOM 3728 N N . GLN B 1 210 ? -24.328 -14.258 -8.281 1 86.62 210 GLN B N 1
ATOM 3729 C CA . GLN B 1 210 ? -23.734 -15.312 -7.465 1 86.62 210 GLN B CA 1
ATOM 3730 C C . GLN B 1 210 ? -23.094 -16.391 -8.336 1 86.62 210 GLN B C 1
ATOM 3732 O O . GLN B 1 210 ? -22.016 -16.906 -8.016 1 86.62 210 GLN B O 1
ATOM 3737 N N . TRP B 1 211 ? -23.875 -16.688 -9.352 1 89.19 211 TRP B N 1
ATOM 3738 C CA . TRP B 1 211 ? -23.391 -17.719 -10.258 1 89.19 211 TRP B CA 1
ATOM 3739 C C . TRP B 1 211 ? -22.062 -17.297 -10.883 1 89.19 211 TRP B C 1
ATOM 3741 O O . TRP B 1 211 ? -21.094 -18.078 -10.883 1 89.19 211 TRP B O 1
ATOM 3751 N N . ILE B 1 212 ? -21.984 -16.078 -11.398 1 85.75 212 ILE B N 1
ATOM 3752 C CA . ILE B 1 212 ? -20.781 -15.602 -12.047 1 85.75 212 ILE B CA 1
ATOM 3753 C C . ILE B 1 212 ? -19.641 -15.531 -11.031 1 85.75 212 ILE B C 1
ATOM 3755 O O . ILE B 1 212 ? -18.484 -15.812 -11.359 1 85.75 212 ILE B O 1
ATOM 3759 N N . LYS B 1 213 ? -19.875 -15.07 -9.883 1 82.19 213 LYS B N 1
ATOM 3760 C CA . LYS B 1 213 ? -18.859 -15.031 -8.828 1 82.19 213 LYS B CA 1
ATOM 3761 C C . LYS B 1 213 ? -18.266 -16.406 -8.578 1 82.19 213 LYS B C 1
ATOM 3763 O O . LYS B 1 213 ? -17.047 -16.562 -8.523 1 82.19 213 LYS B O 1
ATOM 3768 N N . GLN B 1 214 ? -19.141 -17.406 -8.492 1 84.5 214 GLN B N 1
ATOM 3769 C CA . GLN B 1 214 ? -18.672 -18.766 -8.258 1 84.5 214 GLN B CA 1
ATOM 3770 C C . GLN B 1 214 ? -17.859 -19.297 -9.438 1 84.5 214 GLN B C 1
ATOM 3772 O O . GLN B 1 214 ? -16.828 -19.953 -9.25 1 84.5 214 GLN B O 1
ATOM 3777 N N . CYS B 1 215 ? -18.406 -19.016 -10.625 1 86.19 215 CYS B N 1
ATOM 3778 C CA . CYS B 1 215 ? -17.688 -19.406 -11.836 1 86.19 215 CYS B CA 1
ATOM 3779 C C . CYS B 1 215 ? -16.297 -18.812 -11.859 1 86.19 215 CYS B C 1
ATOM 3781 O O . CYS B 1 215 ? -15.312 -19.516 -12.117 1 86.19 215 CYS B O 1
ATOM 3783 N N . THR B 1 216 ? -16.172 -17.531 -11.562 1 81.06 216 THR B N 1
ATOM 3784 C CA . THR B 1 216 ? -14.898 -16.828 -11.539 1 81.06 216 THR B CA 1
ATOM 3785 C C . THR B 1 216 ? -13.961 -17.438 -10.5 1 81.06 216 THR B C 1
ATOM 3787 O O . THR B 1 216 ? -12.766 -17.594 -10.742 1 81.06 216 THR B O 1
ATOM 3790 N N . ASP B 1 217 ? -14.531 -17.828 -9.438 1 80.44 217 ASP B N 1
ATOM 3791 C CA . ASP B 1 217 ? -13.734 -18.422 -8.367 1 80.44 217 ASP B CA 1
ATOM 3792 C C . ASP B 1 217 ? -13.188 -19.797 -8.789 1 80.44 217 ASP B C 1
ATOM 3794 O O . ASP B 1 217 ? -12.062 -20.141 -8.445 1 80.44 217 ASP B O 1
ATOM 3798 N N . ILE B 1 218 ? -14.008 -20.516 -9.453 1 82.69 218 ILE B N 1
ATOM 3799 C CA . ILE B 1 218 ? -13.625 -21.859 -9.875 1 82.69 218 ILE B CA 1
ATOM 3800 C C . ILE B 1 218 ? -12.492 -21.766 -10.898 1 82.69 218 ILE B C 1
ATOM 3802 O O . ILE B 1 218 ? -11.484 -22.469 -10.781 1 82.69 218 ILE B O 1
ATOM 3806 N N . PHE B 1 219 ? -12.594 -20.938 -11.836 1 84 219 PHE B N 1
ATOM 3807 C CA . PHE B 1 219 ? -11.617 -20.844 -12.914 1 84 219 PHE B CA 1
ATOM 3808 C C . PHE B 1 219 ? -10.391 -20.062 -12.469 1 84 219 PHE B C 1
ATOM 3810 O O . PHE B 1 219 ? -9.258 -20.422 -12.805 1 84 219 PHE B O 1
ATOM 3817 N N . GLY B 1 220 ? -10.664 -19.094 -11.703 1 77 220 GLY B N 1
ATOM 3818 C CA . GLY B 1 220 ? -9.578 -18.188 -11.375 1 77 220 GLY B CA 1
ATOM 3819 C C . GLY B 1 220 ? -8.984 -17.5 -12.594 1 77 220 GLY B C 1
ATOM 3820 O O . GLY B 1 220 ? -9.312 -17.844 -13.727 1 77 220 GLY B O 1
ATOM 3821 N N . ILE B 1 221 ? -8.141 -16.547 -12.32 1 76.56 221 ILE B N 1
ATOM 3822 C CA . ILE B 1 221 ? -7.559 -15.773 -13.406 1 76.56 221 ILE B CA 1
ATOM 3823 C C . ILE B 1 221 ? -6.652 -16.656 -14.258 1 76.56 221 ILE B C 1
ATOM 3825 O O . ILE B 1 221 ? -6.531 -16.453 -15.469 1 76.56 221 ILE B O 1
ATOM 3829 N N . GLN B 1 222 ? -6.125 -17.641 -13.719 1 76.56 222 GLN B N 1
ATOM 3830 C CA . GLN B 1 222 ? -5.203 -18.547 -14.398 1 76.56 222 GLN B CA 1
ATOM 3831 C C . GLN B 1 222 ? -5.898 -19.297 -15.523 1 76.56 222 GLN B C 1
ATOM 3833 O O . GLN B 1 222 ? -5.324 -19.5 -16.594 1 76.56 222 GLN B O 1
ATOM 3838 N N . ASN B 1 223 ? -7.125 -19.641 -15.211 1 80.31 223 ASN B N 1
ATOM 3839 C CA . ASN B 1 223 ? -7.816 -20.5 -16.172 1 80.31 223 ASN B CA 1
ATOM 3840 C C . ASN B 1 223 ? -8.891 -19.734 -16.938 1 80.31 223 ASN B C 1
ATOM 3842 O O . ASN B 1 223 ? -9.508 -20.266 -17.859 1 80.31 223 ASN B O 1
ATOM 3846 N N . ALA B 1 224 ? -9.016 -18.516 -16.516 1 84.69 224 ALA B N 1
ATOM 3847 C CA . ALA B 1 224 ? -10.102 -17.75 -17.109 1 84.69 224 ALA B CA 1
ATOM 3848 C C . ALA B 1 224 ? -9.875 -17.531 -18.609 1 84.69 224 ALA B C 1
ATOM 3850 O O . ALA B 1 224 ? -10.828 -17.547 -19.391 1 84.69 224 ALA B O 1
ATOM 3851 N N . ALA B 1 225 ? -8.68 -17.422 -18.953 1 84.06 225 ALA B N 1
ATOM 3852 C CA . ALA B 1 225 ? -8.359 -17.172 -20.359 1 84.06 225 ALA B CA 1
ATOM 3853 C C . ALA B 1 225 ? -8.734 -18.375 -21.219 1 84.06 225 ALA B C 1
ATOM 3855 O O . ALA B 1 225 ? -8.93 -18.25 -22.422 1 84.06 225 ALA B O 1
ATOM 3856 N N . ARG B 1 226 ? -8.914 -19.5 -20.672 1 88.38 226 ARG B N 1
ATOM 3857 C CA . ARG B 1 226 ? -9.148 -20.734 -21.422 1 88.38 226 ARG B CA 1
ATOM 3858 C C . ARG B 1 226 ? -10.609 -21.156 -21.328 1 88.38 226 ARG B C 1
ATOM 3860 O O . ARG B 1 226 ? -10.977 -22.234 -21.812 1 88.38 226 ARG B O 1
ATOM 3867 N N . ILE B 1 227 ? -11.383 -20.312 -20.719 1 90.69 227 ILE B N 1
ATOM 3868 C CA . ILE B 1 227 ? -12.789 -20.641 -20.547 1 90.69 227 ILE B CA 1
ATOM 3869 C C . ILE B 1 227 ? -13.453 -20.797 -21.906 1 90.69 227 ILE B C 1
ATOM 3871 O O . ILE B 1 227 ? -13.258 -19.969 -22.812 1 90.69 227 ILE B O 1
ATOM 3875 N N . ASP B 1 228 ? -14.141 -21.891 -22.094 1 93.25 228 ASP B N 1
ATOM 3876 C CA . ASP B 1 228 ? -15.07 -22.047 -23.219 1 93.25 228 ASP B CA 1
ATOM 3877 C C . ASP B 1 228 ? -16.406 -21.375 -22.922 1 93.25 228 ASP B C 1
ATOM 3879 O O . ASP B 1 228 ? -17.297 -21.984 -22.328 1 93.25 228 ASP B O 1
ATOM 3883 N N . VAL B 1 229 ? -16.547 -20.203 -23.406 1 93.56 229 VAL B N 1
ATOM 3884 C CA . VAL B 1 229 ? -17.688 -19.359 -23.031 1 93.56 229 VAL B CA 1
ATOM 3885 C C . VAL B 1 229 ? -18.984 -20.016 -23.484 1 93.56 229 VAL B C 1
ATOM 3887 O O . VAL B 1 229 ? -19.969 -20.031 -22.75 1 93.56 229 VAL B O 1
ATOM 3890 N N . ASP B 1 230 ? -18.984 -20.625 -24.625 1 94.06 230 ASP B N 1
ATOM 3891 C CA . ASP B 1 230 ? -20.188 -21.25 -25.156 1 94.06 230 ASP B CA 1
ATOM 3892 C C . ASP B 1 230 ? -20.672 -22.391 -24.25 1 94.06 230 ASP B C 1
ATOM 3894 O O . ASP B 1 230 ? -21.859 -22.453 -23.922 1 94.06 230 ASP B O 1
ATOM 3898 N N . LYS B 1 231 ? -19.75 -23.156 -23.844 1 94.38 231 LYS B N 1
ATOM 3899 C CA . LYS B 1 231 ? -20.109 -24.281 -23 1 94.38 231 LYS B CA 1
ATOM 3900 C C . LYS B 1 231 ? -20.578 -23.812 -21.625 1 94.38 231 LYS B C 1
ATOM 3902 O O . LYS B 1 231 ? -21.531 -24.375 -21.062 1 94.38 231 LYS B O 1
ATOM 3907 N N . LEU B 1 232 ? -19.953 -22.828 -21.156 1 93.25 232 LEU B N 1
ATOM 3908 C CA . LEU B 1 232 ? -20.312 -22.344 -19.828 1 93.25 232 LEU B CA 1
ATOM 3909 C C . LEU B 1 232 ? -21.672 -21.641 -19.828 1 93.25 232 LEU B C 1
ATOM 3911 O O . LEU B 1 232 ? -22.422 -21.719 -18.859 1 93.25 232 LEU B O 1
ATOM 3915 N N . VAL B 1 233 ? -21.953 -21 -20.906 1 93.31 233 VAL B N 1
ATOM 3916 C CA . VAL B 1 233 ? -23.266 -20.344 -21.031 1 93.31 233 VAL B CA 1
ATOM 3917 C C . VAL B 1 233 ? -24.359 -21.406 -21.031 1 93.31 233 VAL B C 1
ATOM 3919 O O . VAL B 1 233 ? -25.422 -21.203 -20.438 1 93.31 233 VAL B O 1
ATOM 3922 N N . GLN B 1 234 ? -24.109 -22.516 -21.688 1 92.62 234 GLN B N 1
ATOM 3923 C CA . GLN B 1 234 ? -25.062 -23.625 -21.688 1 92.62 234 GLN B CA 1
ATOM 3924 C C . GLN B 1 234 ? -25.25 -24.172 -20.266 1 92.62 234 GLN B C 1
ATOM 3926 O O . GLN B 1 234 ? -26.375 -24.516 -19.875 1 92.62 234 GLN B O 1
ATOM 3931 N N . LEU B 1 235 ? -24.141 -24.219 -19.562 1 92.75 235 LEU B N 1
ATOM 3932 C CA . LEU B 1 235 ? -24.234 -24.656 -18.172 1 92.75 235 LEU B CA 1
ATOM 3933 C C . LEU B 1 235 ? -25.078 -23.688 -17.359 1 92.75 235 LEU B C 1
ATOM 3935 O O . LEU B 1 235 ? -25.891 -24.109 -16.531 1 92.75 235 LEU B O 1
ATOM 3939 N N . TYR B 1 236 ? -24.906 -22.438 -17.547 1 92.81 236 TYR B N 1
ATOM 3940 C CA . TYR B 1 236 ? -25.688 -21.422 -16.859 1 92.81 236 TYR B CA 1
ATOM 3941 C C . TYR B 1 236 ? -27.172 -21.562 -17.156 1 92.81 236 TYR B C 1
ATOM 3943 O O . TYR B 1 236 ? -28 -21.484 -16.25 1 92.81 236 TYR B O 1
ATOM 3951 N N . LYS B 1 237 ? -27.453 -21.812 -18.422 1 91.31 237 LYS B N 1
ATOM 3952 C CA . LYS B 1 237 ? -28.844 -21.984 -18.812 1 91.31 237 LYS B CA 1
ATOM 3953 C C . LYS B 1 237 ? -29.5 -23.125 -18.062 1 91.31 237 LYS B C 1
ATOM 3955 O O . LYS B 1 237 ? -30.609 -23 -17.562 1 91.31 237 LYS B O 1
ATOM 3960 N N . THR B 1 238 ? -28.797 -24.172 -17.969 1 91.62 238 THR B N 1
ATOM 3961 C CA . THR B 1 238 ? -29.312 -25.359 -17.297 1 91.62 238 THR B CA 1
ATOM 3962 C C . THR B 1 238 ? -29.469 -25.094 -15.797 1 91.62 238 THR B C 1
ATOM 3964 O O . THR B 1 238 ? -30.5 -25.422 -15.211 1 91.62 238 THR B O 1
ATOM 3967 N N . MET B 1 239 ? -28.438 -24.422 -15.211 1 91.56 239 MET B N 1
ATOM 3968 C CA . MET B 1 239 ? -28.422 -24.188 -13.766 1 91.56 239 MET B CA 1
ATOM 3969 C C . MET B 1 239 ? -29.438 -23.109 -13.375 1 91.56 239 MET B C 1
ATOM 3971 O O . MET B 1 239 ? -30.031 -23.172 -12.297 1 91.56 239 MET B O 1
ATOM 3975 N N . SER B 1 240 ? -29.594 -22.188 -14.25 1 89.62 240 SER B N 1
ATOM 3976 C CA . SER B 1 240 ? -30.5 -21.078 -13.953 1 89.62 240 SER B CA 1
ATOM 3977 C C . SER B 1 240 ? -31.953 -21.547 -13.922 1 89.62 240 SER B C 1
ATOM 3979 O O . SER B 1 240 ? -32.781 -21.016 -13.172 1 89.62 240 SER B O 1
ATOM 3981 N N . GLN B 1 241 ? -32.25 -22.547 -14.75 1 86.44 241 GLN B N 1
ATOM 3982 C CA . GLN B 1 241 ? -33.594 -23.109 -14.773 1 86.44 241 GLN B CA 1
ATOM 3983 C C . GLN B 1 241 ? -33.938 -23.766 -13.438 1 86.44 241 GLN B C 1
ATOM 3985 O O . GLN B 1 241 ? -35.062 -23.688 -12.969 1 86.44 241 GLN B O 1
ATOM 3990 N N . GLU B 1 242 ? -32.969 -24.281 -12.828 1 89 242 GLU B N 1
ATOM 3991 C CA . GLU B 1 242 ? -33.125 -24.969 -11.555 1 89 242 GLU B CA 1
ATOM 3992 C C . GLU B 1 242 ? -32.781 -24.062 -10.383 1 89 242 GLU B C 1
ATOM 3994 O O . GLU B 1 242 ? -32.938 -24.453 -9.219 1 89 242 GLU B O 1
ATOM 3999 N N . GLN B 1 243 ? -32.312 -22.859 -10.664 1 87.69 243 GLN B N 1
ATOM 4000 C CA . GLN B 1 243 ? -31.828 -21.922 -9.664 1 87.69 243 GLN B CA 1
ATOM 4001 C C . GLN B 1 243 ? -30.797 -22.562 -8.742 1 87.69 243 GLN B C 1
ATOM 4003 O O . GLN B 1 243 ? -30.859 -22.422 -7.52 1 87.69 243 GLN B O 1
ATOM 4008 N N . SER B 1 244 ? -30 -23.406 -9.398 1 88.38 244 SER B N 1
ATOM 4009 C CA . SER B 1 244 ? -28.969 -24.125 -8.648 1 88.38 244 SER B CA 1
ATOM 4010 C C . SER B 1 244 ? -27.625 -23.422 -8.75 1 88.38 244 SER B C 1
ATOM 4012 O O . SER B 1 244 ? -27.297 -22.844 -9.789 1 88.38 244 SER B O 1
ATOM 4014 N N . LEU B 1 245 ? -26.797 -23.391 -7.668 1 88.44 245 LEU B N 1
ATOM 4015 C CA . LEU B 1 245 ? -25.438 -22.844 -7.633 1 88.44 245 LEU B CA 1
ATOM 4016 C C . LEU B 1 245 ? -24.438 -23.938 -7.297 1 88.44 245 LEU B C 1
ATOM 4018 O O . LEU B 1 245 ? -23.312 -23.656 -6.891 1 88.44 245 LEU B O 1
ATOM 4022 N N . THR B 1 246 ? -24.922 -25.172 -7.469 1 89 246 THR B N 1
ATOM 4023 C CA . THR B 1 246 ? -24.047 -26.312 -7.195 1 89 246 THR B CA 1
ATOM 4024 C C . THR B 1 246 ? -23.234 -26.672 -8.438 1 89 246 THR B C 1
ATOM 4026 O O . THR B 1 246 ? -23.75 -27.297 -9.359 1 89 246 THR B O 1
ATOM 4029 N N . PHE B 1 247 ? -21.969 -26.219 -8.43 1 89.75 247 PHE B N 1
ATOM 4030 C CA . PHE B 1 247 ? -21.062 -26.531 -9.523 1 89.75 247 PHE B CA 1
ATOM 4031 C C . PHE B 1 247 ? -20.469 -27.922 -9.352 1 89.75 247 PHE B C 1
ATOM 4033 O O . PHE B 1 247 ? -20.328 -28.406 -8.227 1 89.75 247 PHE B O 1
ATOM 4040 N N . PRO B 1 248 ? -20.156 -28.609 -10.469 1 86.06 248 PRO B N 1
ATOM 4041 C CA . PRO B 1 248 ? -19.312 -29.797 -10.352 1 86.06 248 PRO B CA 1
ATOM 4042 C C . PRO B 1 248 ? -17.969 -29.5 -9.688 1 86.06 248 PRO B C 1
ATOM 4044 O O . PRO B 1 248 ? -17.625 -28.328 -9.484 1 86.06 248 PRO B O 1
ATOM 4047 N N . PRO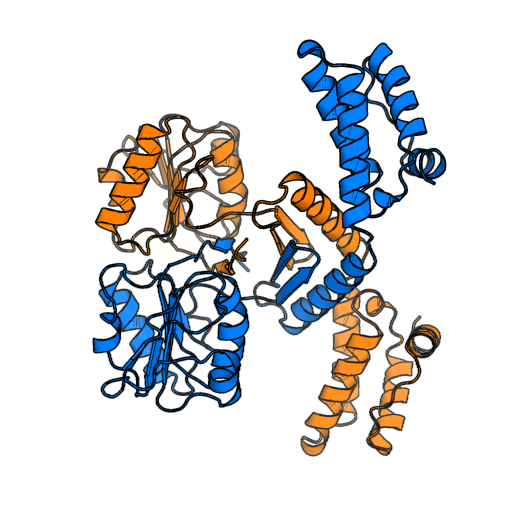 B 1 249 ? -17.25 -30.547 -9.227 1 88.94 249 PRO B N 1
ATOM 4048 C CA . PRO B 1 249 ? -15.914 -30.312 -8.672 1 88.94 249 PRO B CA 1
ATOM 4049 C C . PRO B 1 249 ? -15.016 -29.516 -9.617 1 88.94 249 PRO B C 1
ATOM 4051 O O . PRO B 1 249 ? -15.125 -29.656 -10.836 1 88.94 249 PRO B O 1
ATOM 4054 N N . ARG B 1 250 ? -14.148 -28.719 -9.047 1 86.75 250 ARG B N 1
ATOM 4055 C CA . ARG B 1 250 ? -13.305 -27.797 -9.797 1 86.75 250 ARG B CA 1
ATOM 4056 C C . ARG B 1 250 ? -12.555 -28.516 -10.906 1 86.75 250 ARG B C 1
ATOM 4058 O O . ARG B 1 250 ? -12.477 -28.016 -12.031 1 86.75 250 ARG B O 1
ATOM 4065 N N . THR B 1 251 ? -12.023 -29.641 -10.594 1 87.62 251 THR B N 1
ATOM 4066 C CA . THR B 1 251 ? -11.242 -30.391 -11.578 1 87.62 251 THR B CA 1
ATOM 4067 C C . THR B 1 251 ? -12.094 -30.734 -12.789 1 87.62 251 THR B C 1
ATOM 4069 O O . THR B 1 251 ? -11.625 -30.672 -13.93 1 87.62 251 THR B O 1
ATOM 4072 N N . GLU B 1 252 ? -13.312 -31.047 -12.492 1 89.56 252 GLU B N 1
ATOM 4073 C CA . GLU B 1 252 ? -14.234 -31.406 -13.57 1 89.56 252 GLU B CA 1
ATOM 4074 C C . GLU B 1 252 ? -14.625 -30.172 -14.383 1 89.56 252 GLU B C 1
ATOM 4076 O O . GLU B 1 252 ? -14.719 -30.25 -15.609 1 89.56 252 GLU B O 1
ATOM 4081 N N . VAL B 1 253 ? -14.891 -29.094 -13.719 1 89.81 253 VAL B N 1
ATOM 4082 C CA . VAL B 1 253 ? -15.266 -27.859 -14.406 1 89.81 253 VAL B CA 1
ATOM 4083 C C . VAL B 1 253 ? -14.133 -27.422 -15.32 1 89.81 253 VAL B C 1
ATOM 4085 O O . VAL B 1 253 ? -14.359 -27.094 -16.484 1 89.81 253 VAL B O 1
ATOM 4088 N N . LEU B 1 254 ? -12.914 -27.469 -14.898 1 89.31 254 LEU B N 1
ATOM 4089 C CA . LEU B 1 254 ? -11.766 -27.031 -15.672 1 89.31 254 LEU B CA 1
ATOM 4090 C C . LEU B 1 254 ? -11.539 -27.938 -16.875 1 89.31 254 LEU B C 1
ATOM 4092 O O . LEU B 1 254 ? -11.164 -27.469 -17.953 1 89.31 254 LEU B O 1
ATOM 4096 N N . ALA B 1 255 ? -11.859 -29.172 -16.656 1 90.19 255 ALA B N 1
ATOM 4097 C CA . ALA B 1 255 ? -11.664 -30.141 -17.734 1 90.19 255 ALA B CA 1
ATOM 4098 C C . ALA B 1 255 ? -12.727 -29.969 -18.812 1 90.19 255 ALA B C 1
ATOM 4100 O O . ALA B 1 255 ? -12.422 -30.094 -20.016 1 90.19 255 ALA B O 1
ATOM 4101 N N . ASN B 1 256 ? -13.914 -29.609 -18.406 1 91.12 256 ASN B N 1
ATOM 4102 C CA . ASN B 1 256 ? -15.047 -29.656 -19.312 1 91.12 256 ASN B CA 1
ATOM 4103 C C . ASN B 1 256 ? -15.328 -28.281 -19.938 1 91.12 256 ASN B C 1
ATOM 4105 O O . ASN B 1 256 ? -15.977 -28.188 -20.984 1 91.12 256 ASN B O 1
ATOM 4109 N N . TYR B 1 257 ? -14.852 -27.297 -19.312 1 92.25 257 TYR B N 1
ATOM 4110 C CA . TYR B 1 257 ? -15.32 -25.984 -19.75 1 92.25 257 TYR B CA 1
ATOM 4111 C C . TYR B 1 257 ? -14.148 -25.078 -20.094 1 92.25 257 TYR B C 1
ATOM 4113 O O . TYR B 1 257 ? -14.25 -23.844 -20 1 92.25 257 TYR B O 1
ATOM 4121 N N . THR B 1 258 ? -13 -25.656 -20.469 1 91.12 258 THR B N 1
ATOM 4122 C CA . THR B 1 258 ? -11.875 -24.891 -20.984 1 91.12 258 THR B CA 1
ATOM 4123 C C . THR B 1 258 ? -11.516 -25.344 -22.406 1 91.12 258 THR B C 1
ATOM 4125 O O . THR B 1 258 ? -11.82 -26.469 -22.797 1 91.12 258 THR B O 1
ATOM 4128 N N . VAL B 1 259 ? -10.914 -24.391 -23.141 1 85 259 VAL B N 1
ATOM 4129 C CA . VAL B 1 259 ? -10.445 -24.703 -24.484 1 85 259 VAL B CA 1
ATOM 4130 C C . VAL B 1 259 ? -9 -25.188 -24.438 1 85 259 VAL B C 1
ATOM 4132 O O . VAL B 1 259 ? -8.242 -24.797 -23.547 1 85 259 VAL B O 1
#

Secondary structure (DSSP, 8-state):
-PPPEEEEE--TT-EEEEE--SHHHHHHHHHHGGGT-EEEEE-SS--HHHHHHH----TT--TTEEE-TT--TTS-S-SEEE-S---GGGGGTTTTS--SEEEE--S-HHHHHHHHHHHHHHH-TTSEEEETT-GGG-SEE--EEEEETTEEEEEE-TTS-HHHHHHHHHHHHHHHHHS-HHHHHHHHHHHHHHHHHH---GGGHHHHHHHHHHHHHHHHHHHHTTB-HHHHHHHHHHHHHHT---PPPHHHHHHHSB-/-PPPEEEEE--TT-EEEEE--SHHHHHHHHHHGGGT-EEEEE-SS--HHHHHHH----TT-BTTEEE-TT--TTS-S-SEEE-S---GGGGGTTTTS--SEEEE--S-HHHHHHHHHHHHHHH-TTSEEEETT-GGG-SEE--EEEEETTEEEEEE-TTS-HHHHHHHHHHHHHHHHHS-HHHHHHHHHHHHHHHHHH---GGGHHHHHHHHHHHHHHHHHHHHTTB-HHHHHHHHHHHHHHT---PPPHHHHHHHSB-

Foldseek 3Di:
DDDDDDDDDQAAAAEAEEEDADPVSVVVLVVPLLSNHQYEYEELDHDPVQCVPANDFDPVDDDQKTADPVRHRPPSHHGIYGNHHDDPVCQCPVPPRGHQEYEYDDPDVVVLVVVLVSSCVVVNVVHAYYYPPDVVSHPDDQAQWADDPNDIDHFDPPPPDSVVSNVVNVVVNVVVVVFPQVLLVVLLVVLLVLLCVVPVDPVCVVLSVLLSVVVCVLCPRRRSSFFQSVVVSVVCVVCVVVSHSDDDPSVVCSVPGGD/DDDDDDDDDQAAAAEAEEEDADPVSVVVLVVPLLSNHQYEYEELDHDPVQCVPANDFDPVDDDQKTADPVRHRPPSHHGIYGNHHDDPVCQCPVPPRGHQEYEYDDPDVVVLVVVLVSSCVVVNVVHAYYYPPDVVSHPDDQAQWADDPNDIDHFDPPPPDSVVSNVVNVVVNVVVVVFPQVLLVVLLVVLLVLLCVVPVDPVCVVLSVLLSVVVCVLCPRRRSSFFQSVVVSVVCVVCVVVSHSDDDPSVVCSVPGGD

InterPro domains:
  IPR028161 Siroheme biosynthesis protein Met8-like [PTHR35330] (3-244)
  IPR028162 Siroheme biosynthesis protein Met8, C-terminal [PF14823] (180-243)
  IPR028281 Siroheme synthase, central domain [PF14824] (150-175)
  IPR036291 NAD(P)-binding domain superfamily [SSF51735] (1-142)

Solvent-accessible surface area (backbone atoms only — not comparable to full-atom values): 27386 Å² total; per-residue (Å²): 130,62,39,53,44,52,34,36,28,61,33,66,73,36,35,31,40,35,37,28,27,44,73,66,26,48,62,50,46,69,59,44,42,55,15,23,32,37,35,32,35,29,21,65,58,63,39,65,69,51,50,72,67,25,46,73,53,50,81,80,39,71,78,51,47,29,49,24,86,82,64,52,80,79,65,54,44,51,29,29,38,29,56,30,73,82,54,79,72,61,71,54,54,80,43,87,56,48,52,51,35,39,34,33,34,57,90,51,61,68,58,44,50,50,51,49,54,50,48,31,69,73,53,32,69,40,51,45,35,33,37,65,98,36,72,94,58,29,44,43,41,62,63,34,71,37,77,56,97,72,29,40,35,32,29,35,34,73,82,74,34,72,67,56,25,46,42,49,39,52,46,51,45,53,54,55,68,72,39,55,58,68,52,11,54,49,44,51,49,51,45,52,50,54,52,41,70,74,48,71,51,72,89,41,45,64,57,53,52,51,45,51,51,50,51,50,62,62,44,33,54,81,39,26,50,32,48,29,55,71,57,46,50,53,49,45,55,60,30,57,75,66,70,52,83,81,72,71,58,57,71,54,45,58,66,71,32,40,107,130,62,41,54,45,51,35,35,28,62,32,65,72,36,35,31,41,34,37,28,22,44,73,67,26,49,62,51,45,70,58,45,42,55,13,24,33,37,35,32,36,28,22,65,59,63,39,65,70,53,49,73,67,25,44,72,52,50,81,81,36,65,80,50,45,28,48,24,86,81,63,52,79,79,67,56,44,51,28,29,38,30,56,31,72,82,55,77,71,61,70,55,55,79,43,87,56,47,52,51,36,40,35,33,34,58,92,51,61,68,58,45,50,50,51,49,55,49,48,31,70,74,55,32,70,42,52,44,36,32,36,66,99,35,72,94,57,29,45,43,41,63,64,32,71,39,78,55,98,71,31,39,32,33,30,36,32,72,80,74,36,72,66,56,25,46,42,50,37,52,47,51,44,53,54,54,69,70,38,56,58,68,52,12,52,48,45,52,48,52,44,53,51,54,51,42,70,74,48,69,50,72,89,40,44,64,58,52,52,52,45,50,52,50,51,49,63,63,44,32,53,81,40,25,49,31,49,31,55,69,57,46,49,54,50,46,55,57,29,58,75,68,70,51,83,80,71,71,58,58,72,56,44,56,65,71,34,39,107

Nearest PDB structures (foldseek):
  1kyq-assembly1_B  TM=9.076E-01  e=7.180E-33  Saccharomyces cerevisiae
  1kyq-assembly2_C-2  TM=8.934E-01  e=6.193E-32  Saccharomyces cerevisiae
  1pjq-assembly1_B  TM=6.855E-01  e=6.191E-12  Salmonella enterica subsp. enterica serovar Typhimurium
  1pjs-assembly1_B  TM=6.779E-01  e=1.378E-11  Salmonella enterica subsp. enterica serovar Typhimurium
  1pjt-assembly1_B  TM=6.618E-01  e=3.069E-11  Salmonella enterica subsp. enterica serovar Typhimurium

Organism: Candida glabrata (strain ATCC 2001 / BCRC 20586 / JCM 3761 / NBRC 0622 / NRRL Y-65 / CBS 138) (NCBI:txid284593)

Radius of gyration: 26.08 Å; Cα contacts (8 Å, |Δi|>4): 905; chains: 2; bounding box: 73×65×59 Å

pLDDT: mean 89.13, std 8.48, range [50.12, 98.5]

Sequence (518 aa):
MANSLQLAHQLKGKHVLLVGGGEVALTRILKLIKTDCKLTIVAPVIHEKILRKYGGFDTASDGKVHRNEKWVPGCLKLYQYVEDTFNDDYFALDNKEGWSFIMTAIPDQVESERIYKKAKSIYGPQQMVNVADNPPLCDFYFGANVEVEGLQLLISSNGSSPRFAALIRDEVKRHLETLDLEKSVETLGTLRSRIRDLSPDMSQSKYRMQWIKQCTDIFGIQNAARIDVDKLVQLYKTMSQEQSLTFPPRTEVLANYTVMANSLQLAHQLKGKHVLLVGGGEVALTRILKLIKTDCKLTIVAPVIHEKILRKYGGFDTASDGKVHRNEKWVPGCLKLYQYVEDTFNDDYFALDNKEGWSFIMTAIPDQVESERIYKKAKSIYGPQQMVNVADNPPLCDFYFGANVEVEGLQLLISSNGSSPRFAALIRDEVKRHLETLDLEKSVETLGTLRSRIRDLSPDMSQSKYRMQWIKQCTDIFGIQNAARIDVDKLVQLYKTMSQEQSLTFPPRTEVLANYTV